Protein AF-0000000084359822 (afdb_homodimer)

Nearest PDB structures (foldseek):
  5f4y-assembly1_A  TM=3.950E-01  e=4.467E+00  Homo sapiens
  8t4e-assembly1_A  TM=1.616E-01  e=1.023E+00  Homo sapiens
  4wpe-assembly1_A-2  TM=2.561E-01  e=5.548E+00  Saccharomyces cerevisiae S288C
  5f4y-assembly1_A  TM=3.951E-01  e=3.366E+00  Homo sapiens
  8t4e-assembly1_A  TM=2.106E-01  e=1.084E+00  Homo sapiens

Structure (mmCIF, N/CA/C/O backbone):
data_AF-0000000084359822-model_v1
#
loop_
_entity.id
_entity.type
_entity.pdbx_description
1 polymer 'Peroxisomal membrane protein PEX25'
#
loop_
_atom_site.group_PDB
_atom_site.id
_atom_site.type_symbol
_atom_site.label_atom_id
_atom_site.label_alt_id
_atom_site.label_comp_id
_atom_site.label_asym_id
_atom_site.label_entity_id
_atom_site.label_seq_id
_atom_site.pdbx_PDB_ins_code
_atom_site.Cartn_x
_atom_site.Cartn_y
_atom_site.Cartn_z
_atom_site.occupancy
_atom_site.B_iso_or_equiv
_atom_site.auth_seq_id
_atom_site.auth_comp_id
_atom_site.auth_asym_id
_atom_site.auth_atom_id
_atom_site.pdbx_PDB_model_num
ATOM 1 N N . MET A 1 1 ? 18.594 46.375 83.875 1 20.83 1 MET A N 1
ATOM 2 C CA . MET A 1 1 ? 19.094 45.031 83.5 1 20.83 1 MET A CA 1
ATOM 3 C C . MET A 1 1 ? 19 44.844 81.938 1 20.83 1 MET A C 1
ATOM 5 O O . MET A 1 1 ? 18.234 45.531 81.312 1 20.83 1 MET A O 1
ATOM 9 N N . THR A 1 2 ? 19.469 43.656 81.312 1 20.83 2 THR A N 1
ATOM 10 C CA . THR A 1 2 ? 20.344 43.062 80.312 1 20.83 2 THR A CA 1
ATOM 11 C C . THR A 1 2 ? 19.594 42.812 79.062 1 20.83 2 THR A C 1
ATOM 13 O O . THR A 1 2 ? 20.125 42.969 77.938 1 20.83 2 THR A O 1
ATOM 16 N N . HIS A 1 3 ? 18.422 42.156 78.938 1 19.17 3 HIS A N 1
ATOM 17 C CA . HIS A 1 3 ? 18.469 40.844 78.312 1 19.17 3 HIS A CA 1
ATOM 18 C C . HIS A 1 3 ? 18.328 40.969 76.812 1 19.17 3 HIS A C 1
ATOM 20 O O . HIS A 1 3 ? 18.531 40 76.062 1 19.17 3 HIS A O 1
ATOM 26 N N . SER A 1 4 ? 17.422 41.844 76.25 1 24.86 4 SER A N 1
ATOM 27 C CA . SER A 1 4 ? 16.625 41.219 75.188 1 24.86 4 SER A CA 1
ATOM 28 C C . SER A 1 4 ? 17.484 40.875 73.938 1 24.86 4 SER A C 1
ATOM 30 O O . SER A 1 4 ? 18.25 41.719 73.5 1 24.86 4 SER A O 1
ATOM 32 N N . ASP A 1 5 ? 17.594 39.656 73.5 1 21.97 5 ASP A N 1
ATOM 33 C CA . ASP A 1 5 ? 18.375 38.719 72.75 1 21.97 5 ASP A CA 1
ATOM 34 C C . ASP A 1 5 ? 18.469 39.156 71.312 1 21.97 5 ASP A C 1
ATOM 36 O O . ASP A 1 5 ? 17.672 39.938 70.812 1 21.97 5 ASP A O 1
ATOM 40 N N . ASN A 1 6 ? 19.297 38.375 70.375 1 22.16 6 ASN A N 1
ATOM 41 C CA . ASN A 1 6 ? 20.344 38.219 69.375 1 22.16 6 ASN A CA 1
ATOM 42 C C . ASN A 1 6 ? 19.75 38 68 1 22.16 6 ASN A C 1
ATOM 44 O O . ASN A 1 6 ? 20.484 37.719 67.062 1 22.16 6 ASN A O 1
ATOM 48 N N . SER A 1 7 ? 18.438 37.594 67.688 1 23.03 7 SER A N 1
ATOM 49 C CA . SER A 1 7 ? 18.328 36.5 66.75 1 23.03 7 SER A CA 1
ATOM 50 C C . SER A 1 7 ? 18.672 37 65.312 1 23.03 7 SER A C 1
ATOM 52 O O . SER A 1 7 ? 17.922 37.781 64.75 1 23.03 7 SER A O 1
ATOM 54 N N . GLN A 1 8 ? 19.891 37.219 65 1 21.78 8 GLN A N 1
ATOM 55 C CA . GLN A 1 8 ? 20.469 37.625 63.719 1 21.78 8 GLN A CA 1
ATOM 56 C C . GLN A 1 8 ? 20.062 36.688 62.594 1 21.78 8 GLN A C 1
ATOM 58 O O . GLN A 1 8 ? 20.312 35.469 62.656 1 21.78 8 GLN A O 1
ATOM 63 N N . SER A 1 9 ? 18.938 36.875 61.906 1 22.75 9 SER A N 1
ATOM 64 C CA . SER A 1 9 ? 18.375 36 60.875 1 22.75 9 SER A CA 1
ATOM 65 C C . SER A 1 9 ? 19.359 35.781 59.719 1 22.75 9 SER A C 1
ATOM 67 O O . SER A 1 9 ? 19.734 36.75 59.031 1 22.75 9 SER A O 1
ATOM 69 N N . PRO A 1 10 ? 20.344 34.812 59.75 1 20.41 10 PRO A N 1
ATOM 70 C CA . PRO A 1 10 ? 21.562 34.656 58.938 1 20.41 10 PRO A CA 1
ATOM 71 C C . PRO A 1 10 ? 21.281 34.5 57.469 1 20.41 10 PRO A C 1
ATOM 73 O O . PRO A 1 10 ? 21.969 35.094 56.625 1 20.41 10 PRO A O 1
ATOM 76 N N . PHE A 1 11 ? 20.641 33.344 56.906 1 20.3 11 PHE A N 1
ATOM 77 C CA . PHE A 1 11 ? 21.219 32.406 55.969 1 20.3 11 PHE A CA 1
ATOM 78 C C . PHE A 1 11 ? 20.969 32.875 54.531 1 20.3 11 PHE A C 1
ATOM 80 O O . PHE A 1 11 ? 19.875 32.719 54 1 20.3 11 PHE A O 1
ATOM 87 N N . MET A 1 12 ? 21.328 33.969 54.031 1 20.44 12 MET A N 1
ATOM 88 C CA . MET A 1 12 ? 21.125 34.438 52.656 1 20.44 12 MET A CA 1
ATOM 89 C C . MET A 1 12 ? 21.812 33.5 51.656 1 20.44 12 MET A C 1
ATOM 91 O O . MET A 1 12 ? 23 33.688 51.344 1 20.44 12 MET A O 1
ATOM 95 N N . SER A 1 13 ? 21.828 32.125 51.812 1 19 13 SER A N 1
ATOM 96 C CA . SER A 1 13 ? 22.719 31.406 50.906 1 19 13 SER A CA 1
ATOM 97 C C . SER A 1 13 ? 22.438 31.703 49.469 1 19 13 SER A C 1
ATOM 99 O O . SER A 1 13 ? 21.297 31.922 49.062 1 19 13 SER A O 1
ATOM 101 N N . THR A 1 14 ? 23.453 32.156 48.625 1 20.47 14 THR A N 1
ATOM 102 C CA . THR A 1 14 ? 23.734 32.531 47.25 1 20.47 14 THR A CA 1
ATOM 103 C C . THR A 1 14 ? 23.516 31.328 46.312 1 20.47 14 THR A C 1
ATOM 105 O O . THR A 1 14 ? 24.312 30.391 46.312 1 20.47 14 THR A O 1
ATOM 108 N N . ASN A 1 15 ? 22.312 30.719 46.219 1 19.36 15 ASN A N 1
ATOM 109 C CA . ASN A 1 15 ? 22.094 29.547 45.406 1 19.36 15 ASN A CA 1
ATOM 110 C C . ASN A 1 15 ? 22.609 29.766 43.969 1 19.36 15 ASN A C 1
ATOM 112 O O . ASN A 1 15 ? 22.203 30.719 43.312 1 19.36 15 ASN A O 1
ATOM 116 N N . ILE A 1 16 ? 23.828 29.328 43.594 1 20.2 16 ILE A N 1
ATOM 117 C CA . ILE A 1 16 ? 24.562 29.25 42.344 1 20.2 16 ILE A CA 1
ATOM 118 C C . ILE A 1 16 ? 23.672 28.594 41.281 1 20.2 16 ILE A C 1
ATOM 120 O O . ILE A 1 16 ? 23.25 27.453 41.438 1 20.2 16 ILE A O 1
ATOM 124 N N . LEU A 1 17 ? 22.922 29.344 40.5 1 19.91 17 LEU A N 1
ATOM 125 C CA . LEU A 1 17 ? 22.094 29 39.375 1 19.91 17 LEU A CA 1
ATOM 126 C C . LEU A 1 17 ? 22.875 28.172 38.344 1 19.91 17 LEU A C 1
ATOM 128 O O . LEU A 1 17 ? 23.859 28.672 37.781 1 19.91 17 LEU A O 1
ATOM 132 N N . PHE A 1 18 ? 23.141 26.859 38.594 1 19.62 18 PHE A N 1
ATOM 133 C CA . PHE A 1 18 ? 23.797 25.938 37.688 1 19.62 18 PHE A CA 1
ATOM 134 C C . PHE A 1 18 ? 23.25 26.109 36.281 1 19.62 18 PHE A C 1
ATOM 136 O O . PHE A 1 18 ? 22.031 26.062 36.062 1 19.62 18 PHE A O 1
ATOM 143 N N . THR A 1 19 ? 23.906 26.875 35.406 1 20.94 19 THR A N 1
ATOM 144 C CA . THR A 1 19 ? 23.703 27.078 33.969 1 20.94 19 THR A CA 1
ATOM 145 C C . THR A 1 19 ? 23.766 25.734 33.25 1 20.94 19 THR A C 1
ATOM 147 O O . THR A 1 19 ? 24.812 25.109 33.156 1 20.94 19 THR A O 1
ATOM 150 N N . PRO A 1 20 ? 22.766 24.859 33.375 1 18.59 20 PRO A N 1
ATOM 151 C CA . PRO A 1 20 ? 22.984 23.594 32.688 1 18.59 20 PRO A CA 1
ATOM 152 C C . PRO A 1 20 ? 23.391 23.781 31.219 1 18.59 20 PRO A C 1
ATOM 154 O O . PRO A 1 20 ? 22.953 24.734 30.578 1 18.59 20 PRO A O 1
ATOM 157 N N . LYS A 1 21 ? 24.609 23.406 30.859 1 21.84 21 LYS A N 1
ATOM 158 C CA . LYS A 1 21 ? 25.188 23.312 29.531 1 21.84 21 LYS A CA 1
ATOM 159 C C . LYS A 1 21 ? 24.203 22.641 28.562 1 21.84 21 LYS A C 1
ATOM 161 O O . LYS A 1 21 ? 23.625 21.594 28.875 1 21.84 21 LYS A O 1
ATOM 166 N N . LYS A 1 22 ? 23.75 23.422 27.594 1 22.47 22 LYS A N 1
ATOM 167 C CA . LYS A 1 22 ? 22.875 23.125 26.469 1 22.47 22 LYS A CA 1
ATOM 168 C C . LYS A 1 22 ? 23.359 21.891 25.703 1 22.47 22 LYS A C 1
ATOM 170 O O . LYS A 1 22 ? 24.453 21.891 25.156 1 22.47 22 LYS A O 1
ATOM 175 N N . SER A 1 23 ? 23.172 20.656 26.281 1 20.33 23 SER A N 1
ATOM 176 C CA . SER A 1 23 ? 23.5 19.484 25.469 1 20.33 23 SER A CA 1
ATOM 177 C C . SER A 1 23 ? 22.984 19.641 24.031 1 20.33 23 SER A C 1
ATOM 179 O O . SER A 1 23 ? 21.844 20.016 23.828 1 20.33 23 SER A O 1
ATOM 181 N N . ASN A 1 24 ? 23.891 19.906 23.094 1 20.44 24 ASN A N 1
ATOM 182 C CA . ASN A 1 24 ? 23.75 19.984 21.641 1 20.44 24 ASN A CA 1
ATOM 183 C C . ASN A 1 24 ? 22.969 18.797 21.094 1 20.44 24 ASN A C 1
ATOM 185 O O . ASN A 1 24 ? 23.531 17.703 20.922 1 20.44 24 ASN A O 1
ATOM 189 N N . ASN A 1 25 ? 21.828 18.5 21.625 1 20.78 25 ASN A N 1
ATOM 190 C CA . ASN A 1 25 ? 21.078 17.422 20.969 1 20.78 25 ASN A CA 1
ATOM 191 C C . ASN A 1 25 ? 20.906 17.703 19.484 1 20.78 25 ASN A C 1
ATOM 193 O O . ASN A 1 25 ? 20.312 18.719 19.094 1 20.78 25 ASN A O 1
ATOM 197 N N . HIS A 1 26 ? 21.906 17.375 18.672 1 22.53 26 HIS A N 1
ATOM 198 C CA . HIS A 1 26 ? 21.844 17.359 17.203 1 22.53 26 HIS A CA 1
ATOM 199 C C . HIS A 1 26 ? 20.5 16.844 16.719 1 22.53 26 HIS A C 1
ATOM 201 O O . HIS A 1 26 ? 19.969 15.859 17.25 1 22.53 26 HIS A O 1
ATOM 207 N N . GLU A 1 27 ? 19.734 17.75 16.203 1 21.73 27 GLU A N 1
ATOM 208 C CA . GLU A 1 27 ? 18.453 17.641 15.516 1 21.73 27 GLU A CA 1
ATOM 209 C C . GLU A 1 27 ? 18.469 16.5 14.508 1 21.73 27 GLU A C 1
ATOM 211 O O . GLU A 1 27 ? 19.281 16.484 13.586 1 21.73 27 GLU A O 1
ATOM 216 N N . ARG A 1 28 ? 18.266 15.336 15.008 1 25.19 28 ARG A N 1
ATOM 217 C CA . ARG A 1 28 ? 18.062 14.164 14.156 1 25.19 28 ARG A CA 1
ATOM 218 C C . ARG A 1 28 ? 17.125 14.492 13 1 25.19 28 ARG A C 1
ATOM 220 O O . ARG A 1 28 ? 16.031 15.031 13.211 1 25.19 28 ARG A O 1
ATOM 227 N N . ASP A 1 29 ? 17.641 14.781 11.867 1 23.58 29 ASP A N 1
ATOM 228 C CA . ASP A 1 29 ? 16.906 15.031 10.625 1 23.58 29 ASP A CA 1
ATOM 229 C C . ASP A 1 29 ? 15.844 13.961 10.398 1 23.58 29 ASP A C 1
ATOM 231 O O . ASP A 1 29 ? 16.172 12.781 10.234 1 23.58 29 ASP A O 1
ATOM 235 N N . SER A 1 30 ? 14.82 14.039 11.156 1 26.28 30 SER A N 1
ATOM 236 C CA . SER A 1 30 ? 13.656 13.164 11.055 1 26.28 30 SER A CA 1
ATOM 237 C C . SER A 1 30 ? 13.055 13.211 9.656 1 26.28 30 SER A C 1
ATOM 239 O O . SER A 1 30 ? 12.289 14.125 9.328 1 26.28 30 SER A O 1
ATOM 241 N N . ASP A 1 31 ? 13.891 13.062 8.617 1 25.27 31 ASP A N 1
ATOM 242 C CA . ASP A 1 31 ? 13.281 13.227 7.301 1 25.27 31 ASP A CA 1
ATOM 243 C C . ASP A 1 31 ? 11.938 12.516 7.223 1 25.27 31 ASP A C 1
ATOM 245 O O . ASP A 1 31 ? 10.93 13.109 6.828 1 25.27 31 ASP A O 1
ATOM 249 N N . ASP A 1 32 ? 12.055 11.227 6.695 1 27.19 32 ASP A N 1
ATOM 250 C CA . ASP A 1 32 ? 10.961 10.617 5.941 1 27.19 32 ASP A CA 1
ATOM 251 C C . ASP A 1 32 ? 9.805 10.242 6.867 1 27.19 32 ASP A C 1
ATOM 253 O O . ASP A 1 32 ? 9.953 9.367 7.727 1 27.19 32 ASP A O 1
ATOM 257 N N . SER A 1 33 ? 9.109 11.086 7.383 1 29.08 33 SER A N 1
ATOM 258 C CA . SER A 1 33 ? 7.988 10.93 8.305 1 29.08 33 SER A CA 1
ATOM 259 C C . SER A 1 33 ? 7.152 9.703 7.949 1 29.08 33 SER A C 1
ATOM 261 O O . SER A 1 33 ? 6.016 9.828 7.492 1 29.08 33 SER A O 1
ATOM 263 N N . SER A 1 34 ? 7.707 8.586 7.277 1 28.2 34 SER A N 1
ATOM 264 C CA . SER A 1 34 ? 6.992 7.32 7.16 1 28.2 34 SER A CA 1
ATOM 265 C C . SER A 1 34 ? 6.457 6.859 8.516 1 28.2 34 SER A C 1
ATOM 267 O O . SER A 1 34 ? 6.879 7.363 9.555 1 28.2 34 SER A O 1
ATOM 269 N N . THR A 1 35 ? 5.73 5.582 8.547 1 32.59 35 THR A N 1
ATOM 270 C CA . THR A 1 35 ? 5.234 4.742 9.633 1 32.59 35 THR A CA 1
ATOM 271 C C . THR A 1 35 ? 6.305 4.559 10.703 1 32.59 35 THR A C 1
ATOM 273 O O . THR A 1 35 ? 7.496 4.477 10.391 1 32.59 35 THR A O 1
ATOM 276 N N . SER A 1 36 ? 6.074 4.66 11.969 1 29.78 36 SER A N 1
ATOM 277 C CA . SER A 1 36 ? 6.918 4.891 13.141 1 29.78 36 SER A CA 1
ATOM 278 C C . SER A 1 36 ? 8.156 4.004 13.109 1 29.78 36 SER A C 1
ATOM 280 O O . SER A 1 36 ? 8.93 3.971 14.07 1 29.78 36 SER A O 1
ATOM 282 N N . VAL A 1 37 ? 8.484 3.023 12.266 1 30.44 37 VAL A N 1
ATOM 283 C CA . VAL A 1 37 ? 9.594 2.225 12.781 1 30.44 37 VAL A CA 1
ATOM 284 C C . VAL A 1 37 ? 10.844 3.088 12.891 1 30.44 37 VAL A C 1
ATOM 286 O O . VAL A 1 37 ? 11.25 3.727 11.914 1 30.44 37 VAL A O 1
ATOM 289 N N . ILE A 1 38 ? 11.227 3.58 14.047 1 28.67 38 ILE A N 1
ATOM 290 C CA . ILE A 1 38 ? 12.43 4.312 14.414 1 28.67 38 ILE A CA 1
ATOM 291 C C . ILE A 1 38 ? 13.664 3.576 13.891 1 28.67 38 ILE A C 1
ATOM 293 O O . ILE A 1 38 ? 13.953 2.457 14.32 1 28.67 38 ILE A O 1
ATOM 297 N N . THR A 1 39 ? 13.992 3.561 12.617 1 26.72 39 THR A N 1
ATOM 298 C CA . THR A 1 39 ? 15.234 2.984 12.117 1 26.72 39 THR A CA 1
ATOM 299 C C . THR A 1 39 ? 16.438 3.547 12.875 1 26.72 39 THR A C 1
ATOM 301 O O . THR A 1 39 ? 16.359 4.641 13.438 1 26.72 39 THR A O 1
ATOM 304 N N . ASP A 1 40 ? 17.453 2.686 13.117 1 24.47 40 ASP A N 1
ATOM 305 C CA . ASP A 1 40 ? 18.719 2.854 13.812 1 24.47 40 ASP A CA 1
ATOM 306 C C . ASP A 1 40 ? 19.438 4.117 13.336 1 24.47 40 ASP A C 1
ATOM 308 O O . ASP A 1 40 ? 19.531 4.371 12.133 1 24.47 40 ASP A O 1
ATOM 312 N N . PRO A 1 41 ? 19.719 5.055 14.258 1 25.5 41 PRO A N 1
ATOM 313 C CA . PRO A 1 41 ? 20.312 6.383 14.078 1 25.5 41 PRO A CA 1
ATOM 314 C C . PRO A 1 41 ? 21.703 6.324 13.445 1 25.5 41 PRO A C 1
ATOM 316 O O . PRO A 1 41 ? 22.219 7.348 13.008 1 25.5 41 PRO A O 1
ATOM 319 N N . ASN A 1 42 ? 22.5 5.281 13.703 1 26.67 42 ASN A N 1
ATOM 320 C CA . ASN A 1 42 ? 23.953 5.438 13.625 1 26.67 42 ASN A CA 1
ATOM 321 C C . ASN A 1 42 ? 24.422 5.539 12.18 1 26.67 42 ASN A C 1
ATOM 323 O O . ASN A 1 42 ? 25.625 5.727 11.922 1 26.67 42 ASN A O 1
ATOM 327 N N . LEU A 1 43 ? 23.844 4.871 11.25 1 25.53 43 LEU A N 1
ATOM 328 C CA . LEU A 1 43 ? 24.656 4.793 10.047 1 25.53 43 LEU A CA 1
ATOM 329 C C . LEU A 1 43 ? 24.625 6.109 9.273 1 25.53 43 LEU A C 1
ATOM 331 O O . LEU A 1 43 ? 23.766 6.305 8.414 1 25.53 43 LEU A O 1
ATOM 335 N N . ILE A 1 44 ? 24.797 7.203 9.93 1 25.48 44 ILE A N 1
ATOM 336 C CA . ILE A 1 44 ? 24.984 8.438 9.18 1 25.48 44 ILE A CA 1
ATOM 337 C C . ILE A 1 44 ? 26.219 8.32 8.297 1 25.48 44 ILE A C 1
ATOM 339 O O . ILE A 1 44 ? 27.344 8.352 8.789 1 25.48 44 ILE A O 1
ATOM 343 N N . LYS A 1 45 ? 26.25 7.504 7.23 1 28.2 45 LYS A N 1
ATOM 344 C CA . LYS A 1 45 ? 27.375 7.66 6.324 1 28.2 45 LYS A CA 1
ATOM 345 C C . LYS A 1 45 ? 27.578 9.125 5.934 1 28.2 45 LYS A C 1
ATOM 347 O O . LYS A 1 45 ? 26.609 9.852 5.738 1 28.2 45 LYS A O 1
ATOM 352 N N . GLN A 1 46 ? 28.594 9.695 6.273 1 23.97 46 GLN A N 1
ATOM 353 C CA . GLN A 1 46 ? 29.125 11 5.863 1 23.97 46 GLN A CA 1
ATOM 354 C C . GLN A 1 46 ? 28.766 11.297 4.41 1 23.97 46 GLN A C 1
ATOM 356 O O . GLN A 1 46 ? 29.125 10.523 3.512 1 23.97 46 GLN A O 1
ATOM 361 N N . LYS A 1 47 ? 27.672 11.977 4.227 1 30.98 47 LYS A N 1
ATOM 362 C CA . LYS A 1 47 ? 27.391 12.414 2.863 1 30.98 47 LYS A CA 1
ATOM 363 C C . LYS A 1 47 ? 28.625 13.062 2.236 1 30.98 47 LYS A C 1
ATOM 365 O O . LYS A 1 47 ? 29.078 14.125 2.678 1 30.98 47 LYS A O 1
ATOM 370 N N . GLU A 1 48 ? 29.594 12.328 1.882 1 29.81 48 GLU A N 1
ATOM 371 C CA . GLU A 1 48 ? 30.641 12.969 1.079 1 29.81 48 GLU A CA 1
ATOM 372 C C . GLU A 1 48 ? 30.031 13.922 0.054 1 29.81 48 GLU A C 1
ATOM 374 O O . GLU A 1 48 ? 28.984 13.641 -0.528 1 29.81 48 GLU A O 1
ATOM 379 N N . VAL A 1 49 ? 30.391 15.172 0.16 1 30.73 49 VAL A N 1
ATOM 380 C CA . VAL A 1 49 ? 30.125 16.281 -0.747 1 30.73 49 VAL A CA 1
ATOM 381 C C . VAL A 1 49 ? 30.25 15.82 -2.193 1 30.73 49 VAL A C 1
ATOM 383 O O . VAL A 1 49 ? 31.359 15.539 -2.668 1 30.73 49 VAL A O 1
ATOM 386 N N . LEU A 1 50 ? 29.516 14.883 -2.666 1 32.06 50 LEU A N 1
ATOM 387 C CA . LEU A 1 50 ? 29.734 14.578 -4.074 1 32.06 50 LEU A CA 1
ATOM 388 C C . LEU A 1 50 ? 29.594 15.836 -4.934 1 32.06 50 LEU A C 1
ATOM 390 O O . LEU A 1 50 ? 28.828 16.734 -4.598 1 32.06 50 LEU A O 1
ATOM 394 N N . PRO A 1 51 ? 30.453 16.141 -5.812 1 35.62 51 PRO A N 1
ATOM 395 C CA . PRO A 1 51 ? 30.391 17.25 -6.77 1 35.62 51 PRO A CA 1
ATOM 396 C C . PRO A 1 51 ? 28.984 17.531 -7.246 1 35.62 51 PRO A C 1
ATOM 398 O O . PRO A 1 51 ? 28.109 16.672 -7.172 1 35.62 51 PRO A O 1
ATOM 401 N N . ILE A 1 52 ? 28.656 18.844 -7.59 1 39.09 52 ILE A N 1
ATOM 402 C CA . ILE A 1 52 ? 27.453 19.438 -8.172 1 39.09 52 ILE A CA 1
ATOM 403 C C . ILE A 1 52 ? 26.828 18.469 -9.156 1 39.09 52 ILE A C 1
ATOM 405 O O . ILE A 1 52 ? 27.125 18.484 -10.352 1 39.09 52 ILE A O 1
ATOM 409 N N . GLU A 1 53 ? 27 17.203 -9.086 1 42.88 53 GLU A N 1
ATOM 410 C CA . GLU A 1 53 ? 26.453 16.328 -10.117 1 42.88 53 GLU A CA 1
ATOM 411 C C . GLU A 1 53 ? 24.953 16.578 -10.289 1 42.88 53 GLU A C 1
ATOM 413 O O . GLU A 1 53 ? 24.234 16.797 -9.312 1 42.88 53 GLU A O 1
ATOM 418 N N . LEU A 1 54 ? 24.422 17.062 -11.445 1 46.81 54 LEU A N 1
ATOM 419 C CA . LEU A 1 54 ? 23.109 17.234 -12.078 1 46.81 54 LEU A CA 1
ATOM 420 C C . LEU A 1 54 ? 22.094 16.25 -11.492 1 46.81 54 LEU A C 1
ATOM 422 O O . LEU A 1 54 ? 22.234 15.047 -11.672 1 46.81 54 LEU A O 1
ATOM 426 N N . ILE A 1 55 ? 21.672 16.625 -10.359 1 58.28 55 ILE A N 1
ATOM 427 C CA . ILE A 1 55 ? 20.594 15.828 -9.781 1 58.28 55 ILE A CA 1
ATOM 428 C C . ILE A 1 55 ? 19.547 15.516 -10.852 1 58.28 55 ILE A C 1
ATOM 430 O O . ILE A 1 55 ? 18.875 16.422 -11.344 1 58.28 55 ILE A O 1
ATOM 434 N N . GLU A 1 56 ? 19.703 14.57 -11.625 1 71.12 56 GLU A N 1
ATOM 435 C CA . GLU A 1 56 ? 18.781 14.133 -12.664 1 71.12 56 GLU A CA 1
ATOM 436 C C . GLU A 1 56 ? 17.391 13.875 -12.094 1 71.12 56 GLU A C 1
ATOM 438 O O . GLU A 1 56 ? 17.25 13.281 -11.016 1 71.12 56 GLU A O 1
ATOM 443 N N . LYS A 1 57 ? 16.453 14.789 -12.633 1 80.56 57 LYS A N 1
ATOM 444 C CA . LYS A 1 57 ? 15.039 14.672 -12.281 1 80.56 57 LYS A CA 1
ATOM 445 C C . LYS A 1 57 ? 14.336 13.641 -13.156 1 80.56 57 LYS A C 1
ATOM 447 O O . LYS A 1 57 ? 14.648 13.516 -14.352 1 80.56 57 LYS A O 1
ATOM 452 N N . PHE A 1 58 ? 13.523 12.883 -12.414 1 84.88 58 PHE A N 1
ATOM 453 C CA . PHE A 1 58 ? 12.672 11.969 -13.164 1 84.88 58 PHE A CA 1
ATOM 454 C C . PHE A 1 58 ? 11.609 12.742 -13.938 1 84.88 58 PHE A C 1
ATOM 456 O O . PHE A 1 58 ? 11.242 13.859 -13.562 1 84.88 58 PHE A O 1
ATOM 463 N N . ASN A 1 59 ? 11.195 12.094 -14.984 1 84 59 ASN A N 1
ATOM 464 C CA . ASN A 1 59 ? 10.055 12.648 -15.695 1 84 59 ASN A CA 1
ATOM 465 C C . ASN A 1 59 ? 8.766 12.523 -14.883 1 84 59 ASN A C 1
ATOM 467 O O . ASN A 1 59 ? 8.719 11.758 -13.914 1 84 59 ASN A O 1
ATOM 471 N N . ARG A 1 60 ? 7.801 13.305 -15.227 1 85.19 60 ARG A N 1
ATOM 472 C CA . ARG A 1 60 ? 6.539 13.352 -14.5 1 85.19 60 ARG A CA 1
ATOM 473 C C . ARG A 1 60 ? 5.91 11.969 -14.406 1 85.19 60 ARG A C 1
ATOM 475 O O . ARG A 1 60 ? 5.438 11.562 -13.344 1 85.19 60 ARG A O 1
ATOM 482 N N . PHE A 1 61 ? 5.984 11.266 -15.453 1 84.69 61 PHE A N 1
ATOM 483 C CA . PHE A 1 61 ? 5.383 9.938 -15.484 1 84.69 61 PHE A CA 1
ATOM 484 C C . PHE A 1 61 ? 6.105 8.992 -14.539 1 84.69 61 PHE A C 1
ATOM 486 O O . PHE A 1 61 ? 5.469 8.266 -13.766 1 84.69 61 PHE A O 1
ATOM 493 N N . GLN A 1 62 ? 7.371 9.039 -14.562 1 87.75 62 GLN A N 1
ATOM 494 C CA . GLN A 1 62 ? 8.172 8.164 -13.711 1 87.75 62 GLN A CA 1
ATOM 495 C C . GLN A 1 62 ? 7.98 8.5 -12.234 1 87.75 62 GLN A C 1
ATOM 497 O O . GLN A 1 62 ? 7.934 7.609 -11.391 1 87.75 62 GLN A O 1
ATOM 502 N N . THR A 1 63 ? 7.801 9.781 -12.055 1 90.56 63 THR A N 1
ATOM 503 C CA . THR A 1 63 ? 7.613 10.227 -10.68 1 90.56 63 THR A CA 1
ATOM 504 C C . THR A 1 63 ? 6.273 9.734 -10.133 1 90.56 63 THR A C 1
ATOM 506 O O . THR A 1 63 ? 6.207 9.219 -9.016 1 90.56 63 THR A O 1
ATOM 509 N N . ILE A 1 64 ? 5.273 9.812 -10.938 1 90.69 64 ILE A N 1
ATOM 510 C CA . ILE A 1 64 ? 3.947 9.398 -10.492 1 90.69 64 ILE A CA 1
ATOM 511 C C . ILE A 1 64 ? 3.914 7.887 -10.305 1 90.69 64 ILE A C 1
ATOM 513 O O . ILE A 1 64 ? 3.275 7.383 -9.375 1 90.69 64 ILE A O 1
ATOM 517 N N . LEU A 1 65 ? 4.602 7.207 -11.141 1 89.69 65 LEU A N 1
ATOM 518 C CA . LEU A 1 65 ? 4.684 5.758 -11.008 1 89.69 65 LEU A CA 1
ATOM 519 C C . LEU A 1 65 ? 5.395 5.367 -9.719 1 89.69 65 LEU A C 1
ATOM 521 O O . LEU A 1 65 ? 4.965 4.445 -9.023 1 89.69 65 LEU A O 1
ATOM 525 N N . ARG A 1 66 ? 6.391 6.074 -9.383 1 90.38 66 ARG A N 1
ATOM 526 C CA . ARG A 1 66 ? 7.133 5.82 -8.156 1 90.38 66 ARG A CA 1
ATOM 527 C C . ARG A 1 66 ? 6.258 6.066 -6.93 1 90.38 66 ARG A C 1
ATOM 529 O O . ARG A 1 66 ? 6.309 5.305 -5.961 1 90.38 66 ARG A O 1
ATOM 536 N N . ILE A 1 67 ? 5.531 7.121 -7.055 1 91.75 67 ILE A N 1
ATOM 537 C CA . ILE A 1 67 ? 4.625 7.457 -5.961 1 91.75 67 ILE A CA 1
ATOM 538 C C . ILE A 1 67 ? 3.561 6.371 -5.82 1 91.75 67 ILE A C 1
ATOM 540 O O . ILE A 1 67 ? 3.305 5.883 -4.715 1 91.75 67 ILE A O 1
ATOM 544 N N . TYR A 1 68 ? 3.09 5.953 -6.895 1 91.19 68 TYR A N 1
ATOM 545 C CA . TYR A 1 68 ? 1.998 4.984 -6.934 1 91.19 68 TYR A CA 1
ATOM 546 C C . TYR A 1 68 ? 2.445 3.639 -6.375 1 91.19 68 TYR A C 1
ATOM 548 O O . TYR A 1 68 ? 1.632 2.881 -5.84 1 91.19 68 TYR A O 1
ATOM 556 N N . ASN A 1 69 ? 3.689 3.375 -6.367 1 90.62 69 ASN A N 1
ATOM 557 C CA . ASN A 1 69 ? 4.195 2.064 -5.977 1 90.62 69 ASN A CA 1
ATOM 558 C C . ASN A 1 69 ? 4.586 2.029 -4.504 1 90.62 69 ASN A C 1
ATOM 560 O O . ASN A 1 69 ? 5.055 1.005 -4.004 1 90.62 69 ASN A O 1
ATOM 564 N N . THR A 1 70 ? 4.34 3.086 -3.83 1 92.62 70 THR A N 1
ATOM 565 C CA . THR A 1 70 ? 4.609 3.115 -2.396 1 92.62 70 THR A CA 1
ATOM 566 C C . THR A 1 70 ? 3.309 3.145 -1.602 1 92.62 70 THR A C 1
ATOM 568 O O . THR A 1 70 ? 2.277 3.596 -2.104 1 92.62 70 THR A O 1
ATOM 571 N N . VAL A 1 71 ? 3.395 2.662 -0.461 1 93 71 VAL A N 1
ATOM 572 C CA . VAL A 1 71 ? 2.229 2.65 0.417 1 93 71 VAL A CA 1
ATOM 573 C C . VAL A 1 71 ? 1.823 4.082 0.757 1 93 71 VAL A C 1
ATOM 575 O O . VAL A 1 71 ? 0.643 4.434 0.685 1 93 71 VAL A O 1
ATOM 578 N N . THR A 1 72 ? 2.801 4.902 1.013 1 92.94 72 THR A N 1
ATOM 579 C CA . THR A 1 72 ? 2.547 6.297 1.355 1 92.94 72 THR A CA 1
ATOM 580 C C . THR A 1 72 ? 1.95 7.047 0.167 1 92.94 72 THR A C 1
ATOM 582 O O . THR A 1 72 ? 1.03 7.848 0.332 1 92.94 72 THR A O 1
ATOM 585 N N . GLY A 1 73 ? 2.486 6.758 -0.928 1 94.38 73 GLY A N 1
ATOM 586 C CA . GLY A 1 73 ? 1.968 7.402 -2.123 1 94.38 73 GLY A CA 1
ATOM 587 C C . GLY A 1 73 ? 0.527 7.035 -2.424 1 94.38 73 GLY A C 1
ATOM 588 O O . GLY A 1 73 ? -0.283 7.898 -2.762 1 94.38 73 GLY A O 1
ATOM 589 N N . LYS A 1 74 ? 0.215 5.785 -2.26 1 94.31 74 LYS A N 1
ATOM 590 C CA . LYS A 1 74 ? -1.16 5.348 -2.482 1 94.31 74 LYS A CA 1
ATOM 591 C C . LYS A 1 74 ? -2.109 5.973 -1.465 1 94.31 74 LYS A C 1
ATOM 593 O O . LYS A 1 74 ? -3.236 6.34 -1.803 1 94.31 74 LYS A O 1
ATOM 598 N N . ASP A 1 75 ? -1.673 6.109 -0.298 1 94.88 75 ASP A N 1
ATOM 599 C CA . ASP A 1 75 ? -2.494 6.742 0.73 1 94.88 75 ASP A CA 1
ATOM 600 C C . ASP A 1 75 ? -2.738 8.211 0.408 1 94.88 75 ASP A C 1
ATOM 602 O O . ASP A 1 75 ? -3.852 8.719 0.581 1 94.88 75 ASP A O 1
ATOM 606 N N . LYS A 1 76 ? -1.705 8.898 -0.05 1 95.56 76 LYS A N 1
ATOM 607 C CA . LYS A 1 76 ? -1.851 10.312 -0.387 1 95.56 76 LYS A CA 1
ATOM 608 C C . LYS A 1 76 ? -2.791 10.5 -1.574 1 95.56 76 LYS A C 1
ATOM 610 O O . LYS A 1 76 ? -3.602 11.43 -1.59 1 95.56 76 LYS A O 1
ATOM 615 N N . ILE A 1 77 ? -2.707 9.648 -2.5 1 94.81 77 ILE A N 1
ATOM 616 C CA . ILE A 1 77 ? -3.602 9.703 -3.65 1 94.81 77 ILE A CA 1
ATOM 617 C C . ILE A 1 77 ? -5.031 9.391 -3.211 1 94.81 77 ILE A C 1
ATOM 619 O O . ILE A 1 77 ? -5.977 10.055 -3.633 1 94.81 77 ILE A O 1
ATOM 623 N N . ALA A 1 78 ? -5.086 8.406 -2.404 1 95.5 78 ALA A N 1
ATOM 624 C CA . ALA A 1 78 ? -6.402 8.031 -1.9 1 95.5 78 ALA A CA 1
ATOM 625 C C . ALA A 1 78 ? -7.043 9.18 -1.126 1 95.5 78 ALA A C 1
ATOM 627 O O . ALA A 1 78 ? -8.25 9.414 -1.235 1 95.5 78 ALA A O 1
ATOM 628 N N . LYS A 1 79 ? -6.25 9.852 -0.353 1 96.12 79 LYS A N 1
ATOM 629 C CA . LYS A 1 79 ? -6.777 11 0.387 1 96.12 79 LYS A CA 1
ATOM 630 C C . LYS A 1 79 ? -7.281 12.086 -0.561 1 96.12 79 LYS A C 1
ATOM 632 O O . LYS A 1 79 ? -8.344 12.664 -0.342 1 96.12 79 LYS A O 1
ATOM 637 N N . LEU A 1 80 ? -6.559 12.32 -1.558 1 95.38 80 LEU A N 1
ATOM 638 C CA . LEU A 1 80 ? -6.941 13.297 -2.564 1 95.38 80 LEU A CA 1
ATOM 639 C C . LEU A 1 80 ? -8.258 12.914 -3.229 1 95.38 80 LEU A C 1
ATOM 641 O O . LEU A 1 80 ? -9.172 13.734 -3.336 1 95.38 80 LEU A O 1
ATOM 645 N N . LEU A 1 81 ? -8.391 11.711 -3.564 1 93.88 81 LEU A N 1
ATOM 646 C CA . LEU A 1 81 ? -9.578 11.219 -4.258 1 93.88 81 LEU A CA 1
ATOM 647 C C . LEU A 1 81 ? -10.789 11.219 -3.33 1 93.88 81 LEU A C 1
ATOM 649 O O . LEU A 1 81 ? -11.883 11.609 -3.734 1 93.88 81 LEU A O 1
ATOM 653 N N . LYS A 1 82 ? -10.547 10.781 -2.154 1 95.31 82 LYS A N 1
ATOM 654 C CA . LYS A 1 82 ? -11.656 10.695 -1.202 1 95.31 82 LYS A CA 1
ATOM 655 C C . LYS A 1 82 ? -12.344 12.047 -1.036 1 95.31 82 LYS A C 1
ATOM 657 O O . LYS A 1 82 ? -13.562 12.156 -1.202 1 95.31 82 LYS A O 1
ATOM 662 N N . PHE A 1 83 ? -11.562 13.047 -0.779 1 95.06 83 PHE A N 1
ATOM 663 C CA . PHE A 1 83 ? -12.156 14.328 -0.437 1 95.06 83 PHE A CA 1
ATOM 664 C C . PHE A 1 83 ? -12.609 15.07 -1.692 1 95.06 83 PHE A C 1
ATOM 666 O O . PHE A 1 83 ? -13.547 15.867 -1.647 1 95.06 83 PHE A O 1
ATOM 673 N N . SER A 1 84 ? -12.016 14.766 -2.854 1 92.69 84 SER A N 1
ATOM 674 C CA . SER A 1 84 ? -12.555 15.266 -4.113 1 92.69 84 SER A CA 1
ATOM 675 C C . SER A 1 84 ? -13.953 14.719 -4.371 1 92.69 84 SER A C 1
ATOM 677 O O . SER A 1 84 ? -14.867 15.477 -4.723 1 92.69 84 SER A O 1
ATOM 679 N N . PHE A 1 85 ? -14.094 13.469 -4.098 1 92.56 85 PHE A N 1
ATOM 680 C CA . PHE A 1 85 ? -15.375 12.828 -4.348 1 92.56 85 PHE A CA 1
ATOM 681 C C . PHE A 1 85 ? -16.422 13.289 -3.334 1 92.56 85 PHE A C 1
ATOM 683 O O . PHE A 1 85 ? -17.594 13.406 -3.662 1 92.56 85 PHE A O 1
ATOM 690 N N . GLU A 1 86 ? -15.977 13.562 -2.168 1 93.19 86 GLU A N 1
ATOM 691 C CA . GLU A 1 86 ? -16.906 14.078 -1.176 1 93.19 86 GLU A CA 1
ATOM 692 C C . GLU A 1 86 ? -17.438 15.453 -1.586 1 93.19 86 GLU A C 1
ATOM 694 O O . GLU A 1 86 ? -18.641 15.711 -1.489 1 93.19 86 GLU A O 1
ATOM 699 N N . ILE A 1 87 ? -16.562 16.25 -1.996 1 90.12 87 ILE A N 1
ATOM 700 C CA . ILE A 1 87 ? -16.953 17.594 -2.422 1 90.12 87 ILE A CA 1
ATOM 701 C C . ILE A 1 87 ? -17.844 17.5 -3.658 1 90.12 87 ILE A C 1
ATOM 703 O O . ILE A 1 87 ? -18.859 18.172 -3.744 1 90.12 87 ILE A O 1
ATOM 707 N N . LEU A 1 88 ? -17.516 16.609 -4.551 1 87.06 88 LEU A N 1
ATOM 708 C CA . LEU A 1 88 ? -18.312 16.438 -5.754 1 87.06 88 LEU A CA 1
ATOM 709 C C . LEU A 1 88 ? -19.703 15.906 -5.41 1 87.06 88 LEU A C 1
ATOM 711 O O . LEU A 1 88 ? -20.688 16.25 -6.066 1 87.06 88 LEU A O 1
ATOM 715 N N . SER A 1 89 ? -19.75 15.039 -4.418 1 87.94 89 SER A N 1
ATOM 716 C CA . SER A 1 89 ? -21.031 14.523 -3.963 1 87.94 89 SER A CA 1
ATOM 717 C C . SER A 1 89 ? -21.922 15.641 -3.432 1 87.94 89 SER A C 1
ATOM 719 O O . SER A 1 89 ? -23.125 15.672 -3.715 1 87.94 89 SER A O 1
ATOM 721 N N . ILE A 1 90 ? -21.344 16.578 -2.742 1 84.38 90 ILE A N 1
ATOM 722 C CA . ILE A 1 90 ? -22.078 17.688 -2.172 1 84.38 90 ILE A CA 1
ATOM 723 C C . ILE A 1 90 ? -22.516 18.641 -3.283 1 84.38 90 ILE A C 1
ATOM 725 O O . ILE A 1 90 ? -23.641 19.125 -3.299 1 84.38 90 ILE A O 1
ATOM 729 N N . LEU A 1 91 ? -21.641 18.797 -4.219 1 80.94 91 LEU A N 1
ATOM 730 C CA . LEU A 1 91 ? -21.922 19.703 -5.324 1 80.94 91 LEU A CA 1
ATOM 731 C C . LEU A 1 91 ? -22.984 19.125 -6.25 1 80.94 91 LEU A C 1
ATOM 733 O O . LEU A 1 91 ? -23.812 19.859 -6.797 1 80.94 91 LEU A O 1
ATOM 737 N N . SER A 1 92 ? -22.906 17.844 -6.402 1 80.06 92 SER A N 1
ATOM 738 C CA . SER A 1 92 ? -23.844 17.188 -7.305 1 80.06 92 SER A CA 1
ATOM 739 C C . SER A 1 92 ? -25.266 17.25 -6.758 1 80.06 92 SER A C 1
ATOM 741 O O . SER A 1 92 ? -26.234 17.141 -7.512 1 80.06 92 SER A O 1
ATOM 743 N N . LYS A 1 93 ? -25.359 17.344 -5.523 1 76.75 93 LYS A N 1
ATOM 744 C CA . LYS A 1 93 ? -26.672 17.484 -4.922 1 76.75 93 LYS A CA 1
ATOM 745 C C . LYS A 1 93 ? -27.25 18.875 -5.188 1 76.75 93 LYS A C 1
ATOM 747 O O . LYS A 1 93 ? -28.453 19.062 -5.25 1 76.75 93 LYS A O 1
ATOM 752 N N . LYS A 1 94 ? -26.297 19.734 -5.402 1 71.12 94 LYS A N 1
ATOM 753 C CA . LYS A 1 94 ? -26.719 21.125 -5.531 1 71.12 94 LYS A CA 1
ATOM 754 C C . LYS A 1 94 ? -26.734 21.562 -6.992 1 71.12 94 LYS A C 1
ATOM 756 O O . LYS A 1 94 ? -27.531 22.422 -7.379 1 71.12 94 LYS A O 1
ATOM 761 N N . PHE A 1 95 ? -25.688 20.891 -7.707 1 67.44 95 PHE A N 1
ATOM 762 C CA . PHE A 1 95 ? -25.5 21.328 -9.086 1 67.44 95 PHE A CA 1
ATOM 763 C C . PHE A 1 95 ? -25.547 20.141 -10.039 1 67.44 95 PHE A C 1
ATOM 765 O O . PHE A 1 95 ? -25.266 19 -9.641 1 67.44 95 PHE A O 1
ATOM 772 N N . ASP A 1 96 ? -26.141 20.344 -11.188 1 59.97 96 ASP A N 1
ATOM 773 C CA . ASP A 1 96 ? -26.062 19.312 -12.227 1 59.97 96 ASP A CA 1
ATOM 774 C C . ASP A 1 96 ? -24.641 19.172 -12.758 1 59.97 96 ASP A C 1
ATOM 776 O O . ASP A 1 96 ? -24.219 19.953 -13.609 1 59.97 96 ASP A O 1
ATOM 780 N N . ILE A 1 97 ? -23.922 18.359 -12.156 1 59.66 97 ILE A N 1
ATOM 781 C CA . ILE A 1 97 ? -22.516 18.172 -12.461 1 59.66 97 ILE A CA 1
ATOM 782 C C . ILE A 1 97 ? -22.359 17.625 -13.875 1 59.66 97 ILE A C 1
ATOM 784 O O . ILE A 1 97 ? -21.297 17.734 -14.484 1 59.66 97 ILE A O 1
ATOM 788 N N . SER A 1 98 ? -23.438 16.906 -14.398 1 54.81 98 SER A N 1
ATOM 789 C CA . SER A 1 98 ? -23.344 16.438 -15.781 1 54.81 98 SER A CA 1
ATOM 790 C C . SER A 1 98 ? -23 17.578 -16.734 1 54.81 98 SER A C 1
ATOM 792 O O . SER A 1 98 ? -22.422 17.359 -17.797 1 54.81 98 SER A O 1
ATOM 794 N N . VAL A 1 99 ? -23.484 18.719 -16.281 1 53.59 99 VAL A N 1
ATOM 795 C CA . VAL A 1 99 ? -23.188 19.906 -17.078 1 53.59 99 VAL A CA 1
ATOM 796 C C . VAL A 1 99 ? -21.688 20.188 -17.047 1 53.59 99 VAL A C 1
ATOM 798 O O . VAL A 1 99 ? -21.125 20.688 -18.016 1 53.59 99 VAL A O 1
ATOM 801 N N . LEU A 1 100 ? -21.141 19.812 -15.93 1 50.91 100 LEU A N 1
ATOM 802 C CA . LEU A 1 100 ? -19.688 19.984 -15.805 1 50.91 100 LEU A CA 1
ATOM 803 C C . LEU A 1 100 ? -18.938 19.094 -16.781 1 50.91 100 LEU A C 1
ATOM 805 O O . LEU A 1 100 ? -17.859 19.438 -17.25 1 50.91 100 LEU A O 1
ATOM 809 N N . PHE A 1 101 ? -19.594 17.969 -17.016 1 48.81 101 PHE A N 1
ATOM 810 C CA . PHE A 1 101 ? -18.938 17 -17.891 1 48.81 101 PHE A CA 1
ATOM 811 C C . PHE A 1 101 ? -19.438 17.156 -19.328 1 48.81 101 PHE A C 1
ATOM 813 O O . PHE A 1 101 ? -18.781 16.703 -20.266 1 48.81 101 PHE A O 1
ATOM 820 N N . ASN A 1 102 ? -20.547 17.438 -19.625 1 44.88 102 ASN A N 1
ATOM 821 C CA . ASN A 1 102 ? -21.109 17.547 -20.969 1 44.88 102 ASN A CA 1
ATOM 822 C C . ASN A 1 102 ? -20.469 18.688 -21.75 1 44.88 102 ASN A C 1
ATOM 824 O O . ASN A 1 102 ? -20.625 18.781 -22.969 1 44.88 102 ASN A O 1
ATOM 828 N N . LYS A 1 103 ? -20.172 19.75 -21.156 1 40.56 103 LYS A N 1
ATOM 829 C CA . LYS A 1 103 ? -19.594 20.656 -22.141 1 40.56 103 LYS A CA 1
ATOM 830 C C . LYS A 1 103 ? -18.203 20.188 -22.562 1 40.56 103 LYS A C 1
ATOM 832 O O . LYS A 1 103 ? -17.422 19.734 -21.734 1 40.56 103 LYS A O 1
ATOM 837 N N . ARG A 1 104 ? -18.047 19.875 -23.953 1 37.97 104 ARG A N 1
ATOM 838 C CA . ARG A 1 104 ? -16.875 19.547 -24.75 1 37.97 104 ARG A CA 1
ATOM 839 C C . ARG A 1 104 ? -15.609 20.141 -24.125 1 37.97 104 ARG A C 1
ATOM 841 O O . ARG A 1 104 ? -14.672 20.5 -24.844 1 37.97 104 ARG A O 1
ATOM 848 N N . GLN A 1 105 ? -15.57 20.547 -22.922 1 37.69 105 GLN A N 1
ATOM 849 C CA . GLN A 1 105 ? -14.328 21.109 -22.422 1 37.69 105 GLN A CA 1
ATOM 850 C C . GLN A 1 105 ? -13.336 20.016 -22.047 1 37.69 105 GLN A C 1
ATOM 852 O O . GLN A 1 105 ? -13.719 18.969 -21.531 1 37.69 105 GLN A O 1
ATOM 857 N N . ASN A 1 106 ? -12.211 19.891 -22.781 1 32.47 106 ASN A N 1
ATOM 858 C CA . ASN A 1 106 ? -11.062 19 -22.766 1 32.47 106 ASN A CA 1
ATOM 859 C C . ASN A 1 106 ? -10.633 18.656 -21.344 1 32.47 106 ASN A C 1
ATOM 861 O O . ASN A 1 106 ? -10.797 19.469 -20.438 1 32.47 106 ASN A O 1
ATOM 865 N N . ILE A 1 107 ? -10.547 17.438 -21.047 1 36.03 107 ILE A N 1
ATOM 866 C CA . ILE A 1 107 ? -9.969 16.969 -19.797 1 36.03 107 ILE A CA 1
ATOM 867 C C . ILE A 1 107 ? -8.859 17.906 -19.344 1 36.03 107 ILE A C 1
ATOM 869 O O . ILE A 1 107 ? -8.602 18.062 -18.156 1 36.03 107 ILE A O 1
ATOM 873 N N . TYR A 1 108 ? -8.125 18.297 -20.297 1 34.38 108 TYR A N 1
ATOM 874 C CA . TYR A 1 108 ? -7.07 19.266 -20.031 1 34.38 108 TYR A CA 1
ATOM 875 C C . TYR A 1 108 ? -7.645 20.547 -19.453 1 34.38 108 TYR A C 1
ATOM 877 O O . TYR A 1 108 ? -7.008 21.188 -18.609 1 34.38 108 TYR A O 1
ATOM 885 N N . ASP A 1 109 ? -8.75 20.938 -20 1 37.34 109 ASP A N 1
ATOM 886 C CA . ASP A 1 109 ? -9.383 22.125 -19.453 1 37.34 109 ASP A CA 1
ATOM 887 C C . ASP A 1 109 ? -9.891 21.875 -18.031 1 37.34 109 ASP A C 1
ATOM 889 O O . ASP A 1 109 ? -9.938 22.781 -17.203 1 37.34 109 ASP A O 1
ATOM 893 N N . LEU A 1 110 ? -10.266 20.719 -17.828 1 35.91 110 LEU A N 1
ATOM 894 C CA . LEU A 1 110 ? -10.617 20.312 -16.469 1 35.91 110 LEU A CA 1
ATOM 895 C C . LEU A 1 110 ? -9.398 20.359 -15.562 1 35.91 110 LEU A C 1
ATOM 897 O O . LEU A 1 110 ? -9.523 20.672 -14.375 1 35.91 110 LEU A O 1
ATOM 901 N N . LEU A 1 111 ? -8.375 19.922 -16.078 1 33.41 111 LEU A N 1
ATOM 902 C CA . LEU A 1 111 ? -7.082 20.031 -15.406 1 33.41 111 LEU A CA 1
ATOM 903 C C . LEU A 1 111 ? -6.57 21.453 -15.422 1 33.41 111 LEU A C 1
ATOM 905 O O . LEU A 1 111 ? -5.625 21.797 -14.711 1 33.41 111 LEU A O 1
ATOM 909 N N . GLU A 1 112 ? -6.57 22.094 -16.625 1 32.69 112 GLU A N 1
ATOM 910 C CA . GLU A 1 112 ? -6.328 23.531 -16.594 1 32.69 112 GLU A CA 1
ATOM 911 C C . GLU A 1 112 ? -7.32 24.25 -15.672 1 32.69 112 GLU A C 1
ATOM 913 O O . GLU A 1 112 ? -8.531 24.016 -15.773 1 32.69 112 GLU A O 1
ATOM 918 N N . CYS A 1 113 ? -7.098 24.469 -14.484 1 32.88 113 CYS A N 1
ATOM 919 C CA . CYS A 1 113 ? -7.961 25.188 -13.547 1 32.88 113 CYS A CA 1
ATOM 920 C C . CYS A 1 113 ? -9.086 25.906 -14.281 1 32.88 113 CYS A C 1
ATOM 922 O O . CYS A 1 113 ? -8.852 26.938 -14.93 1 32.88 113 CYS A O 1
ATOM 924 N N . PRO A 1 114 ? -9.883 25.25 -15.164 1 33.03 114 PRO A N 1
ATOM 925 C CA . PRO A 1 114 ? -10.875 26.172 -15.727 1 33.03 114 PRO A CA 1
ATOM 926 C C . PRO A 1 114 ? -11.117 27.391 -14.836 1 33.03 114 PRO A C 1
ATOM 928 O O . PRO A 1 114 ? -10.883 27.328 -13.625 1 33.03 114 PRO A O 1
ATOM 931 N N . SER A 1 115 ? -11.008 28.594 -15.297 1 32.94 115 SER A N 1
ATOM 932 C CA . SER A 1 115 ? -11.797 29.641 -14.648 1 32.94 115 SER A CA 1
ATOM 933 C C . SER A 1 115 ? -13.117 29.078 -14.117 1 32.94 115 SER A C 1
ATOM 935 O O . SER A 1 115 ? -14.07 28.891 -14.875 1 32.94 115 SER A O 1
ATOM 937 N N . PHE A 1 116 ? -13.234 27.984 -13.531 1 35.16 116 PHE A N 1
ATOM 938 C CA . PHE A 1 116 ? -14.461 27.594 -12.844 1 35.16 116 PHE A CA 1
ATOM 939 C C . PHE A 1 116 ? -15.297 28.828 -12.516 1 35.16 116 PHE A C 1
ATOM 941 O O . PHE A 1 116 ? -14.891 29.656 -11.703 1 35.16 116 PHE A O 1
ATOM 948 N N . SER A 1 117 ? -15.742 29.359 -13.398 1 37.22 117 SER A N 1
ATOM 949 C CA . SER A 1 117 ? -16.672 30.422 -13 1 37.22 117 SER A CA 1
ATOM 950 C C . SER A 1 117 ? -17.391 30.062 -11.703 1 37.22 117 SER A C 1
ATOM 952 O O . SER A 1 117 ? -18.234 30.812 -11.227 1 37.22 117 SER A O 1
ATOM 954 N N . PHE A 1 118 ? -17.375 28.766 -11.383 1 38.31 118 PHE A N 1
ATOM 955 C CA . PHE A 1 118 ? -18.062 28.297 -10.188 1 38.31 118 PHE A CA 1
ATOM 956 C C . PHE A 1 118 ? -17.141 28.359 -8.969 1 38.31 118 PHE A C 1
ATOM 958 O O . PHE A 1 118 ? -16.094 27.734 -8.945 1 38.31 118 PHE A O 1
ATOM 965 N N . ASP A 1 119 ? -17.094 29.234 -8.336 1 47.91 119 ASP A N 1
ATOM 966 C CA . ASP A 1 119 ? -16.484 29.375 -7.016 1 47.91 119 ASP A CA 1
ATOM 967 C C . ASP A 1 119 ? -17 28.312 -6.051 1 47.91 119 ASP A C 1
ATOM 969 O O . ASP A 1 119 ? -18.125 28.406 -5.559 1 47.91 119 ASP A O 1
ATOM 973 N N . PRO A 1 120 ? -16.359 27.094 -6.074 1 52.81 120 PRO A N 1
ATOM 974 C CA . PRO A 1 120 ? -16.844 26.094 -5.117 1 52.81 120 PRO A CA 1
ATOM 975 C C . PRO A 1 120 ? -17.188 26.688 -3.758 1 52.81 120 PRO A C 1
ATOM 977 O O . PRO A 1 120 ? -18.109 26.219 -3.086 1 52.81 120 PRO A O 1
ATOM 980 N N . PHE A 1 121 ? -16.422 27.562 -3.484 1 58.5 121 PHE A N 1
ATOM 981 C CA . PHE A 1 121 ? -16.719 28.219 -2.217 1 58.5 121 PHE A CA 1
ATOM 982 C C . PHE A 1 121 ? -18.078 28.922 -2.273 1 58.5 121 PHE A C 1
ATOM 984 O O . PHE A 1 121 ? -18.844 28.859 -1.316 1 58.5 121 PHE A O 1
ATOM 991 N N . LYS A 1 122 ? -18.188 29.469 -3.5 1 60.94 122 LYS A N 1
ATOM 992 C CA . LYS A 1 122 ? -19.484 30.109 -3.65 1 60.94 122 LYS A CA 1
ATOM 993 C C . LYS A 1 122 ? -20.594 29.062 -3.748 1 60.94 122 LYS A C 1
ATOM 995 O O . LYS A 1 122 ? -21.719 29.297 -3.279 1 60.94 122 LYS A O 1
ATOM 1000 N N . ALA A 1 123 ? -20.188 28.031 -4.332 1 56.47 123 ALA A N 1
ATOM 1001 C CA . ALA A 1 123 ? -21.188 26.969 -4.457 1 56.47 123 ALA A CA 1
ATOM 1002 C C . ALA A 1 123 ? -21.5 26.344 -3.104 1 56.47 123 ALA A C 1
ATOM 1004 O O . ALA A 1 123 ? -22.641 25.984 -2.814 1 56.47 123 ALA A O 1
ATOM 1005 N N . ILE A 1 124 ? -20.469 26.188 -2.363 1 58.78 124 ILE A N 1
ATOM 1006 C CA . ILE A 1 124 ? -20.641 25.531 -1.072 1 58.78 124 ILE A CA 1
ATOM 1007 C C . ILE A 1 124 ? -21.172 26.531 -0.054 1 58.78 124 ILE A C 1
ATOM 1009 O O . ILE A 1 124 ? -22.047 26.188 0.751 1 58.78 124 ILE A O 1
ATOM 1013 N N . TYR A 1 125 ? -20.625 27.703 -0.223 1 61 125 TYR A N 1
ATOM 1014 C CA . TYR A 1 125 ? -20.953 28.672 0.817 1 61 125 TYR A CA 1
ATOM 1015 C C . TYR A 1 125 ? -21.953 29.688 0.307 1 61 125 TYR A C 1
ATOM 1017 O O . TYR A 1 125 ? -22.5 30.484 1.086 1 61 125 TYR A O 1
ATOM 1025 N N . GLY A 1 126 ? -22.141 29.641 -1.073 1 59.47 126 GLY A N 1
ATOM 1026 C CA . GLY A 1 126 ? -23.031 30.656 -1.608 1 59.47 126 GLY A CA 1
ATOM 1027 C C . GLY A 1 126 ? -24.484 30.406 -1.271 1 59.47 126 GLY A C 1
ATOM 1028 O O . GLY A 1 126 ? -24.859 29.312 -0.849 1 59.47 126 GLY A O 1
ATOM 1029 N N . PRO A 1 127 ? -25.297 31.453 -1.229 1 54.03 127 PRO A N 1
ATOM 1030 C CA . PRO A 1 127 ? -26.734 31.359 -0.942 1 54.03 127 PRO A CA 1
ATOM 1031 C C . PRO A 1 127 ? -27.453 30.391 -1.874 1 54.03 127 PRO A C 1
ATOM 1033 O O . PRO A 1 127 ? -27 30.156 -2.998 1 54.03 127 PRO A O 1
ATOM 1036 N N . GLU A 1 128 ? -28.25 29.375 -1.37 1 52.94 128 GLU A N 1
ATOM 1037 C CA . GLU A 1 128 ? -29.062 28.359 -2.033 1 52.94 128 GLU A CA 1
ATOM 1038 C C . GLU A 1 128 ? -29.641 28.891 -3.338 1 52.94 128 GLU A C 1
ATOM 1040 O O . GLU A 1 128 ? -29.875 28.125 -4.281 1 52.94 128 GLU A O 1
ATOM 1045 N N . LYS A 1 129 ? -30.094 30.094 -3.457 1 47 129 LYS A N 1
ATOM 1046 C CA . LYS A 1 129 ? -30.906 30.609 -4.555 1 47 129 LYS A CA 1
ATOM 1047 C C . LYS A 1 129 ? -30.141 30.547 -5.875 1 47 129 LYS A C 1
ATOM 1049 O O . LYS A 1 129 ? -30.75 30.562 -6.949 1 47 129 LYS A O 1
ATOM 1054 N N . SER A 1 130 ? -29.078 30.922 -5.973 1 40.31 130 SER A N 1
ATOM 1055 C CA . SER A 1 130 ? -28.469 31.156 -7.27 1 40.31 130 SER A CA 1
ATOM 1056 C C . SER A 1 130 ? -28.297 29.859 -8.055 1 40.31 130 SER A C 1
ATOM 1058 O O . SER A 1 130 ? -28.234 29.859 -9.281 1 40.31 130 SER A O 1
ATOM 1060 N N . ARG A 1 131 ? -27.734 28.859 -7.547 1 44.31 131 ARG A N 1
ATOM 1061 C CA . ARG A 1 131 ? -27.062 27.812 -8.328 1 44.31 131 ARG A CA 1
ATOM 1062 C C . ARG A 1 131 ? -28.047 26.734 -8.758 1 44.31 131 ARG A C 1
ATOM 1064 O O . ARG A 1 131 ? -27.641 25.609 -9.055 1 44.31 131 ARG A O 1
ATOM 1071 N N . ILE A 1 132 ? -29.266 26.844 -8.406 1 43.34 132 ILE A N 1
ATOM 1072 C CA . ILE A 1 132 ? -30.125 25.672 -8.484 1 43.34 132 ILE A CA 1
ATOM 1073 C C . ILE A 1 132 ? -30.203 25.188 -9.938 1 43.34 132 ILE A C 1
ATOM 1075 O O . ILE A 1 132 ? -31.078 25.625 -10.688 1 43.34 132 ILE A O 1
ATOM 1079 N N . ILE A 1 133 ? -29.328 25.516 -10.695 1 44.78 133 ILE A N 1
ATOM 1080 C CA . ILE A 1 133 ? -29.797 24.75 -11.844 1 44.78 133 ILE A CA 1
ATOM 1081 C C . ILE A 1 133 ? -30.078 23.312 -11.422 1 44.78 133 ILE A C 1
ATOM 1083 O O . ILE A 1 133 ? -29.188 22.609 -10.922 1 44.78 133 ILE A O 1
ATOM 1087 N N . LYS A 1 134 ? -31.312 22.984 -11.164 1 45.84 134 LYS A N 1
ATOM 1088 C CA . LYS A 1 134 ? -31.953 21.734 -10.758 1 45.84 134 LYS A CA 1
ATOM 1089 C C . LYS A 1 134 ? -31.359 20.547 -11.508 1 45.84 134 LYS A C 1
ATOM 1091 O O . LYS A 1 134 ? -31.406 20.5 -12.734 1 45.84 134 LYS A O 1
ATOM 1096 N N . ALA A 1 135 ? -30.312 20.031 -11.055 1 50.62 135 ALA A N 1
ATOM 1097 C CA . ALA A 1 135 ? -29.859 18.75 -11.594 1 50.62 135 ALA A CA 1
ATOM 1098 C C . ALA A 1 135 ? -31.031 17.797 -11.812 1 50.62 135 ALA A C 1
ATOM 1100 O O . ALA A 1 135 ? -32.031 17.844 -11.078 1 50.62 135 ALA A O 1
ATOM 1101 N N . THR A 1 136 ? -31.266 17.5 -13.047 1 51.41 136 THR A N 1
ATOM 1102 C CA . THR A 1 136 ? -32.281 16.453 -13.195 1 51.41 136 THR A CA 1
ATOM 1103 C C . THR A 1 136 ? -32.094 15.375 -12.141 1 51.41 136 THR A C 1
ATOM 1105 O O . THR A 1 136 ? -31 14.898 -11.906 1 51.41 136 THR A O 1
ATOM 1108 N N . PRO A 1 137 ? -33.156 15.203 -11.242 1 50.72 137 PRO A N 1
ATOM 1109 C CA . PRO A 1 137 ? -33.156 14.406 -10.016 1 50.72 137 PRO A CA 1
ATOM 1110 C C . PRO A 1 137 ? -32.531 13.023 -10.203 1 50.72 137 PRO A C 1
ATOM 1112 O O . PRO A 1 137 ? -31.875 12.508 -9.305 1 50.72 137 PRO A O 1
ATOM 1115 N N . ILE A 1 138 ? -32.812 12.375 -11.398 1 48.88 138 ILE A N 1
ATOM 1116 C CA . ILE A 1 138 ? -32.5 10.953 -11.492 1 48.88 138 ILE A CA 1
ATOM 1117 C C . ILE A 1 138 ? -31 10.773 -11.625 1 48.88 138 ILE A C 1
ATOM 1119 O O . ILE A 1 138 ? -30.406 9.953 -10.922 1 48.88 138 ILE A O 1
ATOM 1123 N N . ARG A 1 139 ? -30.469 11.461 -12.656 1 54.56 139 ARG A N 1
ATOM 1124 C CA . ARG A 1 139 ? -29.062 11.305 -12.977 1 54.56 139 ARG A CA 1
ATOM 1125 C C . ARG A 1 139 ? -28.188 11.867 -11.859 1 54.56 139 ARG A C 1
ATOM 1127 O O . ARG A 1 139 ? -27.109 11.32 -11.57 1 54.56 139 ARG A O 1
ATOM 1134 N N . SER A 1 140 ? -28.766 12.805 -11.203 1 59.59 140 SER A N 1
ATOM 1135 C CA . SER A 1 140 ? -28.016 13.477 -10.141 1 59.59 140 SER A CA 1
ATOM 1136 C C . SER A 1 140 ? -27.922 12.602 -8.898 1 59.59 140 SER A C 1
ATOM 1138 O O . SER A 1 140 ? -26.875 12.547 -8.25 1 59.59 140 SER A O 1
ATOM 1140 N N . ASN A 1 141 ? -28.984 11.695 -8.812 1 69.44 141 ASN A N 1
ATOM 1141 C CA . ASN A 1 141 ? -28.984 10.852 -7.625 1 69.44 141 ASN A CA 1
ATOM 1142 C C . ASN A 1 141 ? -27.984 9.703 -7.758 1 69.44 141 ASN A C 1
ATOM 1144 O O . ASN A 1 141 ? -27.281 9.367 -6.805 1 69.44 141 ASN A O 1
ATOM 1148 N N . THR A 1 142 ? -27.922 9.359 -9.094 1 75.69 142 THR A N 1
ATOM 1149 C CA . THR A 1 142 ? -27.016 8.227 -9.305 1 75.69 142 THR A CA 1
ATOM 1150 C C . THR A 1 142 ? -25.562 8.664 -9.18 1 75.69 142 THR A C 1
ATOM 1152 O O . THR A 1 142 ? -24.75 7.953 -8.594 1 75.69 142 THR A O 1
ATOM 1155 N N . LEU A 1 143 ? -25.328 9.852 -9.641 1 78.75 143 LEU A N 1
ATOM 1156 C CA . LEU A 1 143 ? -23.969 10.367 -9.578 1 78.75 143 LEU A CA 1
ATOM 1157 C C . LEU A 1 143 ? -23.578 10.727 -8.148 1 78.75 143 LEU A C 1
ATOM 1159 O O . LEU A 1 143 ? -22.453 10.469 -7.723 1 78.75 143 LEU A O 1
ATOM 1163 N N . THR A 1 144 ? -24.562 11.273 -7.512 1 83.12 144 THR A N 1
ATOM 1164 C CA . THR A 1 144 ? -24.328 11.625 -6.113 1 83.12 144 THR A CA 1
ATOM 1165 C C . THR A 1 144 ? -24.047 10.375 -5.285 1 83.12 144 THR A C 1
ATOM 1167 O O . THR A 1 144 ? -23.125 10.359 -4.465 1 83.12 144 THR A O 1
ATOM 1170 N N . GLN A 1 145 ? -24.75 9.422 -5.609 1 83 145 GLN A N 1
ATOM 1171 C CA . GLN A 1 145 ? -24.562 8.172 -4.891 1 83 145 GLN A CA 1
ATOM 1172 C C . GLN A 1 145 ? -23.219 7.531 -5.234 1 83 145 GLN A C 1
ATOM 1174 O O . GLN A 1 145 ? -22.562 6.949 -4.367 1 83 145 GLN A O 1
ATOM 1179 N N . PHE A 1 146 ? -22.859 7.754 -6.438 1 84 146 PHE A N 1
ATOM 1180 C CA . PHE A 1 146 ? -21.562 7.238 -6.867 1 84 146 PHE A CA 1
ATOM 1181 C C . PHE A 1 146 ? -20.438 7.918 -6.109 1 84 146 PHE A C 1
ATOM 1183 O O . PHE A 1 146 ? -19.547 7.25 -5.559 1 84 146 PHE A O 1
ATOM 1190 N N . PHE A 1 147 ? -20.531 9.156 -6.094 1 88.25 147 PHE A N 1
ATOM 1191 C CA . PHE A 1 147 ? -19.453 9.906 -5.457 1 88.25 147 PHE A CA 1
ATOM 1192 C C . PHE A 1 147 ? -19.406 9.609 -3.961 1 88.25 147 PHE A C 1
ATOM 1194 O O . PHE A 1 147 ? -18.328 9.445 -3.389 1 88.25 147 PHE A O 1
ATOM 1201 N N . ALA A 1 148 ? -20.5 9.492 -3.395 1 88.5 148 ALA A N 1
ATOM 1202 C CA . ALA A 1 148 ? -20.562 9.211 -1.962 1 88.5 148 ALA A CA 1
ATOM 1203 C C . ALA A 1 148 ? -20.031 7.809 -1.659 1 88.5 148 ALA A C 1
ATOM 1205 O O . ALA A 1 148 ? -19.25 7.621 -0.724 1 88.5 148 ALA A O 1
ATOM 1206 N N . SER A 1 149 ? -20.406 6.883 -2.475 1 87.5 149 SER A N 1
ATOM 1207 C CA . SER A 1 149 ? -19.969 5.504 -2.295 1 87.5 149 SER A CA 1
ATOM 1208 C C . SER A 1 149 ? -18.469 5.367 -2.549 1 87.5 149 SER A C 1
ATOM 1210 O O . SER A 1 149 ? -17.766 4.672 -1.81 1 87.5 149 SER A O 1
ATOM 1212 N N . ALA A 1 150 ? -18.031 6.031 -3.557 1 88.88 150 ALA A N 1
ATOM 1213 C CA . ALA A 1 150 ? -16.609 5.996 -3.873 1 88.88 150 ALA A CA 1
ATOM 1214 C C . ALA A 1 150 ? -15.773 6.586 -2.732 1 88.88 150 ALA A C 1
ATOM 1216 O O . ALA A 1 150 ? -14.758 6.012 -2.338 1 88.88 150 ALA A O 1
ATOM 1217 N N . ALA A 1 151 ? -16.219 7.66 -2.193 1 93.12 151 ALA A N 1
ATOM 1218 C CA . ALA A 1 151 ? -15.516 8.297 -1.087 1 93.12 151 ALA A CA 1
ATOM 1219 C C . ALA A 1 151 ? -15.453 7.371 0.126 1 93.12 151 ALA A C 1
ATOM 1221 O O . ALA A 1 151 ? -14.406 7.262 0.771 1 93.12 151 ALA A O 1
ATOM 1222 N N . GLN A 1 152 ? -16.516 6.703 0.375 1 91.25 152 GLN A N 1
ATOM 1223 C CA . GLN A 1 152 ? -16.578 5.785 1.51 1 91.25 152 GLN A CA 1
ATOM 1224 C C . GLN A 1 152 ? -15.625 4.605 1.31 1 91.25 152 GLN A C 1
ATOM 1226 O O . GLN A 1 152 ? -14.906 4.219 2.23 1 91.25 152 GLN A O 1
ATOM 1231 N N . GLN A 1 153 ? -15.586 4.059 0.151 1 88.94 153 GLN A N 1
ATOM 1232 C CA . GLN A 1 153 ? -14.727 2.916 -0.143 1 88.94 153 GLN A CA 1
ATOM 1233 C C . GLN A 1 153 ? -13.25 3.312 -0.104 1 88.94 153 GLN A C 1
ATOM 1235 O O . GLN A 1 153 ? -12.406 2.541 0.357 1 88.94 153 GLN A O 1
ATOM 1240 N N . ILE A 1 154 ? -13.016 4.484 -0.583 1 92.62 154 ILE A N 1
ATOM 1241 C CA . ILE A 1 154 ? -11.633 4.965 -0.553 1 92.62 154 ILE A CA 1
ATOM 1242 C C . ILE A 1 154 ? -11.211 5.223 0.892 1 92.62 154 ILE A C 1
ATOM 1244 O O . ILE A 1 154 ? -10.055 4.98 1.258 1 92.62 154 ILE A O 1
ATOM 1248 N N . GLY A 1 155 ? -12.141 5.723 1.663 1 93 155 GLY A N 1
ATOM 1249 C CA . GLY A 1 155 ? -11.867 5.848 3.086 1 93 155 GLY A CA 1
ATOM 1250 C C . GLY A 1 155 ? -11.555 4.523 3.756 1 93 155 GLY A C 1
ATOM 1251 O O . GLY A 1 155 ? -10.641 4.434 4.574 1 93 155 GLY A O 1
ATOM 1252 N N . PHE A 1 156 ? -12.273 3.559 3.352 1 91.38 156 PHE A N 1
ATOM 1253 C CA . PHE A 1 156 ? -12.031 2.213 3.852 1 91.38 156 PHE A CA 1
ATOM 1254 C C . PHE A 1 156 ? -10.664 1.711 3.404 1 91.38 156 PHE A C 1
ATOM 1256 O O . PHE A 1 156 ? -9.938 1.085 4.184 1 91.38 156 PHE A O 1
ATOM 1263 N N . PHE A 1 157 ? -10.328 1.958 2.232 1 93 157 PHE A N 1
ATOM 1264 C CA . PHE A 1 157 ? -9.023 1.582 1.688 1 93 157 PHE A CA 1
ATOM 1265 C C . PHE A 1 157 ? -7.898 2.215 2.492 1 93 157 PHE A C 1
ATOM 1267 O O . PHE A 1 157 ? -6.949 1.533 2.883 1 93 157 PHE A O 1
ATOM 1274 N N . ARG A 1 158 ? -8.023 3.426 2.725 1 93.81 158 ARG A N 1
ATOM 1275 C CA . ARG A 1 158 ? -7.008 4.121 3.502 1 93.81 158 ARG A CA 1
ATOM 1276 C C . ARG A 1 158 ? -6.848 3.494 4.883 1 93.81 158 ARG A C 1
ATOM 1278 O O . ARG A 1 158 ? -5.727 3.312 5.363 1 93.81 158 ARG A O 1
ATOM 1285 N N . HIS A 1 159 ? -7.965 3.248 5.48 1 93.62 159 HIS A N 1
ATOM 1286 C CA . HIS A 1 159 ? -7.949 2.623 6.801 1 93.62 159 HIS A CA 1
ATOM 1287 C C . HIS A 1 159 ? -7.277 1.255 6.754 1 93.62 159 HIS A C 1
ATOM 1289 O O . HIS A 1 159 ? -6.508 0.904 7.652 1 93.62 159 HIS A O 1
ATOM 1295 N N . SER A 1 160 ? -7.5 0.546 5.684 1 93.12 160 SER A N 1
ATOM 1296 C CA . SER A 1 160 ? -6.91 -0.777 5.512 1 93.12 160 SER A CA 1
ATOM 1297 C C . SER A 1 160 ? -5.398 -0.691 5.34 1 93.12 160 SER A C 1
ATOM 1299 O O . SER A 1 160 ? -4.664 -1.568 5.801 1 93.12 160 SER A O 1
ATOM 1301 N N . LEU A 1 161 ? -4.961 0.328 4.734 1 93.94 161 LEU A N 1
ATOM 1302 C CA . LEU A 1 161 ? -3.533 0.526 4.516 1 93.94 161 LEU A CA 1
ATOM 1303 C C . LEU A 1 161 ? -2.803 0.714 5.844 1 93.94 161 LEU A C 1
ATOM 1305 O O . LEU A 1 161 ? -1.645 0.315 5.98 1 93.94 161 LEU A O 1
ATOM 1309 N N . ARG A 1 162 ? -3.484 1.248 6.797 1 91.38 162 ARG A N 1
ATOM 1310 C CA . ARG A 1 162 ? -2.85 1.6 8.062 1 91.38 162 ARG A CA 1
ATOM 1311 C C . ARG A 1 162 ? -3.092 0.521 9.109 1 91.38 162 ARG A C 1
ATOM 1313 O O . ARG A 1 162 ? -2.502 0.558 10.195 1 91.38 162 ARG A O 1
ATOM 1320 N N . PHE A 1 163 ? -3.926 -0.366 8.867 1 92.5 163 PHE A N 1
ATOM 1321 C CA . PHE A 1 163 ? -4.285 -1.395 9.836 1 92.5 163 PHE A CA 1
ATOM 1322 C C . PHE A 1 163 ? -3.064 -2.217 10.227 1 92.5 163 PHE A C 1
ATOM 1324 O O . PHE A 1 163 ? -2.26 -2.594 9.375 1 92.5 163 PHE A O 1
ATOM 1331 N N . GLY A 1 164 ? -2.916 -2.42 11.469 1 89.25 164 GLY A N 1
ATOM 1332 C CA . GLY A 1 164 ? -1.849 -3.27 11.969 1 89.25 164 GLY A CA 1
ATOM 1333 C C . GLY A 1 164 ? -0.655 -2.486 12.484 1 89.25 164 GLY A C 1
ATOM 1334 O O . GLY A 1 164 ? 0.221 -3.045 13.148 1 89.25 164 GLY A O 1
ATOM 1335 N N . LEU A 1 165 ? -0.659 -1.242 12.227 1 88.75 165 LEU A N 1
ATOM 1336 C CA . LEU A 1 165 ? 0.462 -0.415 12.656 1 88.75 165 LEU A CA 1
ATOM 1337 C C . LEU A 1 165 ? 0.565 -0.39 14.18 1 88.75 165 LEU A C 1
ATOM 1339 O O . LEU A 1 165 ? 1.639 -0.13 14.734 1 88.75 165 LEU A O 1
ATOM 1343 N N . SER A 1 166 ? -0.588 -0.627 14.844 1 90.69 166 SER A N 1
ATOM 1344 C CA . SER A 1 166 ? -0.597 -0.63 16.312 1 90.69 166 SER A CA 1
ATOM 1345 C C . SER A 1 166 ? 0.37 -1.669 16.859 1 90.69 166 SER A C 1
ATOM 1347 O O . SER A 1 166 ? 1.077 -1.407 17.844 1 90.69 166 SER A O 1
ATOM 1349 N N . TYR A 1 167 ? 0.44 -2.746 16.219 1 87.88 167 TYR A N 1
ATOM 1350 C CA . TYR A 1 167 ? 1.329 -3.811 16.672 1 87.88 167 TYR A CA 1
ATOM 1351 C C . TYR A 1 167 ? 2.789 -3.391 16.547 1 87.88 167 TYR A C 1
ATOM 1353 O O . TYR A 1 167 ? 3.553 -3.492 17.516 1 87.88 167 TYR A O 1
ATOM 1361 N N . PHE A 1 168 ? 3.145 -2.889 15.484 1 88.31 168 PHE A N 1
ATOM 1362 C CA . PHE A 1 168 ? 4.539 -2.539 15.227 1 88.31 168 PHE A CA 1
ATOM 1363 C C . PHE A 1 168 ? 4.973 -1.379 16.125 1 88.31 168 PHE A C 1
ATOM 1365 O O . PHE A 1 168 ? 6.066 -1.402 16.688 1 88.31 168 PHE A O 1
ATOM 1372 N N . ASN A 1 169 ? 4.105 -0.429 16.25 1 89.44 169 ASN A N 1
ATOM 1373 C CA . ASN A 1 169 ? 4.434 0.715 17.094 1 89.44 169 ASN A CA 1
ATOM 1374 C C . ASN A 1 169 ? 4.488 0.328 18.562 1 89.44 169 ASN A C 1
ATOM 1376 O O . ASN A 1 169 ? 5.273 0.889 19.328 1 89.44 169 ASN A O 1
ATOM 1380 N N . SER A 1 170 ? 3.67 -0.643 18.969 1 91 170 SER A N 1
ATOM 1381 C CA . SER A 1 170 ? 3.693 -1.108 20.344 1 91 170 SER A CA 1
ATOM 1382 C C . SER A 1 170 ? 5.004 -1.82 20.672 1 91 170 SER A C 1
ATOM 1384 O O . SER A 1 170 ? 5.555 -1.652 21.75 1 91 170 SER A O 1
ATOM 1386 N N . VAL A 1 171 ? 5.457 -2.551 19.75 1 89.62 171 VAL A N 1
ATOM 1387 C CA . VAL A 1 171 ? 6.719 -3.254 19.953 1 89.62 171 VAL A CA 1
ATOM 1388 C C . VAL A 1 171 ? 7.863 -2.246 20.031 1 89.62 171 VAL A C 1
ATOM 1390 O O . VAL A 1 171 ? 8.758 -2.377 20.875 1 89.62 171 VAL A O 1
ATOM 1393 N N . GLN A 1 172 ? 7.812 -1.285 19.203 1 87.62 172 GLN A N 1
ATOM 1394 C CA . GLN A 1 172 ? 8.828 -0.236 19.25 1 87.62 172 GLN A CA 1
ATOM 1395 C C . GLN A 1 172 ? 8.789 0.507 20.578 1 87.62 172 GLN A C 1
ATOM 1397 O O . GLN A 1 172 ? 9.836 0.81 21.156 1 87.62 172 GLN A O 1
ATOM 1402 N N . LEU A 1 173 ? 7.602 0.798 21.047 1 88.81 173 LEU A N 1
ATOM 1403 C CA . LEU A 1 173 ? 7.441 1.472 22.328 1 88.81 173 LEU A CA 1
ATOM 1404 C C . LEU A 1 173 ? 7.977 0.609 23.469 1 88.81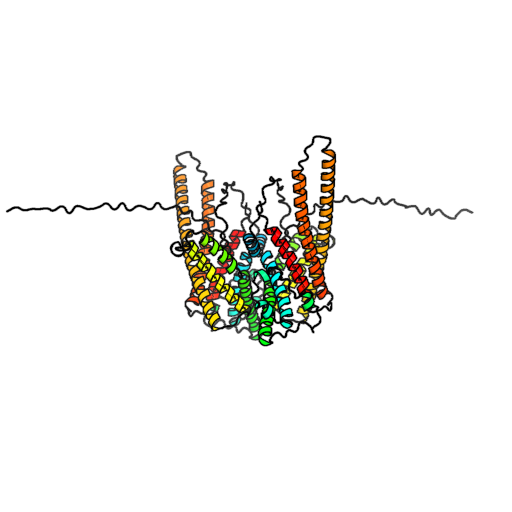 173 LEU A C 1
ATOM 1406 O O . LEU A 1 173 ? 8.672 1.107 24.359 1 88.81 173 LEU A O 1
ATOM 1410 N N . TYR A 1 174 ? 7.645 -0.641 23.375 1 87.44 174 TYR A N 1
ATOM 1411 C CA . TYR A 1 174 ? 8.125 -1.575 24.391 1 87.44 174 TYR A CA 1
ATOM 1412 C C . TYR A 1 174 ? 9.648 -1.608 24.422 1 87.44 174 TYR A C 1
ATOM 1414 O O . TYR A 1 174 ? 10.258 -1.564 25.484 1 87.44 174 TYR A O 1
ATOM 1422 N N . ASN A 1 175 ? 10.266 -1.634 23.297 1 84.62 175 ASN A N 1
ATOM 1423 C CA . ASN A 1 175 ? 11.719 -1.666 23.203 1 84.62 175 ASN A CA 1
ATOM 1424 C C . ASN A 1 175 ? 12.344 -0.367 23.703 1 84.62 175 ASN A C 1
ATOM 1426 O O . ASN A 1 175 ? 13.383 -0.387 24.359 1 84.62 175 ASN A O 1
ATOM 1430 N N . GLN A 1 176 ? 11.734 0.659 23.391 1 83.94 176 GLN A N 1
ATOM 1431 C CA . GLN A 1 176 ? 12.227 1.958 23.844 1 83.94 176 GLN A CA 1
ATOM 1432 C C . GLN A 1 176 ? 12.125 2.09 25.359 1 83.94 176 GLN A C 1
ATOM 1434 O O . GLN A 1 176 ? 13.031 2.623 26 1 83.94 176 GLN A O 1
ATOM 1439 N N . LEU A 1 177 ? 11.102 1.601 25.953 1 84 177 LEU A N 1
ATOM 1440 C CA . LEU A 1 177 ? 10.898 1.687 27.391 1 84 177 LEU A CA 1
ATOM 1441 C C . LEU A 1 177 ? 11.805 0.697 28.125 1 84 177 LEU A C 1
ATOM 1443 O O . LEU A 1 177 ? 12.289 0.988 29.219 1 84 177 LEU A O 1
ATOM 1447 N N . LYS A 1 178 ? 11.93 -0.455 27.531 1 82.25 178 LYS A N 1
ATOM 1448 C CA . LYS A 1 178 ? 12.781 -1.479 28.141 1 82.25 178 LYS A CA 1
ATOM 1449 C C . LYS A 1 178 ? 14.234 -1.021 28.203 1 82.25 178 LYS A C 1
ATOM 1451 O O . LYS A 1 178 ? 14.969 -1.387 29.125 1 82.25 178 LYS A O 1
ATOM 1456 N N . ALA A 1 179 ? 14.547 -0.389 27.156 1 76.25 179 ALA A N 1
ATOM 1457 C CA . ALA A 1 179 ? 15.922 0.118 27.109 1 76.25 179 ALA A CA 1
ATOM 1458 C C . ALA A 1 179 ? 16.172 1.123 28.219 1 76.25 179 ALA A C 1
ATOM 1460 O O . ALA A 1 179 ? 17.312 1.341 28.625 1 76.25 179 ALA A O 1
ATOM 1461 N N . LYS A 1 180 ? 15.055 1.596 28.641 1 76.88 180 LYS A N 1
ATOM 1462 C CA . LYS A 1 180 ? 15.227 2.555 29.719 1 76.88 180 LYS A CA 1
ATOM 1463 C C . LYS A 1 180 ? 15.289 1.85 31.078 1 76.88 180 LYS A C 1
ATOM 1465 O O . LYS A 1 180 ? 14.734 0.765 31.25 1 76.88 180 LYS A O 1
ATOM 1470 N N . LYS A 1 181 ? 16.422 1.691 31.656 1 63.56 181 LYS A N 1
ATOM 1471 C CA . LYS A 1 181 ? 16.906 0.988 32.844 1 63.56 181 LYS A CA 1
ATOM 1472 C C . LYS A 1 181 ? 15.773 0.65 33.781 1 63.56 181 LYS A C 1
ATOM 1474 O O . LYS A 1 181 ? 15.672 -0.481 34.281 1 63.56 181 LYS A O 1
ATOM 1479 N N . SER A 1 182 ? 15.211 1.537 34.688 1 55.94 182 SER A N 1
ATOM 1480 C CA . SER A 1 182 ? 14.406 1.199 35.875 1 55.94 182 SER A CA 1
ATOM 1481 C C . SER A 1 182 ? 12.914 1.362 35.594 1 55.94 182 SER A C 1
ATOM 1483 O O . SER A 1 182 ? 12.453 2.459 35.25 1 55.94 182 SER A O 1
ATOM 1485 N N . PHE A 1 183 ? 12.328 0.285 35.094 1 55.28 183 PHE A N 1
ATOM 1486 C CA . PHE A 1 183 ? 10.883 0.258 34.906 1 55.28 183 PHE A CA 1
ATOM 1487 C C . PHE A 1 183 ? 10.188 0.975 36.062 1 55.28 183 PHE A C 1
ATOM 1489 O O . PHE A 1 183 ? 9.039 1.412 35.906 1 55.28 183 PHE A O 1
ATOM 1496 N N . LYS A 1 184 ? 10.719 0.868 37.219 1 53.38 184 LYS A N 1
ATOM 1497 C CA . LYS A 1 184 ? 10.07 1.408 38.406 1 53.38 184 LYS A CA 1
ATOM 1498 C C . LYS A 1 184 ? 9.805 2.904 38.281 1 53.38 184 LYS A C 1
ATOM 1500 O O . LYS A 1 184 ? 8.789 3.412 38.75 1 53.38 184 LYS A O 1
ATOM 1505 N N . ASN A 1 185 ? 10.797 3.688 37.656 1 57.81 185 ASN A N 1
ATOM 1506 C CA . ASN A 1 185 ? 10.648 5.133 37.531 1 57.81 185 ASN A CA 1
ATOM 1507 C C . ASN A 1 185 ? 10.398 5.551 36.062 1 57.81 185 ASN A C 1
ATOM 1509 O O . ASN A 1 185 ? 10.875 6.602 35.625 1 57.81 185 ASN A O 1
ATOM 1513 N N . VAL A 1 186 ? 9.883 4.723 35.281 1 55.09 186 VAL A N 1
ATOM 1514 C CA . VAL A 1 186 ? 9.695 4.887 33.844 1 55.09 186 VAL A CA 1
ATOM 1515 C C . VAL A 1 186 ? 8.883 6.145 33.562 1 55.09 186 VAL A C 1
ATOM 1517 O O . VAL A 1 186 ? 9.18 6.898 32.625 1 55.09 186 VAL A O 1
ATOM 1520 N N . PHE A 1 187 ? 7.867 6.348 34.438 1 60.44 187 PHE A N 1
ATOM 1521 C CA . PHE A 1 187 ? 7.016 7.508 34.188 1 60.44 187 PHE A CA 1
ATOM 1522 C C . PHE A 1 187 ? 7.781 8.805 34.438 1 60.44 187 PHE A C 1
ATOM 1524 O O . PHE A 1 187 ? 7.453 9.844 33.844 1 60.44 187 PHE A O 1
ATOM 1531 N N . LEU A 1 188 ? 8.812 8.586 35.312 1 59.44 188 LEU A N 1
ATOM 1532 C CA . LEU A 1 188 ? 9.578 9.781 35.656 1 59.44 188 LEU A CA 1
ATOM 1533 C C . LEU A 1 188 ? 10.594 10.094 34.531 1 59.44 188 LEU A C 1
ATOM 1535 O O . LEU A 1 188 ? 11.023 11.242 34.406 1 59.44 188 LEU A O 1
ATOM 1539 N N . ASP A 1 189 ? 10.805 9.094 33.719 1 67.19 189 ASP A N 1
ATOM 1540 C CA . ASP A 1 189 ? 11.852 9.32 32.719 1 67.19 189 ASP A CA 1
ATOM 1541 C C . ASP A 1 189 ? 11.266 9.406 31.312 1 67.19 189 ASP A C 1
ATOM 1543 O O . ASP A 1 189 ? 11.977 9.195 30.328 1 67.19 189 ASP A O 1
ATOM 1547 N N . LEU A 1 190 ? 10.016 9.758 31.344 1 76.25 190 LEU A N 1
ATOM 1548 C CA . LEU A 1 190 ? 9.43 9.852 30.016 1 76.25 190 LEU A CA 1
ATOM 1549 C C . LEU A 1 190 ? 9.875 11.133 29.312 1 76.25 190 LEU A C 1
ATOM 1551 O O . LEU A 1 190 ? 9.836 12.219 29.906 1 76.25 190 LEU A O 1
ATOM 1555 N N . ASN A 1 191 ? 10.523 10.945 28.219 1 82.5 191 ASN A N 1
ATOM 1556 C CA . ASN A 1 191 ? 10.906 12.086 27.391 1 82.5 191 ASN A CA 1
ATOM 1557 C C . ASN A 1 191 ? 9.836 12.406 26.344 1 82.5 191 ASN A C 1
ATOM 1559 O O . ASN A 1 191 ? 8.828 11.703 26.25 1 82.5 191 ASN A O 1
ATOM 1563 N N . GLU A 1 192 ? 9.938 13.5 25.734 1 85.81 192 GLU A N 1
ATOM 1564 C CA . GLU A 1 192 ? 8.984 13.961 24.734 1 85.81 192 GLU A CA 1
ATOM 1565 C C . GLU A 1 192 ? 8.797 12.914 23.641 1 85.81 192 GLU A C 1
ATOM 1567 O O . GLU A 1 192 ? 7.668 12.68 23.188 1 85.81 192 GLU A O 1
ATOM 1572 N N . ASP A 1 193 ? 9.812 12.227 23.328 1 83.88 193 ASP A N 1
ATOM 1573 C CA . ASP A 1 193 ? 9.75 11.211 22.281 1 83.88 193 ASP A CA 1
ATOM 1574 C C . ASP A 1 193 ? 8.898 10.016 22.719 1 83.88 193 ASP A C 1
ATOM 1576 O O . ASP A 1 193 ? 8.188 9.422 21.906 1 83.88 193 ASP A O 1
ATOM 1580 N N . ASP A 1 194 ? 9.008 9.734 23.938 1 86.5 194 ASP A N 1
ATOM 1581 C CA . ASP A 1 194 ? 8.219 8.625 24.469 1 86.5 194 ASP A CA 1
ATOM 1582 C C . ASP A 1 194 ? 6.727 8.969 24.469 1 86.5 194 ASP A C 1
ATOM 1584 O O . ASP A 1 194 ? 5.895 8.133 24.109 1 86.5 194 ASP A O 1
ATOM 1588 N N . LEU A 1 195 ? 6.492 10.203 24.828 1 88.56 195 LEU A N 1
ATOM 1589 C CA . LEU A 1 195 ? 5.098 10.633 24.891 1 88.56 195 LEU A CA 1
ATOM 1590 C C . LEU A 1 195 ? 4.473 10.641 23.5 1 88.56 195 LEU A C 1
ATOM 1592 O O . LEU A 1 195 ? 3.316 10.25 23.328 1 88.56 195 LEU A O 1
ATOM 1596 N N . VAL A 1 196 ? 5.203 11.062 22.594 1 90.12 196 VAL A N 1
ATOM 1597 C CA . VAL A 1 196 ? 4.715 11.109 21.219 1 90.12 196 VAL A CA 1
ATOM 1598 C C . VAL A 1 196 ? 4.441 9.695 20.719 1 90.12 196 VAL A C 1
ATOM 1600 O O . VAL A 1 196 ? 3.414 9.438 20.094 1 90.12 196 VAL A O 1
ATOM 1603 N N . LEU A 1 197 ? 5.32 8.828 21.031 1 90.62 197 LEU A N 1
ATOM 1604 C CA . LEU A 1 197 ? 5.148 7.438 20.609 1 90.62 197 LEU A CA 1
ATOM 1605 C C . LEU A 1 197 ? 3.957 6.797 21.312 1 90.62 197 LEU A C 1
ATOM 1607 O O . LEU A 1 197 ? 3.234 5.996 20.719 1 90.62 197 LEU A O 1
ATOM 1611 N N . MET A 1 198 ? 3.789 7.145 22.531 1 91.94 198 MET A N 1
ATOM 1612 C CA . MET A 1 198 ? 2.635 6.633 23.266 1 91.94 198 MET A CA 1
ATOM 1613 C C . MET A 1 198 ? 1.333 7.113 22.625 1 91.94 198 MET A C 1
ATOM 1615 O O . MET A 1 198 ? 0.38 6.34 22.5 1 91.94 198 MET A O 1
ATOM 1619 N N . LEU A 1 199 ? 1.353 8.359 22.281 1 93.75 199 LEU A N 1
ATOM 1620 C CA . LEU A 1 199 ? 0.175 8.906 21.609 1 93.75 199 LEU A CA 1
ATOM 1621 C C . LEU A 1 199 ? -0.078 8.203 20.281 1 93.75 199 LEU A C 1
ATOM 1623 O O . LEU A 1 199 ? -1.225 7.898 19.953 1 93.75 199 LEU A O 1
ATOM 1627 N N . GLU A 1 200 ? 0.932 7.91 19.641 1 93.5 200 GLU A N 1
ATOM 1628 C CA . GLU A 1 200 ? 0.823 7.238 18.344 1 93.5 200 GLU A CA 1
ATOM 1629 C C . GLU A 1 200 ? 0.287 5.82 18.516 1 93.5 200 GLU A C 1
ATOM 1631 O O . GLU A 1 200 ? -0.565 5.379 17.734 1 93.5 200 GLU A O 1
ATOM 1636 N N . VAL A 1 201 ? 0.791 5.16 19.438 1 94.56 201 VAL A N 1
ATOM 1637 C CA . VAL A 1 201 ? 0.338 3.799 19.703 1 94.56 201 VAL A CA 1
ATOM 1638 C C . VAL A 1 201 ? -1.146 3.805 20.062 1 94.56 201 VAL A C 1
ATOM 1640 O O . VAL A 1 201 ? -1.918 2.986 19.547 1 94.56 201 VAL A O 1
ATOM 1643 N N . TYR A 1 202 ? -1.479 4.711 20.875 1 95.31 202 TYR A N 1
ATOM 1644 C CA . TYR A 1 202 ? -2.881 4.801 21.281 1 95.31 202 TYR A CA 1
ATOM 1645 C C . TYR A 1 202 ? -3.766 5.129 20.078 1 95.31 202 TYR A C 1
ATOM 1647 O O . TYR A 1 202 ? -4.828 4.527 19.906 1 95.31 202 TYR A O 1
ATOM 1655 N N . TYR A 1 203 ? -3.334 6.043 19.344 1 95 203 TYR A N 1
ATOM 1656 C CA . TYR A 1 203 ? -4.078 6.418 18.141 1 95 203 TYR A CA 1
ATOM 1657 C C . TYR A 1 203 ? -4.27 5.215 17.234 1 95 203 TYR A C 1
ATOM 1659 O O . TYR A 1 203 ? -5.387 4.945 16.781 1 95 203 TYR A O 1
ATOM 1667 N N . ASN A 1 204 ? -3.219 4.508 17 1 94.94 204 ASN A N 1
ATOM 1668 C CA . ASN A 1 204 ? -3.279 3.365 16.094 1 94.94 204 ASN A CA 1
ATOM 1669 C C . ASN A 1 204 ? -4.148 2.246 16.656 1 94.94 204 ASN A C 1
ATOM 1671 O O . ASN A 1 204 ? -4.82 1.533 15.914 1 94.94 204 ASN A O 1
ATOM 1675 N N . PHE A 1 205 ? -4.109 2.168 17.875 1 95.56 205 PHE A N 1
ATOM 1676 C CA . PHE A 1 205 ? -4.941 1.161 18.531 1 95.56 205 PHE A CA 1
ATOM 1677 C C . PHE A 1 205 ? -6.418 1.474 18.344 1 95.56 205 PHE A C 1
ATOM 1679 O O . PHE A 1 205 ? -7.195 0.602 17.938 1 95.56 205 PHE A O 1
ATOM 1686 N N . VAL A 1 206 ? -6.723 2.635 18.609 1 96.06 206 VAL A N 1
ATOM 1687 C CA . VAL A 1 206 ? -8.109 3.066 18.438 1 96.06 206 VAL A CA 1
ATOM 1688 C C . VAL A 1 206 ? -8.508 2.963 16.969 1 96.06 206 VAL A C 1
ATOM 1690 O O . VAL A 1 206 ? -9.602 2.5 16.641 1 96.06 206 VAL A O 1
ATOM 1693 N N . ASP A 1 207 ? -7.613 3.363 16.125 1 94.62 207 ASP A N 1
ATOM 1694 C CA . ASP A 1 207 ? -7.844 3.291 14.68 1 94.62 207 ASP A CA 1
ATOM 1695 C C . ASP A 1 207 ? -8.109 1.853 14.234 1 94.62 207 ASP A C 1
ATOM 1697 O O . ASP A 1 207 ? -9.008 1.599 13.438 1 94.62 207 ASP A O 1
ATOM 1701 N N . ASP A 1 208 ? -7.398 0.914 14.781 1 94.44 208 ASP A N 1
ATOM 1702 C CA . ASP A 1 208 ? -7.59 -0.497 14.453 1 94.44 208 ASP A CA 1
ATOM 1703 C C . ASP A 1 208 ? -8.945 -0.995 14.945 1 94.44 208 ASP A C 1
ATOM 1705 O O . ASP A 1 208 ? -9.625 -1.75 14.25 1 94.44 208 ASP A O 1
ATOM 1709 N N . LEU A 1 209 ? -9.336 -0.543 16.094 1 94.12 209 LEU A N 1
ATOM 1710 C CA . LEU A 1 209 ? -10.633 -0.938 16.625 1 94.12 209 LEU A CA 1
ATOM 1711 C C . LEU A 1 209 ? -11.766 -0.42 15.75 1 94.12 209 LEU A C 1
ATOM 1713 O O . LEU A 1 209 ? -12.742 -1.131 15.508 1 94.12 209 LEU A O 1
ATOM 1717 N N . LEU A 1 210 ? -11.578 0.714 15.336 1 94.06 210 LEU A N 1
ATOM 1718 C CA . LEU A 1 210 ? -12.594 1.305 14.477 1 94.06 210 LEU A CA 1
ATOM 1719 C C . LEU A 1 210 ? -12.656 0.587 13.133 1 94.06 210 LEU A C 1
ATOM 1721 O O . LEU A 1 210 ? -13.734 0.438 12.547 1 94.06 210 LEU A O 1
ATOM 1725 N N . TYR A 1 211 ? -11.5 0.195 12.688 1 92.19 211 TYR A N 1
ATOM 1726 C CA . TYR A 1 211 ? -11.453 -0.579 11.445 1 92.19 211 TYR A CA 1
ATOM 1727 C C . TYR A 1 211 ? -12.188 -1.905 11.609 1 92.19 211 TYR A C 1
ATOM 1729 O O . TYR A 1 211 ? -12.945 -2.314 10.727 1 92.19 211 TYR A O 1
ATOM 1737 N N . LEU A 1 212 ? -12.031 -2.539 12.672 1 88.56 212 LEU A N 1
ATOM 1738 C CA . LEU A 1 212 ? -12.688 -3.814 12.938 1 88.56 212 LEU A CA 1
ATOM 1739 C C . LEU A 1 212 ? -14.195 -3.639 13.039 1 88.56 212 LEU A C 1
ATOM 1741 O O . LEU A 1 212 ? -14.953 -4.535 12.664 1 88.56 212 LEU A O 1
ATOM 1745 N N . HIS A 1 213 ? -14.57 -2.518 13.484 1 89.81 213 HIS A N 1
ATOM 1746 C CA . HIS A 1 213 ? -16 -2.215 13.492 1 89.81 213 HIS A CA 1
ATOM 1747 C C . HIS A 1 213 ? -16.547 -2.135 12.07 1 89.81 213 HIS A C 1
ATOM 1749 O O . HIS A 1 213 ? -17.641 -2.637 11.797 1 89.81 213 HIS A O 1
ATOM 1755 N N . LYS A 1 214 ? -15.797 -1.482 11.227 1 86.25 214 LYS A N 1
ATOM 1756 C CA . LYS A 1 214 ? -16.203 -1.359 9.836 1 86.25 214 LYS A CA 1
ATOM 1757 C C . LYS A 1 214 ? -16.297 -2.729 9.164 1 86.25 214 LYS A C 1
ATOM 1759 O O . LYS A 1 214 ? -17.109 -2.93 8.266 1 86.25 214 LYS A O 1
ATOM 1764 N N . LEU A 1 215 ? -15.484 -3.652 9.68 1 83.25 215 LEU A N 1
ATOM 1765 C CA . LEU A 1 215 ? -15.516 -5.023 9.18 1 83.25 215 LEU A CA 1
ATOM 1766 C C . LEU A 1 215 ? -16.609 -5.828 9.867 1 83.25 215 LEU A C 1
ATOM 1768 O O . LEU A 1 215 ? -16.766 -7.02 9.594 1 83.25 215 LEU A O 1
ATOM 1772 N N . LYS A 1 216 ? -17.25 -5.219 10.844 1 81.38 216 LYS A N 1
ATOM 1773 C CA . LYS A 1 216 ? -18.391 -5.797 11.562 1 81.38 216 LYS A CA 1
ATOM 1774 C C . LYS A 1 216 ? -17.938 -6.902 12.508 1 81.38 216 LYS A C 1
ATOM 1776 O O . LYS A 1 216 ? -18.641 -7.891 12.703 1 81.38 216 LYS A O 1
ATOM 1781 N N . VAL A 1 217 ? -16.734 -6.77 12.945 1 80.5 217 VAL A N 1
ATOM 1782 C CA . VAL A 1 217 ? -16.234 -7.691 13.961 1 80.5 217 VAL A CA 1
ATOM 1783 C C . VAL A 1 217 ? -16.969 -7.445 15.281 1 80.5 217 VAL A C 1
ATOM 1785 O O . VAL A 1 217 ? -17.266 -8.391 16.016 1 80.5 217 VAL A O 1
ATOM 1788 N N . TRP A 1 218 ? -17.219 -6.176 15.531 1 82.88 218 TRP A N 1
ATOM 1789 C CA . TRP A 1 218 ? -17.984 -5.773 16.703 1 82.88 218 TRP A CA 1
ATOM 1790 C C . TRP A 1 218 ? -18.984 -4.668 16.359 1 82.88 218 TRP A C 1
ATOM 1792 O O . TRP A 1 218 ? -18.766 -3.918 15.406 1 82.88 218 TRP A O 1
ATOM 1802 N N . ASN A 1 219 ? -20.141 -4.762 17.125 1 85.69 219 ASN A N 1
ATOM 1803 C CA . ASN A 1 219 ? -21.172 -3.777 16.859 1 85.69 219 ASN A CA 1
ATOM 1804 C C . ASN A 1 219 ? -21.734 -3.186 18.141 1 85.69 219 ASN A C 1
ATOM 1806 O O . ASN A 1 219 ? -22.516 -3.836 18.844 1 85.69 219 ASN A O 1
ATOM 1810 N N . ASN A 1 220 ? -21.219 -2.154 18.547 1 91.88 220 ASN A N 1
ATOM 1811 C CA . ASN A 1 220 ? -21.672 -1.349 19.672 1 91.88 220 ASN A CA 1
ATOM 1812 C C . ASN A 1 220 ? -21.625 0.142 19.344 1 91.88 220 ASN A C 1
ATOM 1814 O O . ASN A 1 220 ? -20.562 0.751 19.328 1 91.88 220 ASN A O 1
ATOM 1818 N N . LYS A 1 221 ? -22.766 0.686 19.219 1 92.12 221 LYS A N 1
ATOM 1819 C CA . LYS A 1 221 ? -22.859 2.057 18.719 1 92.12 221 LYS A CA 1
ATOM 1820 C C . LYS A 1 221 ? -22.266 3.047 19.719 1 92.12 221 LYS A C 1
ATOM 1822 O O . LYS A 1 221 ? -21.438 3.885 19.344 1 92.12 221 LYS A O 1
ATOM 1827 N N . PRO A 1 222 ? -22.656 2.938 20.984 1 93.88 222 PRO A N 1
ATOM 1828 C CA . PRO A 1 222 ? -22.078 3.898 21.938 1 93.88 222 PRO A CA 1
ATOM 1829 C C . PRO A 1 222 ? -20.562 3.809 22.016 1 93.88 222 PRO A C 1
ATOM 1831 O O . PRO A 1 222 ? -19.875 4.836 22.125 1 93.88 222 PRO A O 1
ATOM 1834 N N . LEU A 1 223 ? -20.016 2.611 21.984 1 95.06 223 LEU A N 1
ATOM 1835 C CA . LEU A 1 223 ? -18.562 2.439 22.031 1 95.06 223 LEU A CA 1
ATOM 1836 C C . LEU A 1 223 ? -17.922 3.02 20.781 1 95.06 223 LEU A C 1
ATOM 1838 O O . LEU A 1 223 ? -16.844 3.623 20.844 1 95.06 223 LEU A O 1
ATOM 1842 N N . LYS A 1 224 ? -18.578 2.797 19.703 1 95.44 224 LYS A N 1
ATOM 1843 C CA . LYS A 1 224 ? -18.047 3.342 18.453 1 95.44 224 LYS A CA 1
ATOM 1844 C C . LYS A 1 224 ? -17.969 4.863 18.5 1 95.44 224 LYS A C 1
ATOM 1846 O O . LYS A 1 224 ? -16.969 5.453 18.094 1 95.44 224 LYS A O 1
ATOM 1851 N N . GLU A 1 225 ? -18.953 5.484 19.031 1 93.75 225 GLU A N 1
ATOM 1852 C CA . GLU A 1 225 ? -18.984 6.941 19.125 1 93.75 225 GLU A CA 1
ATOM 1853 C C . GLU A 1 225 ? -17.891 7.449 20.062 1 93.75 225 GLU A C 1
ATOM 1855 O O . GLU A 1 225 ? -17.25 8.461 19.781 1 93.75 225 GLU A O 1
ATOM 1860 N N . LYS A 1 226 ? -17.734 6.734 21.109 1 95.12 226 LYS A N 1
ATOM 1861 C CA . LYS A 1 226 ? -16.688 7.102 22.047 1 95.12 226 LYS A CA 1
ATOM 1862 C C . LYS A 1 226 ? -15.305 6.969 21.406 1 95.12 226 LYS A C 1
ATOM 1864 O O . LYS A 1 226 ? -14.445 7.836 21.578 1 95.12 226 LYS A O 1
ATOM 1869 N N . LEU A 1 227 ? -15.148 5.926 20.688 1 95.75 227 LEU A N 1
ATOM 1870 C CA . LEU A 1 227 ? -13.867 5.691 20.047 1 95.75 227 LEU A CA 1
ATOM 1871 C C . LEU A 1 227 ? -13.625 6.711 18.938 1 95.75 227 LEU A C 1
ATOM 1873 O O . LEU A 1 227 ? -12.484 7.137 18.719 1 95.75 227 LEU A O 1
ATOM 1877 N N . ASP A 1 228 ? -14.641 7.102 18.281 1 94.25 228 ASP A N 1
ATOM 1878 C CA . ASP A 1 228 ? -14.516 8.133 17.25 1 94.25 228 ASP A CA 1
ATOM 1879 C C . ASP A 1 228 ? -14.008 9.445 17.844 1 94.25 228 ASP A C 1
ATOM 1881 O O . ASP A 1 228 ? -13.133 10.094 17.266 1 94.25 228 ASP A O 1
ATOM 1885 N N . LYS A 1 229 ? -14.523 9.766 18.922 1 94.25 229 LYS A N 1
ATOM 1886 C CA . LYS A 1 229 ? -14.109 11 19.578 1 94.25 229 LYS A CA 1
ATOM 1887 C C . LYS A 1 229 ? -12.672 10.906 20.062 1 94.25 229 LYS A C 1
ATOM 1889 O O . LYS A 1 229 ? -11.906 11.867 19.938 1 94.25 229 LYS A O 1
ATOM 1894 N N . GLN A 1 230 ? -12.359 9.828 20.594 1 95.81 230 GLN A N 1
ATOM 1895 C CA . GLN A 1 230 ? -10.992 9.633 21.062 1 95.81 230 GLN A CA 1
ATOM 1896 C C . GLN A 1 230 ? -10 9.68 19.906 1 95.81 230 GLN A C 1
ATOM 1898 O O . GLN A 1 230 ? -8.922 10.258 20.016 1 95.81 230 GLN A O 1
ATOM 1903 N N . ASP A 1 231 ? -10.391 9.055 18.859 1 95.81 231 ASP A N 1
ATOM 1904 C CA . ASP A 1 231 ? -9.562 9.055 17.656 1 95.81 231 ASP A CA 1
ATOM 1905 C C . ASP A 1 231 ? -9.297 10.484 17.188 1 95.81 231 ASP A C 1
ATOM 1907 O O . ASP A 1 231 ? -8.148 10.852 16.922 1 95.81 231 ASP A O 1
ATOM 1911 N N . ALA A 1 232 ? -10.305 11.281 17.172 1 94.44 232 ALA A N 1
ATOM 1912 C CA . ALA A 1 232 ? -10.195 12.664 16.703 1 94.44 232 ALA A CA 1
ATOM 1913 C C . ALA A 1 232 ? -9.336 13.484 17.672 1 94.44 232 ALA A C 1
ATOM 1915 O O . ALA A 1 232 ? -8.508 14.289 17.234 1 94.44 232 ALA A O 1
ATOM 1916 N N . THR A 1 233 ? -9.531 13.25 18.891 1 96.12 233 THR A N 1
ATOM 1917 C CA . THR A 1 233 ? -8.812 14.023 19.906 1 96.12 233 THR A CA 1
ATOM 1918 C C . THR A 1 233 ? -7.324 13.711 19.859 1 96.12 233 THR A C 1
ATOM 1920 O O . THR A 1 233 ? -6.492 14.625 19.891 1 96.12 233 THR A O 1
ATOM 1923 N N . VAL A 1 234 ? -7.043 12.484 19.797 1 96.12 234 VAL A N 1
ATOM 1924 C CA . VAL A 1 234 ? -5.637 12.094 19.797 1 96.12 234 VAL A CA 1
ATOM 1925 C C . VAL A 1 234 ? -4.969 12.578 18.5 1 96.12 234 VAL A C 1
ATOM 1927 O O . VAL A 1 234 ? -3.834 13.055 18.531 1 96.12 234 VAL A O 1
ATOM 1930 N N . TRP A 1 235 ? -5.66 12.438 17.453 1 95.25 235 TRP A N 1
ATOM 1931 C CA . TRP A 1 235 ? -5.148 12.953 16.203 1 95.25 235 TRP A CA 1
ATOM 1932 C C . TRP A 1 235 ? -4.91 14.453 16.281 1 95.25 235 TRP A C 1
ATOM 1934 O O . TRP A 1 235 ? -3.906 14.961 15.773 1 95.25 235 TRP A O 1
ATOM 1944 N N . TYR A 1 236 ? -5.773 15.141 16.969 1 96 236 TYR A N 1
ATOM 1945 C CA . TYR A 1 236 ? -5.656 16.578 17.156 1 96 236 TYR A CA 1
ATOM 1946 C C . TYR A 1 236 ? -4.375 16.922 17.906 1 96 236 TYR A C 1
ATOM 1948 O O . TYR A 1 236 ? -3.65 17.844 17.531 1 96 236 TYR A O 1
ATOM 1956 N N . TYR A 1 237 ? -4.109 16.188 18.891 1 95.75 237 TYR A N 1
ATOM 1957 C CA . TYR A 1 237 ? -2.885 16.406 19.656 1 95.75 237 TYR A CA 1
ATOM 1958 C C . TYR A 1 237 ? -1.653 16.141 18.797 1 95.75 237 TYR A C 1
ATOM 1960 O O . TYR A 1 237 ? -0.653 16.859 18.906 1 95.75 237 TYR A O 1
ATOM 1968 N N . GLN A 1 238 ? -1.729 15.195 18 1 95.25 238 GLN A N 1
ATOM 1969 C CA . GLN A 1 238 ? -0.611 14.898 17.109 1 95.25 238 GLN A CA 1
ATOM 1970 C C . GLN A 1 238 ? -0.382 16.031 16.109 1 95.25 238 GLN A C 1
ATOM 1972 O O . GLN A 1 238 ? 0.762 16.375 15.805 1 95.25 238 GLN A O 1
ATOM 1977 N N . ILE A 1 239 ? -1.46 16.578 15.664 1 96.38 239 ILE A N 1
ATOM 1978 C CA . ILE A 1 239 ? -1.362 17.688 14.734 1 96.38 239 ILE A CA 1
ATOM 1979 C C . ILE A 1 239 ? -0.698 18.875 15.43 1 96.38 239 ILE A C 1
ATOM 1981 O O . ILE A 1 239 ? 0.199 19.516 14.867 1 96.38 239 ILE A O 1
ATOM 1985 N N . ILE A 1 240 ? -1.132 19.141 16.625 1 96.38 240 ILE A N 1
ATOM 1986 C CA . ILE A 1 240 ? -0.586 20.266 17.375 1 96.38 240 ILE A CA 1
ATOM 1987 C C . ILE A 1 240 ? 0.913 20.062 17.578 1 96.38 240 ILE A C 1
ATOM 1989 O O . ILE A 1 240 ? 1.702 21 17.406 1 96.38 240 ILE A O 1
ATOM 1993 N N . TYR A 1 241 ? 1.231 18.906 17.922 1 95.69 241 TYR A N 1
ATOM 1994 C CA . TYR A 1 241 ? 2.646 18.609 18.109 1 95.69 241 TYR A CA 1
ATOM 1995 C C . TYR A 1 241 ? 3.412 18.75 16.797 1 95.69 241 TYR A C 1
ATOM 1997 O O . TYR A 1 241 ? 4.508 19.312 16.766 1 95.69 241 TYR A O 1
ATOM 2005 N N . GLY A 1 242 ? 2.834 18.234 15.766 1 95.12 242 GLY A N 1
ATOM 2006 C CA . GLY A 1 242 ? 3.463 18.375 14.461 1 95.12 242 GLY A CA 1
ATOM 2007 C C . GLY A 1 242 ? 3.668 19.828 14.047 1 95.12 242 GLY A C 1
ATOM 2008 O O . GLY A 1 242 ? 4.715 20.172 13.5 1 95.12 242 GLY A O 1
ATOM 2009 N N . LEU A 1 243 ? 2.738 20.641 14.344 1 96.69 243 LEU A N 1
ATOM 2010 C CA . LEU A 1 243 ? 2.84 22.062 14.055 1 96.69 243 LEU A CA 1
ATOM 2011 C C . LEU A 1 243 ? 3.977 22.703 14.844 1 96.69 243 LEU A C 1
ATOM 2013 O O . LEU A 1 243 ? 4.758 23.484 14.297 1 96.69 243 LEU A O 1
ATOM 2017 N N . LYS A 1 244 ? 4.082 22.297 16.047 1 95.81 244 LYS A N 1
ATOM 2018 C CA . LYS A 1 244 ? 5.152 22.828 16.891 1 95.81 244 LYS A CA 1
ATOM 2019 C C . LYS A 1 244 ? 6.523 22.453 16.328 1 95.81 244 LYS A C 1
ATOM 2021 O O . LYS A 1 244 ? 7.398 23.297 16.203 1 95.81 244 LYS A O 1
ATOM 2026 N N . VAL A 1 245 ? 6.664 21.234 16.016 1 94.5 245 VAL A N 1
ATOM 2027 C CA . VAL A 1 245 ? 7.949 20.734 15.539 1 94.5 245 VAL A CA 1
ATOM 2028 C C . VAL A 1 245 ? 8.305 21.375 14.211 1 94.5 245 VAL A C 1
ATOM 2030 O O . VAL A 1 245 ? 9.438 21.828 14.016 1 94.5 245 VAL A O 1
ATOM 2033 N N . LYS A 1 246 ? 7.344 21.469 13.336 1 95.81 246 LYS A N 1
ATOM 2034 C CA . LYS A 1 246 ? 7.617 22.016 12.008 1 95.81 246 LYS A CA 1
ATOM 2035 C C . LYS A 1 246 ? 7.844 23.516 12.078 1 95.81 246 LYS A C 1
ATOM 2037 O O . LYS A 1 246 ? 8.633 24.078 11.312 1 95.81 246 LYS A O 1
ATOM 2042 N N . TYR A 1 247 ? 7.168 24.141 12.961 1 96.19 247 TYR A N 1
ATOM 2043 C CA . TYR A 1 247 ? 7.395 25.562 13.141 1 96.19 247 TYR A CA 1
ATOM 2044 C C . TYR A 1 247 ? 8.797 25.828 13.672 1 96.19 247 TYR A C 1
ATOM 2046 O O . TYR A 1 247 ? 9.477 26.766 13.219 1 96.19 247 TYR A O 1
ATOM 2054 N N . SER A 1 248 ? 9.234 25.047 14.602 1 96.5 248 SER A N 1
ATOM 2055 C CA . SER A 1 248 ? 10.594 25.156 15.109 1 96.5 248 SER A CA 1
ATOM 2056 C C . SER A 1 248 ? 11.617 24.938 14 1 96.5 248 SER A C 1
ATOM 2058 O O . SER A 1 248 ? 12.602 25.672 13.898 1 96.5 248 SER A O 1
ATOM 2060 N N . SER A 1 249 ? 11.359 23.953 13.219 1 96.19 249 SER A N 1
ATOM 2061 C CA . SER A 1 249 ? 12.242 23.672 12.094 1 96.19 249 SER A CA 1
ATOM 2062 C C . SER A 1 249 ? 12.266 24.844 11.117 1 96.19 249 SER A C 1
ATOM 2064 O O . SER A 1 249 ? 13.312 25.188 10.57 1 96.19 249 SER A O 1
ATOM 2066 N N . TYR A 1 250 ? 11.125 25.422 10.891 1 96.75 250 TYR A N 1
ATOM 2067 C CA . TYR A 1 250 ? 11.008 26.594 10.016 1 96.75 250 TYR A CA 1
ATOM 2068 C C . TYR A 1 250 ? 11.875 27.734 10.523 1 96.75 250 TYR A C 1
ATOM 2070 O O . TYR A 1 250 ? 12.617 28.344 9.75 1 96.75 250 TYR A O 1
ATOM 2078 N N . CYS A 1 251 ? 11.883 27.969 11.773 1 96.56 251 CYS A N 1
ATOM 2079 C CA . CYS A 1 251 ? 12.656 29.047 12.375 1 96.56 251 CYS A CA 1
ATOM 2080 C C . CYS A 1 251 ? 14.148 28.75 12.312 1 96.56 251 CYS A C 1
ATOM 2082 O O . CYS A 1 251 ? 14.953 29.625 11.984 1 96.56 251 CYS A O 1
ATOM 2084 N N . GLU A 1 252 ? 14.484 27.547 12.602 1 96.56 252 GLU A N 1
ATOM 2085 C CA . GLU A 1 252 ? 15.891 27.156 12.562 1 96.56 252 GLU A CA 1
ATOM 2086 C C . GLU A 1 252 ? 16.469 27.297 11.156 1 96.56 252 GLU A C 1
ATOM 2088 O O . GLU A 1 252 ? 17.578 27.797 10.992 1 96.56 252 GLU A O 1
ATOM 2093 N N . LEU A 1 253 ? 15.695 26.891 10.211 1 96.19 253 LEU A N 1
ATOM 2094 C CA . LEU A 1 253 ? 16.156 26.969 8.828 1 96.19 253 LEU A CA 1
ATOM 2095 C C . LEU A 1 253 ? 16.266 28.422 8.375 1 96.19 253 LEU A C 1
ATOM 2097 O O . LEU A 1 253 ? 17.234 28.781 7.688 1 96.19 253 LEU A O 1
ATOM 2101 N N . ASN A 1 254 ? 15.352 29.203 8.773 1 95.44 254 ASN A N 1
ATOM 2102 C CA . ASN A 1 254 ? 15.414 30.625 8.438 1 95.44 254 ASN A CA 1
ATOM 2103 C C . ASN A 1 254 ? 16.641 31.297 9.062 1 95.44 254 ASN A C 1
ATOM 2105 O O . ASN A 1 254 ? 17.281 32.125 8.422 1 95.44 254 ASN A O 1
ATOM 2109 N N . ASP A 1 255 ? 16.953 30.906 10.242 1 95.75 255 ASP A N 1
ATOM 2110 C CA . ASP A 1 255 ? 18.141 31.453 10.906 1 95.75 255 ASP A CA 1
ATOM 2111 C C . ASP A 1 255 ? 19.422 31.031 10.188 1 95.75 255 ASP A C 1
ATOM 2113 O O . ASP A 1 255 ? 20.328 31.859 9.992 1 95.75 255 ASP A O 1
ATOM 2117 N N . LYS A 1 256 ? 19.469 29.797 9.812 1 94.75 256 LYS A N 1
ATOM 2118 C CA . LYS A 1 256 ? 20.625 29.297 9.086 1 94.75 256 LYS A CA 1
ATOM 2119 C C . LYS A 1 256 ? 20.781 30 7.746 1 94.75 256 LYS A C 1
ATOM 2121 O O . LYS A 1 256 ? 21.891 30.359 7.352 1 94.75 256 LYS A O 1
ATOM 2126 N N . ILE A 1 257 ? 19.672 30.188 7.055 1 94.5 257 ILE A N 1
ATOM 2127 C CA . ILE A 1 257 ? 19.688 30.844 5.754 1 94.5 257 ILE A CA 1
ATOM 2128 C C . ILE A 1 257 ? 20.156 32.281 5.91 1 94.5 257 ILE A C 1
ATOM 2130 O O . ILE A 1 257 ? 20.984 32.781 5.133 1 94.5 257 ILE A O 1
ATOM 2134 N N . LEU A 1 258 ? 19.688 32.938 6.973 1 93.88 258 LEU A N 1
ATOM 2135 C CA . LEU A 1 258 ? 20.078 34.312 7.234 1 93.88 258 LEU A CA 1
ATOM 2136 C C . LEU A 1 258 ? 21.578 34.406 7.539 1 93.88 258 LEU A C 1
ATOM 2138 O O . LEU A 1 258 ? 22.266 35.312 7.031 1 93.88 258 LEU A O 1
ATOM 2142 N N . LYS A 1 259 ? 22.078 33.5 8.32 1 93.19 259 LYS A N 1
ATOM 2143 C CA . LYS A 1 259 ? 23.5 33.5 8.648 1 93.19 259 LYS A CA 1
ATOM 2144 C C . LYS A 1 259 ? 24.359 33.312 7.398 1 93.19 259 LYS A C 1
ATOM 2146 O O . LYS A 1 259 ? 25.359 34 7.215 1 93.19 259 LYS A O 1
ATOM 2151 N N . LEU A 1 260 ? 23.891 32.406 6.566 1 90.81 260 LEU A N 1
ATOM 2152 C CA . LEU A 1 260 ? 24.641 32.125 5.344 1 90.81 260 LEU A CA 1
ATOM 2153 C C . LEU A 1 260 ? 24.562 33.281 4.375 1 90.81 260 LEU A C 1
ATOM 2155 O O . LEU A 1 260 ? 25.516 33.594 3.666 1 90.81 260 LEU A O 1
ATOM 2159 N N . GLN A 1 261 ? 23.469 33.969 4.32 1 90.44 261 GLN A N 1
ATOM 2160 C CA . GLN A 1 261 ? 23.312 35.125 3.467 1 90.44 261 GLN A CA 1
ATOM 2161 C C . GLN A 1 261 ? 24.203 36.281 3.928 1 90.44 261 GLN A C 1
ATOM 2163 O O . GLN A 1 261 ? 24.797 36.969 3.105 1 90.44 261 GLN A O 1
ATOM 2168 N N . ILE A 1 262 ? 24.359 36.469 5.246 1 89.44 262 ILE A N 1
ATOM 2169 C CA . ILE A 1 262 ? 25.25 37.469 5.809 1 89.44 262 ILE A CA 1
ATOM 2170 C C . ILE A 1 262 ? 26.703 37.156 5.473 1 89.44 262 ILE A C 1
ATOM 2172 O O . ILE A 1 262 ? 27.469 38.031 5.078 1 89.44 262 ILE A O 1
ATOM 2176 N N . GLU A 1 263 ? 26.984 35.906 5.617 1 85 263 GLU A N 1
ATOM 2177 C CA . GLU A 1 263 ? 28.328 35.438 5.273 1 85 263 GLU A CA 1
ATOM 2178 C C . GLU A 1 263 ? 28.641 35.688 3.797 1 85 263 GLU A C 1
ATOM 2180 O O . GLU A 1 263 ? 29.719 36.156 3.447 1 85 263 GLU A O 1
ATOM 2185 N N . ARG A 1 264 ? 27.672 35.375 2.973 1 84.88 264 ARG A N 1
ATOM 2186 C CA . ARG A 1 264 ? 27.828 35.562 1.538 1 84.88 264 ARG A CA 1
ATOM 2187 C C . ARG A 1 264 ? 27.984 37.062 1.216 1 84.88 264 ARG A C 1
ATOM 2189 O O . ARG A 1 264 ? 28.859 37.438 0.424 1 84.88 264 ARG A O 1
ATOM 2196 N N . ASN A 1 265 ? 27.266 37.938 1.825 1 84.12 265 ASN A N 1
ATOM 2197 C CA . ASN A 1 265 ? 27.328 39.375 1.595 1 84.12 265 ASN A CA 1
ATOM 2198 C C . ASN A 1 265 ? 28.656 39.969 2.084 1 84.12 265 ASN A C 1
ATOM 2200 O O . ASN A 1 265 ? 29.203 40.875 1.448 1 84.12 265 ASN A O 1
ATOM 2204 N N . THR A 1 266 ? 29.156 39.438 3.205 1 83.19 266 THR A N 1
ATOM 2205 C CA . THR A 1 266 ? 30.422 39.875 3.744 1 83.19 266 THR A CA 1
ATOM 2206 C C . THR A 1 266 ? 31.578 39.531 2.811 1 83.19 266 THR A C 1
ATOM 2208 O O . THR A 1 266 ? 32.5 40.312 2.596 1 83.19 266 THR A O 1
ATOM 2211 N N . LEU A 1 267 ? 31.406 38.344 2.299 1 77.12 267 LEU A N 1
ATOM 2212 C CA . LEU A 1 267 ? 32.438 37.875 1.365 1 77.12 267 LEU A CA 1
ATOM 2213 C C . LEU A 1 267 ? 32.406 38.719 0.091 1 77.12 267 LEU A C 1
ATOM 2215 O O . LEU A 1 267 ? 33.469 39.062 -0.442 1 77.12 267 LEU A O 1
ATOM 2219 N N . LEU A 1 268 ? 31.234 38.969 -0.416 1 75.56 268 LEU A N 1
ATOM 2220 C CA . LEU A 1 268 ? 31.094 39.75 -1.64 1 75.56 268 LEU A CA 1
ATOM 2221 C C . LEU A 1 268 ? 31.578 41.188 -1.434 1 75.56 268 LEU A C 1
ATOM 2223 O O . LEU A 1 268 ? 32.188 41.781 -2.338 1 75.56 268 LEU A O 1
ATOM 2227 N N . LYS A 1 269 ? 31.453 41.719 -0.293 1 74.12 269 LYS A N 1
ATOM 2228 C CA . LYS A 1 269 ? 31.906 43.094 0.007 1 74.12 269 LYS A CA 1
ATOM 2229 C C . LYS A 1 269 ? 33.438 43.125 0.145 1 74.12 269 LYS A C 1
ATOM 2231 O O . LYS A 1 269 ? 34.062 44.125 -0.244 1 74.12 269 LYS A O 1
ATOM 2236 N N . ASN A 1 270 ? 33.969 42.062 0.631 1 65.31 270 ASN A N 1
ATOM 2237 C CA . ASN A 1 270 ? 35.406 42.031 0.818 1 65.31 270 ASN A CA 1
ATOM 2238 C C . ASN A 1 270 ? 36.125 41.562 -0.455 1 65.31 270 ASN A C 1
ATOM 2240 O O . ASN A 1 270 ? 37.344 41.625 -0.527 1 65.31 270 ASN A O 1
ATOM 2244 N N . GLU A 1 271 ? 35.5 40.719 -1.251 1 60.94 271 GLU A N 1
ATOM 2245 C CA . GLU A 1 271 ? 36.125 40.281 -2.506 1 60.94 271 GLU A CA 1
ATOM 2246 C C . GLU A 1 271 ? 36.688 41.5 -3.275 1 60.94 271 GLU A C 1
ATOM 2248 O O . GLU A 1 271 ? 37.656 41.375 -4.027 1 60.94 271 GLU A O 1
ATOM 2253 N N . ASN A 1 272 ? 36.156 42.75 -3.336 1 53.59 272 ASN A N 1
ATOM 2254 C CA . ASN A 1 272 ? 36.938 43.844 -3.945 1 53.59 272 ASN A CA 1
ATOM 2255 C C . ASN A 1 272 ? 38.312 43.969 -3.299 1 53.59 272 ASN A C 1
ATOM 2257 O O . ASN A 1 272 ? 39.188 44.688 -3.822 1 53.59 272 ASN A O 1
ATOM 2261 N N . ASN A 1 273 ? 38.562 43.75 -2.029 1 49.12 273 ASN A N 1
ATOM 2262 C CA . ASN A 1 273 ? 39.938 43.719 -1.546 1 49.12 273 ASN A CA 1
ATOM 2263 C C . ASN A 1 273 ? 40.562 42.344 -1.712 1 49.12 273 ASN A C 1
ATOM 2265 O O . ASN A 1 273 ? 41.688 42.25 -2.244 1 49.12 273 ASN A O 1
ATOM 2269 N N . LEU A 1 274 ? 40.906 41.5 -0.529 1 44.94 274 LEU A N 1
ATOM 2270 C CA . LEU A 1 274 ? 41.75 40.281 -0.443 1 44.94 274 LEU A CA 1
ATOM 2271 C C . LEU A 1 274 ? 41.156 39.156 -1.272 1 44.94 274 LEU A C 1
ATOM 2273 O O . LEU A 1 274 ? 39.938 39.156 -1.567 1 44.94 274 LEU A O 1
ATOM 2277 N N . VAL A 1 275 ? 42.031 38.031 -1.64 1 42 275 VAL A N 1
ATOM 2278 C CA . VAL A 1 275 ? 42.406 36.844 -2.43 1 42 275 VAL A CA 1
ATOM 2279 C C . VAL A 1 275 ? 41.344 35.75 -2.24 1 42 275 VAL A C 1
ATOM 2281 O O . VAL A 1 275 ? 41.219 34.875 -3.088 1 42 275 VAL A O 1
ATOM 2284 N N . GLU A 1 276 ? 40.938 35.344 -0.936 1 46.59 276 GLU A N 1
ATOM 2285 C CA . GLU A 1 276 ? 40.562 33.938 -0.762 1 46.59 276 GLU A CA 1
ATOM 2286 C C . GLU A 1 276 ? 39.219 33.656 -1.403 1 46.59 276 GLU A C 1
ATOM 2288 O O . GLU A 1 276 ? 38.219 34.312 -1.096 1 46.59 276 GLU A O 1
ATOM 2293 N N . LYS A 1 277 ? 39.125 33.156 -2.66 1 47.91 277 LYS A N 1
ATOM 2294 C CA . LYS A 1 277 ? 38.125 32.469 -3.482 1 47.91 277 LYS A CA 1
ATOM 2295 C C . LYS A 1 277 ? 37.188 31.641 -2.623 1 47.91 277 LYS A C 1
ATOM 2297 O O . LYS A 1 277 ? 37.469 30.484 -2.326 1 47.91 277 LYS A O 1
ATOM 2302 N N . ILE A 1 278 ? 36.719 32.062 -1.496 1 53.09 278 ILE A N 1
ATOM 2303 C CA . ILE A 1 278 ? 35.688 31.25 -0.877 1 53.09 278 ILE A CA 1
ATOM 2304 C C . ILE A 1 278 ? 34.719 30.75 -1.945 1 53.09 278 ILE A C 1
ATOM 2306 O O . ILE A 1 278 ? 34.312 31.5 -2.83 1 53.09 278 ILE A O 1
ATOM 2310 N N . ASP A 1 279 ? 34.781 29.438 -2.176 1 62.41 279 ASP A N 1
ATOM 2311 C CA . ASP A 1 279 ? 34.031 28.672 -3.158 1 62.41 279 ASP A CA 1
ATOM 2312 C C . ASP A 1 279 ? 32.562 29.109 -3.199 1 62.41 279 ASP A C 1
ATOM 2314 O O . ASP A 1 279 ? 31.719 28.594 -2.455 1 62.41 279 ASP A O 1
ATOM 2318 N N . HIS A 1 280 ? 32.312 30.375 -3.627 1 73.06 280 HIS A N 1
ATOM 2319 C CA . HIS A 1 280 ? 31 30.938 -3.912 1 73.06 280 HIS A CA 1
ATOM 2320 C C . HIS A 1 280 ? 30.047 29.859 -4.418 1 73.06 280 HIS A C 1
ATOM 2322 O O . HIS A 1 280 ? 28.859 29.875 -4.086 1 73.06 280 HIS A O 1
ATOM 2328 N N . GLY A 1 281 ? 30.609 28.969 -5.098 1 75.62 281 GLY A N 1
ATOM 2329 C CA . GLY A 1 281 ? 29.812 27.891 -5.625 1 75.62 281 GLY A CA 1
ATOM 2330 C C . GLY A 1 281 ? 29.266 26.969 -4.543 1 75.62 281 GLY A C 1
ATOM 2331 O O . GLY A 1 281 ? 28.109 26.578 -4.578 1 75.62 281 GLY A O 1
ATOM 2332 N N . SER A 1 282 ? 30.109 26.75 -3.559 1 81 282 SER A N 1
ATOM 2333 C CA . SER A 1 282 ? 29.719 25.875 -2.469 1 81 282 SER A CA 1
ATOM 2334 C C . SER A 1 282 ? 28.656 26.531 -1.588 1 81 282 SER A C 1
ATOM 2336 O O . SER A 1 282 ? 27.719 25.875 -1.146 1 81 282 SER A O 1
ATOM 2338 N N . LEU A 1 283 ? 28.812 27.859 -1.375 1 83.06 283 LEU A N 1
ATOM 2339 C CA . LEU A 1 283 ? 27.859 28.594 -0.555 1 83.06 283 LEU A CA 1
ATOM 2340 C C . LEU A 1 283 ? 26.5 28.688 -1.243 1 83.06 283 LEU A C 1
ATOM 2342 O O . LEU A 1 283 ? 25.469 28.531 -0.597 1 83.06 283 LEU A O 1
ATOM 2346 N N . LEU A 1 284 ? 26.531 28.906 -2.525 1 83.81 284 LEU A N 1
ATOM 2347 C CA . LEU A 1 284 ? 25.297 28.984 -3.295 1 83.81 284 LEU A CA 1
ATOM 2348 C C . LEU A 1 284 ? 24.578 27.625 -3.301 1 83.81 284 LEU A C 1
ATOM 2350 O O . LEU A 1 284 ? 23.359 27.562 -3.215 1 83.81 284 LEU A O 1
ATOM 2354 N N . HIS A 1 285 ? 25.328 26.641 -3.355 1 86.56 285 HIS A N 1
ATOM 2355 C CA . HIS A 1 285 ? 24.75 25.297 -3.324 1 86.56 285 HIS A CA 1
ATOM 2356 C C . HIS A 1 285 ? 24.125 25 -1.97 1 86.56 285 HIS A C 1
ATOM 2358 O O . HIS A 1 285 ? 23.047 24.406 -1.9 1 86.56 285 HIS A O 1
ATOM 2364 N N . GLU A 1 286 ? 24.797 25.375 -0.995 1 89.31 286 GLU A N 1
ATOM 2365 C CA . GLU A 1 286 ? 24.266 25.156 0.344 1 89.31 286 GLU A CA 1
ATOM 2366 C C . GLU A 1 286 ? 22.969 25.953 0.554 1 89.31 286 GLU A C 1
ATOM 2368 O O . GLU A 1 286 ? 22.016 25.453 1.143 1 89.31 286 GLU A O 1
ATOM 2373 N N . LEU A 1 287 ? 22.984 27.141 0.101 1 91.75 287 LEU A N 1
ATOM 2374 C CA . LEU A 1 287 ? 21.797 27.984 0.213 1 91.75 287 LEU A CA 1
ATOM 2375 C C . LEU A 1 287 ? 20.641 27.375 -0.567 1 91.75 287 LEU A C 1
ATOM 2377 O O . LEU A 1 287 ? 19.5 27.359 -0.085 1 91.75 287 LEU A O 1
ATOM 2381 N N . ASP A 1 288 ? 20.906 26.875 -1.722 1 89.62 288 ASP A N 1
ATOM 2382 C CA . ASP A 1 288 ? 19.875 26.25 -2.537 1 89.62 288 ASP A CA 1
ATOM 2383 C C . ASP A 1 288 ? 19.281 25.031 -1.831 1 89.62 288 ASP A C 1
ATOM 2385 O O . ASP A 1 288 ? 18.078 24.812 -1.85 1 89.62 288 ASP A O 1
ATOM 2389 N N . THR A 1 289 ? 20.125 24.281 -1.232 1 90.5 289 THR A N 1
ATOM 2390 C CA . THR A 1 289 ? 19.688 23.094 -0.496 1 90.5 289 THR A CA 1
ATOM 2391 C C . THR A 1 289 ? 18.797 23.5 0.679 1 90.5 289 THR A C 1
ATOM 2393 O O . THR A 1 289 ? 17.766 22.875 0.927 1 90.5 289 THR A O 1
ATOM 2396 N N . LEU A 1 290 ? 19.188 24.578 1.282 1 93.38 290 LEU A N 1
ATOM 2397 C CA . LEU A 1 290 ? 18.406 25.031 2.432 1 93.38 290 LEU A CA 1
ATOM 2398 C C . LEU A 1 290 ? 17.062 25.594 1.991 1 93.38 290 LEU A C 1
ATOM 2400 O O . LEU A 1 290 ? 16.062 25.422 2.684 1 93.38 290 LEU A O 1
ATOM 2404 N N . TYR A 1 291 ? 17.062 26.234 0.876 1 93.25 291 TYR A N 1
ATOM 2405 C CA . TYR A 1 291 ? 15.805 26.75 0.357 1 93.25 291 TYR A CA 1
ATOM 2406 C C . TYR A 1 291 ? 14.859 25.609 0.011 1 93.25 291 TYR A C 1
ATOM 2408 O O . TYR A 1 291 ? 13.648 25.719 0.228 1 93.25 291 TYR A O 1
ATOM 2416 N N . LYS A 1 292 ? 15.359 24.578 -0.516 1 91.81 292 LYS A N 1
ATOM 2417 C CA . LYS A 1 292 ? 14.547 23.406 -0.827 1 91.81 292 LYS A CA 1
ATOM 2418 C C . LYS A 1 292 ? 13.992 22.766 0.444 1 91.81 292 LYS A C 1
ATOM 2420 O O . LYS A 1 292 ? 12.82 22.375 0.489 1 91.81 292 LYS A O 1
ATOM 2425 N N . GLU A 1 293 ? 14.781 22.734 1.361 1 94.69 293 GLU A N 1
ATOM 2426 C CA . GLU A 1 293 ? 14.328 22.188 2.641 1 94.69 293 GLU A CA 1
ATOM 2427 C C . GLU A 1 293 ? 13.25 23.078 3.258 1 94.69 293 GLU A C 1
ATOM 2429 O O . GLU A 1 293 ? 12.281 22.578 3.826 1 94.69 293 GLU A O 1
ATOM 2434 N N . LEU A 1 294 ? 13.477 24.328 3.158 1 95.88 294 LEU A N 1
ATOM 2435 C CA . LEU A 1 294 ? 12.508 25.281 3.688 1 95.88 294 LEU A CA 1
ATOM 2436 C C . LEU A 1 294 ? 11.164 25.125 2.979 1 95.88 294 LEU A C 1
ATOM 2438 O O . LEU A 1 294 ? 10.109 25.203 3.617 1 95.88 294 LEU A O 1
ATOM 2442 N N . GLU A 1 295 ? 11.227 24.953 1.761 1 95 295 GLU A N 1
ATOM 2443 C CA . GLU A 1 295 ? 9.992 24.766 0.998 1 95 295 GLU A CA 1
ATOM 2444 C C . GLU A 1 295 ? 9.242 23.516 1.476 1 95 295 GLU A C 1
ATOM 2446 O O . GLU A 1 295 ? 8.016 23.547 1.606 1 95 295 GLU A O 1
ATOM 2451 N N . MET A 1 296 ? 9.914 22.469 1.725 1 95.94 296 MET A N 1
ATOM 2452 C CA . MET A 1 296 ? 9.297 21.234 2.207 1 95.94 296 MET A CA 1
ATOM 2453 C C . MET A 1 296 ? 8.656 21.453 3.574 1 95.94 296 MET A C 1
ATOM 2455 O O . MET A 1 296 ? 7.562 20.953 3.836 1 95.94 296 MET A O 1
ATOM 2459 N N . VAL A 1 297 ? 9.289 22.203 4.383 1 97.19 297 VAL A N 1
ATOM 2460 C CA . VAL A 1 297 ? 8.766 22.469 5.719 1 97.19 297 VAL A CA 1
ATOM 2461 C C . VAL A 1 297 ? 7.52 23.344 5.621 1 97.19 297 VAL A C 1
ATOM 2463 O O . VAL A 1 297 ? 6.551 23.141 6.355 1 97.19 297 VAL A O 1
ATOM 2466 N N . LYS A 1 298 ? 7.586 24.297 4.746 1 96.75 298 LYS A N 1
ATOM 2467 C CA . LYS A 1 298 ? 6.422 25.141 4.539 1 96.75 298 LYS A CA 1
ATOM 2468 C C . LYS A 1 298 ? 5.215 24.328 4.082 1 96.75 298 LYS A C 1
ATOM 2470 O O . LYS A 1 298 ? 4.094 24.562 4.551 1 96.75 298 LYS A O 1
ATOM 2475 N N . LEU A 1 299 ? 5.449 23.438 3.209 1 96.62 299 LEU A N 1
ATOM 2476 C CA . LEU A 1 299 ? 4.371 22.594 2.734 1 96.62 299 LEU A CA 1
ATOM 2477 C C . LEU A 1 299 ? 3.785 21.766 3.879 1 96.62 299 LEU A C 1
ATOM 2479 O O . LEU A 1 299 ? 2.568 21.578 3.959 1 96.62 299 LEU A O 1
ATOM 2483 N N . ASP A 1 300 ? 4.617 21.344 4.727 1 97.56 300 ASP A N 1
ATOM 2484 C CA . ASP A 1 300 ? 4.148 20.609 5.898 1 97.56 300 ASP A CA 1
ATOM 2485 C C . ASP A 1 300 ? 3.316 21.5 6.812 1 97.56 300 ASP A C 1
ATOM 2487 O O . ASP A 1 300 ? 2.281 21.078 7.332 1 97.56 300 ASP A O 1
ATOM 2491 N N . LEU A 1 301 ? 3.785 22.672 6.984 1 97.62 301 LEU A N 1
ATOM 2492 C CA . LEU A 1 301 ? 3.074 23.609 7.848 1 97.62 301 LEU A CA 1
ATOM 2493 C C . LEU A 1 301 ? 1.693 23.938 7.285 1 97.62 301 LEU A C 1
ATOM 2495 O O . LEU A 1 301 ? 0.705 23.953 8.023 1 97.62 301 LEU A O 1
ATOM 2499 N N . TYR A 1 302 ? 1.665 24.141 6.016 1 97.12 302 TYR A N 1
ATOM 2500 C CA . TYR A 1 302 ? 0.379 24.406 5.379 1 97.12 302 TYR A CA 1
ATOM 2501 C C . TYR A 1 302 ? -0.55 23.203 5.508 1 97.12 302 TYR A C 1
ATOM 2503 O O . TYR A 1 302 ? -1.733 23.359 5.82 1 97.12 302 TYR A O 1
ATOM 2511 N N . ARG A 1 303 ? -0.034 22.031 5.258 1 97.44 303 ARG A N 1
ATOM 2512 C CA . ARG A 1 303 ? -0.807 20.812 5.367 1 97.44 303 ARG A CA 1
ATOM 2513 C C . ARG A 1 303 ? -1.374 20.641 6.773 1 97.44 303 ARG A C 1
ATOM 2515 O O . ARG A 1 303 ? -2.574 20.422 6.945 1 97.44 303 ARG A O 1
ATOM 2522 N N . LEU A 1 304 ? -0.539 20.859 7.727 1 98 304 LEU A N 1
ATOM 2523 C CA . LEU A 1 304 ? -0.925 20.656 9.117 1 98 304 LEU A CA 1
ATOM 2524 C C . LEU A 1 304 ? -1.921 21.719 9.57 1 98 304 LEU A C 1
ATOM 2526 O O . LEU A 1 304 ? -2.82 21.438 10.367 1 98 304 LEU A O 1
ATOM 2530 N N . ALA A 1 305 ? -1.751 22.891 9.078 1 97.25 305 ALA A N 1
ATOM 2531 C CA . ALA A 1 305 ? -2.693 23.969 9.406 1 97.25 305 ALA A CA 1
ATOM 2532 C C . ALA A 1 305 ? -4.094 23.625 8.906 1 97.25 305 ALA A C 1
ATOM 2534 O O . ALA A 1 305 ? -5.082 23.828 9.617 1 97.25 305 ALA A O 1
ATOM 2535 N N . CYS A 1 306 ? -4.125 23.125 7.758 1 97.06 306 CYS A N 1
ATOM 2536 C CA . CYS A 1 306 ? -5.414 22.734 7.195 1 97.06 306 CYS A CA 1
ATOM 2537 C C . CYS A 1 306 ? -6.016 21.562 7.965 1 97.06 306 CYS A C 1
ATOM 2539 O O . CYS A 1 306 ? -7.215 21.547 8.234 1 97.06 306 CYS A O 1
ATOM 2541 N N . ASP A 1 307 ? -5.176 20.594 8.305 1 97.19 307 ASP A N 1
ATOM 2542 C CA . ASP A 1 307 ? -5.645 19.484 9.117 1 97.19 307 ASP A CA 1
ATOM 2543 C C . ASP A 1 307 ? -6.152 19.969 10.477 1 97.19 307 ASP A C 1
ATOM 2545 O O . ASP A 1 307 ? -7.145 19.438 10.992 1 97.19 307 ASP A O 1
ATOM 2549 N N . PHE A 1 308 ? -5.445 20.953 11 1 97.5 308 PHE A N 1
ATOM 2550 C CA . PHE A 1 308 ? -5.816 21.531 12.289 1 97.5 308 PHE A CA 1
A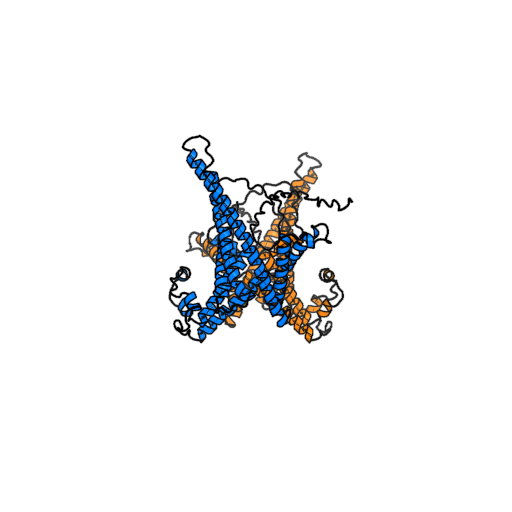TOM 2551 C C . PHE A 1 308 ? -7.215 22.125 12.234 1 97.5 308 PHE A C 1
ATOM 2553 O O . PHE A 1 308 ? -8.047 21.875 13.102 1 97.5 308 PHE A O 1
ATOM 2560 N N . ILE A 1 309 ? -7.484 22.844 11.234 1 95.69 309 ILE A N 1
ATOM 2561 C CA . ILE A 1 309 ? -8.781 23.484 11.07 1 95.69 309 ILE A CA 1
ATOM 2562 C C . ILE A 1 309 ? -9.859 22.422 10.867 1 95.69 309 ILE A C 1
ATOM 2564 O O . ILE A 1 309 ? -10.914 22.469 11.516 1 95.69 309 ILE A O 1
ATOM 2568 N N . ALA A 1 310 ? -9.586 21.5 10.047 1 95.31 310 ALA A N 1
ATOM 2569 C CA . ALA A 1 310 ? -10.555 20.453 9.758 1 95.31 310 ALA A CA 1
ATOM 2570 C C . ALA A 1 310 ? -10.883 19.641 11.008 1 95.31 310 ALA A C 1
ATOM 2572 O O . ALA A 1 310 ? -12.047 19.438 11.336 1 95.31 310 ALA A O 1
ATOM 2573 N N . ASP A 1 311 ? -9.844 19.281 11.711 1 95.94 311 ASP A N 1
ATOM 2574 C CA . ASP A 1 311 ? -10.039 18.422 12.875 1 95.94 311 ASP A CA 1
ATOM 2575 C C . ASP A 1 311 ? -10.68 19.188 14.031 1 95.94 311 ASP A C 1
ATOM 2577 O O . ASP A 1 311 ? -11.312 18.594 14.906 1 95.94 311 ASP A O 1
ATOM 2581 N N . SER A 1 312 ? -10.492 20.469 14.094 1 95.69 312 SER A N 1
ATOM 2582 C CA . SER A 1 312 ? -11.141 21.281 15.117 1 95.69 312 SER A CA 1
ATOM 2583 C C . SER A 1 312 ? -12.664 21.203 15.008 1 95.69 312 SER A C 1
ATOM 2585 O O . SER A 1 312 ? -13.367 21.266 16.016 1 95.69 312 SER A O 1
ATOM 2587 N N . ILE A 1 313 ? -13.102 21 13.828 1 92.5 313 ILE A N 1
ATOM 2588 C CA . ILE A 1 313 ? -14.539 20.891 13.602 1 92.5 313 ILE A CA 1
ATOM 2589 C C . ILE A 1 313 ? -15.078 19.656 14.32 1 92.5 313 ILE A C 1
ATOM 2591 O O . ILE A 1 313 ? -16.125 19.719 14.969 1 92.5 313 ILE A O 1
ATOM 2595 N N . ASP A 1 314 ? -14.398 18.547 14.25 1 90 314 ASP A N 1
ATOM 2596 C CA . ASP A 1 314 ? -14.836 17.297 14.852 1 90 314 ASP A CA 1
ATOM 2597 C C . ASP A 1 314 ? -14.625 17.297 16.359 1 90 314 ASP A C 1
ATOM 2599 O O . ASP A 1 314 ? -15.516 16.906 17.125 1 90 314 ASP A O 1
ATOM 2603 N N . VAL A 1 315 ? -13.477 17.766 16.766 1 93.75 315 VAL A N 1
ATOM 2604 C CA . VAL A 1 315 ? -13.102 17.703 18.188 1 93.75 315 VAL A CA 1
ATOM 2605 C C . VAL A 1 315 ? -14.008 18.625 19 1 93.75 315 VAL A C 1
ATOM 2607 O O . VAL A 1 315 ? -14.461 18.25 20.078 1 93.75 315 VAL A O 1
ATOM 2610 N N . PHE A 1 316 ? -14.375 19.766 18.5 1 94.81 316 PHE A N 1
ATOM 2611 C CA . PHE A 1 316 ? -15.148 20.734 19.266 1 94.81 316 PHE A CA 1
ATOM 2612 C C . PHE A 1 316 ? -16.594 20.781 18.766 1 94.81 316 PHE A C 1
ATOM 2614 O O . PHE A 1 316 ? -17.375 21.641 19.188 1 94.81 316 PHE A O 1
ATOM 2621 N N . ASP A 1 317 ? -16.922 19.969 17.875 1 91.38 317 ASP A N 1
ATOM 2622 C CA . ASP A 1 317 ? -18.266 19.875 17.328 1 91.38 317 ASP A CA 1
ATOM 2623 C C . ASP A 1 317 ? -18.734 21.234 16.812 1 91.38 317 ASP A C 1
ATOM 2625 O O . ASP A 1 317 ? -19.828 21.703 17.156 1 91.38 317 ASP A O 1
ATOM 2629 N N . LEU A 1 318 ? -17.953 21.875 16.016 1 92.12 318 LEU A N 1
ATOM 2630 C CA . LEU A 1 318 ? -18.281 23.203 15.492 1 92.12 318 LEU A CA 1
ATOM 2631 C C . LEU A 1 318 ? -19.375 23.109 14.438 1 92.12 318 LEU A C 1
ATOM 2633 O O . LEU A 1 318 ? -19.391 22.172 13.625 1 92.12 318 LEU A O 1
ATOM 2637 N N . LYS A 1 319 ? -20.312 24.031 14.453 1 90.62 319 LYS A N 1
ATOM 2638 C CA . LYS A 1 319 ? -21.359 24.078 13.445 1 90.62 319 LYS A CA 1
ATOM 2639 C C . LYS A 1 319 ? -20.922 24.875 12.219 1 90.62 319 LYS A C 1
ATOM 2641 O O . LYS A 1 319 ? -20.891 26.109 12.234 1 90.62 319 LYS A O 1
ATOM 2646 N N . VAL A 1 320 ? -20.469 24.203 11.258 1 87.81 320 VAL A N 1
ATOM 2647 C CA . VAL A 1 320 ? -20 24.812 10.016 1 87.81 320 VAL A CA 1
ATOM 2648 C C . VAL A 1 320 ? -20.797 24.25 8.836 1 87.81 320 VAL A C 1
ATOM 2650 O O . VAL A 1 320 ? -21.406 23.203 8.945 1 87.81 320 VAL A O 1
ATOM 2653 N N . PRO A 1 321 ? -20.859 25 7.758 1 84.25 321 PRO A N 1
ATOM 2654 C CA . PRO A 1 321 ? -21.547 24.484 6.574 1 84.25 321 PRO A CA 1
ATOM 2655 C C . PRO A 1 321 ? -21.016 23.125 6.133 1 84.25 321 PRO A C 1
ATOM 2657 O O . PRO A 1 321 ? -19.812 22.859 6.281 1 84.25 321 PRO A O 1
ATOM 2660 N N . LYS A 1 322 ? -21.922 22.422 5.59 1 84.12 322 LYS A N 1
ATOM 2661 C CA . LYS A 1 322 ? -21.562 21.094 5.105 1 84.12 322 LYS A CA 1
ATOM 2662 C C . LYS A 1 322 ? -20.469 21.188 4.031 1 84.12 322 LYS A C 1
ATOM 2664 O O . LYS A 1 322 ? -20.562 22.016 3.125 1 84.12 322 LYS A O 1
ATOM 2669 N N . GLY A 1 323 ? -19.422 20.422 4.227 1 87.56 323 GLY A N 1
ATOM 2670 C CA . GLY A 1 323 ? -18.375 20.391 3.225 1 87.56 323 GLY A CA 1
ATOM 2671 C C . GLY A 1 323 ? -17.094 21.078 3.682 1 87.56 323 GLY A C 1
ATOM 2672 O O . GLY A 1 323 ? -16.031 20.891 3.088 1 87.56 323 GLY A O 1
ATOM 2673 N N . THR A 1 324 ? -17.203 21.891 4.738 1 89.81 324 THR A N 1
ATOM 2674 C CA . THR A 1 324 ? -16.047 22.625 5.215 1 89.81 324 THR A CA 1
ATOM 2675 C C . THR A 1 324 ? -14.922 21.672 5.602 1 89.81 324 THR A C 1
ATOM 2677 O O . THR A 1 324 ? -13.766 21.891 5.242 1 89.81 324 THR A O 1
ATOM 2680 N N . TYR A 1 325 ? -15.25 20.625 6.281 1 93.19 325 TYR A N 1
ATOM 2681 C CA . TYR A 1 325 ? -14.258 19.625 6.656 1 93.19 325 TYR A CA 1
ATOM 2682 C C . TYR A 1 325 ? -13.578 19.031 5.422 1 93.19 325 TYR A C 1
ATOM 2684 O O . TYR A 1 325 ? -12.352 18.922 5.379 1 93.19 325 TYR A O 1
ATOM 2692 N N . SER A 1 326 ? -14.32 18.734 4.414 1 93.38 326 SER A N 1
ATOM 2693 C CA . SER A 1 326 ? -13.82 18.094 3.205 1 93.38 326 SER A CA 1
ATOM 2694 C C . SER A 1 326 ? -12.93 19.047 2.404 1 93.38 326 SER A C 1
ATOM 2696 O O . SER A 1 326 ? -11.938 18.625 1.81 1 93.38 326 SER A O 1
ATOM 2698 N N . ILE A 1 327 ? -13.266 20.25 2.43 1 91.75 327 ILE A N 1
ATOM 2699 C CA . ILE A 1 327 ? -12.5 21.234 1.68 1 91.75 327 ILE A CA 1
ATOM 2700 C C . ILE A 1 327 ? -11.109 21.391 2.301 1 91.75 327 ILE A C 1
ATOM 2702 O O . ILE A 1 327 ? -10.094 21.312 1.601 1 91.75 327 ILE A O 1
ATOM 2706 N N . PHE A 1 328 ? -11.109 21.594 3.584 1 94.12 328 PHE A N 1
ATOM 2707 C CA . PHE A 1 328 ? -9.82 21.766 4.246 1 94.12 328 PHE A CA 1
ATOM 2708 C C . PHE A 1 328 ? -9.016 20.469 4.18 1 94.12 328 PHE A C 1
ATOM 2710 O O . PHE A 1 328 ? -7.785 20.516 4.07 1 94.12 328 PHE A O 1
ATOM 2717 N N . SER A 1 329 ? -9.664 19.375 4.211 1 96 329 SER A N 1
ATOM 2718 C CA . SER A 1 329 ? -8.977 18.094 4.094 1 96 329 SER A CA 1
ATOM 2719 C C . SER A 1 329 ? -8.414 17.906 2.688 1 96 329 SER A C 1
ATOM 2721 O O . SER A 1 329 ? -7.34 17.312 2.518 1 96 329 SER A O 1
ATOM 2723 N N . LEU A 1 330 ? -9.125 18.359 1.692 1 95.44 330 LEU A N 1
ATOM 2724 C CA . LEU A 1 330 ? -8.633 18.281 0.321 1 95.44 330 LEU A CA 1
ATOM 2725 C C . LEU A 1 330 ? -7.398 19.156 0.135 1 95.44 330 LEU A C 1
ATOM 2727 O O . LEU A 1 330 ? -6.418 18.734 -0.475 1 95.44 330 LEU A O 1
ATOM 2731 N N . ILE A 1 331 ? -7.488 20.344 0.68 1 94.75 331 ILE A N 1
ATOM 2732 C CA . ILE A 1 331 ? -6.348 21.25 0.574 1 94.75 331 ILE A CA 1
ATOM 2733 C C . ILE A 1 331 ? -5.133 20.625 1.267 1 94.75 331 ILE A C 1
ATOM 2735 O O . ILE A 1 331 ? -4.02 20.672 0.742 1 94.75 331 ILE A O 1
ATOM 2739 N N . SER A 1 332 ? -5.375 20.094 2.426 1 96.81 332 SER A N 1
ATOM 2740 C CA . SER A 1 332 ? -4.309 19.391 3.125 1 96.81 332 SER A CA 1
ATOM 2741 C C . SER A 1 332 ? -3.732 18.266 2.268 1 96.81 332 SER A C 1
ATOM 2743 O O . SER A 1 332 ? -2.514 18.094 2.193 1 96.81 332 SER A O 1
ATOM 2745 N N . ALA A 1 333 ? -4.609 17.531 1.585 1 96.88 333 ALA A N 1
ATOM 2746 C CA . ALA A 1 333 ? -4.184 16.438 0.729 1 96.88 333 ALA A CA 1
ATOM 2747 C C . ALA A 1 333 ? -3.332 16.938 -0.433 1 96.88 333 ALA A C 1
ATOM 2749 O O . ALA A 1 333 ? -2.359 16.281 -0.826 1 96.88 333 ALA A O 1
ATOM 2750 N N . ILE A 1 334 ? -3.672 18.031 -0.908 1 95.44 334 ILE A N 1
ATOM 2751 C CA . ILE A 1 334 ? -2.945 18.609 -2.027 1 95.44 334 ILE A CA 1
ATOM 2752 C C . ILE A 1 334 ? -1.525 18.969 -1.592 1 95.44 334 ILE A C 1
ATOM 2754 O O . ILE A 1 334 ? -0.556 18.625 -2.27 1 95.44 334 ILE A O 1
ATOM 2758 N N . PHE A 1 335 ? -1.444 19.578 -0.476 1 96.06 335 PHE A N 1
ATOM 2759 C CA . PHE A 1 335 ? -0.125 19.938 0.021 1 96.06 335 PHE A CA 1
ATOM 2760 C C . PHE A 1 335 ? 0.697 18.703 0.356 1 96.06 335 PHE A C 1
ATOM 2762 O O . PHE A 1 335 ? 1.901 18.672 0.097 1 96.06 335 PHE A O 1
ATOM 2769 N N . GLY A 1 336 ? 0.06 17.781 0.918 1 95.44 336 GLY A N 1
ATOM 2770 C CA . GLY A 1 336 ? 0.75 16.531 1.213 1 95.44 336 GLY A CA 1
ATOM 2771 C C . GLY A 1 336 ? 1.253 15.82 -0.029 1 95.44 336 GLY A C 1
ATOM 2772 O O . GLY A 1 336 ? 2.373 15.312 -0.045 1 95.44 336 GLY A O 1
ATOM 2773 N N . PHE A 1 337 ? 0.452 15.82 -0.987 1 95.5 337 PHE A N 1
ATOM 2774 C CA . PHE A 1 337 ? 0.846 15.188 -2.24 1 95.5 337 PHE A CA 1
ATOM 2775 C C . PHE A 1 337 ? 1.979 15.961 -2.904 1 95.5 337 PHE A C 1
ATOM 2777 O O . PHE A 1 337 ? 2.936 15.367 -3.402 1 95.5 337 PHE A O 1
ATOM 2784 N N . LYS A 1 338 ? 1.852 17.203 -2.904 1 94.06 338 LYS A N 1
ATOM 2785 C CA . LYS A 1 338 ? 2.885 18.047 -3.506 1 94.06 338 LYS A CA 1
ATOM 2786 C C . LYS A 1 338 ? 4.238 17.812 -2.846 1 94.06 338 LYS A C 1
ATOM 2788 O O . LYS A 1 338 ? 5.262 17.703 -3.529 1 94.06 338 LYS A O 1
ATOM 2793 N N . LYS A 1 339 ? 4.223 17.781 -1.575 1 94.5 339 LYS A N 1
ATOM 2794 C CA . LYS A 1 339 ? 5.465 17.516 -0.854 1 94.5 339 LYS A CA 1
ATOM 2795 C C . LYS A 1 339 ? 6.055 16.172 -1.245 1 94.5 339 LYS A C 1
ATOM 2797 O O . LYS A 1 339 ? 7.254 16.062 -1.512 1 94.5 339 LYS A O 1
ATOM 2802 N N . PHE A 1 340 ? 5.203 15.203 -1.268 1 94.06 340 PHE A N 1
ATOM 2803 C CA . PHE A 1 340 ? 5.652 13.852 -1.592 1 94.06 340 PHE A CA 1
ATOM 2804 C C . PHE A 1 340 ? 6.141 13.773 -3.035 1 94.06 340 PHE A C 1
ATOM 2806 O O . PHE A 1 340 ? 7.137 13.109 -3.326 1 94.06 340 PHE A O 1
ATOM 2813 N N . TYR A 1 341 ? 5.488 14.445 -3.885 1 92.88 341 TYR A N 1
ATOM 2814 C CA . TYR A 1 341 ? 5.879 14.516 -5.289 1 92.88 341 TYR A CA 1
ATOM 2815 C C . TYR A 1 341 ? 7.273 15.117 -5.434 1 92.88 341 TYR A C 1
ATOM 2817 O O . TYR A 1 341 ? 8.125 14.562 -6.133 1 92.88 341 TYR A O 1
ATOM 2825 N N . LYS A 1 342 ? 7.523 16.125 -4.742 1 90.62 342 LYS A N 1
ATOM 2826 C CA . LYS A 1 342 ? 8.82 16.797 -4.812 1 90.62 342 LYS A CA 1
ATOM 2827 C C . LYS A 1 342 ? 9.93 15.898 -4.266 1 90.62 342 LYS A C 1
ATOM 2829 O O . LYS A 1 342 ? 11.055 15.922 -4.77 1 90.62 342 LYS A O 1
ATOM 2834 N N . SER A 1 343 ? 9.633 15.203 -3.281 1 89.25 343 SER A N 1
ATOM 2835 C CA . SER A 1 343 ? 10.625 14.305 -2.693 1 89.25 343 SER A CA 1
ATOM 2836 C C . SER A 1 343 ? 10.953 13.148 -3.631 1 89.25 343 SER A C 1
ATOM 2838 O O . SER A 1 343 ? 12.078 12.648 -3.635 1 89.25 343 SER A O 1
ATOM 2840 N N . LYS A 1 344 ? 9.992 12.758 -4.473 1 89.44 344 LYS A N 1
ATOM 2841 C CA . LYS A 1 344 ? 10.188 11.578 -5.316 1 89.44 344 LYS A CA 1
ATOM 2842 C C . LYS A 1 344 ? 10.695 11.977 -6.703 1 89.44 344 LYS A C 1
ATOM 2844 O O . LYS A 1 344 ? 11.102 11.117 -7.488 1 89.44 344 LYS A O 1
ATOM 2849 N N . GLU A 1 345 ? 10.656 13.195 -6.93 1 87.19 345 GLU A N 1
ATOM 2850 C CA . GLU A 1 345 ? 11.117 13.688 -8.227 1 87.19 345 GLU A CA 1
ATOM 2851 C C . GLU A 1 345 ? 12.641 13.648 -8.312 1 87.19 345 GLU A C 1
ATOM 2853 O O . GLU A 1 345 ? 13.203 13.609 -9.414 1 87.19 345 GLU A O 1
ATOM 2858 N N . LEU A 1 346 ? 13.289 13.547 -7.148 1 78.44 346 LEU A N 1
ATOM 2859 C CA . LEU A 1 346 ? 14.742 13.594 -7.141 1 78.44 346 LEU A CA 1
ATOM 2860 C C . LEU A 1 346 ? 15.328 12.188 -7.188 1 78.44 346 LEU A C 1
ATOM 2862 O O . LEU A 1 346 ? 14.836 11.273 -6.52 1 78.44 346 LEU A O 1
ATOM 2866 N N . LYS A 1 347 ? 16.234 11.898 -8.242 1 67.88 347 LYS A N 1
ATOM 2867 C CA . LYS A 1 347 ? 16.922 10.617 -8.352 1 67.88 347 LYS A CA 1
ATOM 2868 C C . LYS A 1 347 ? 17.938 10.445 -7.23 1 67.88 347 LYS A C 1
ATOM 2870 O O . LYS A 1 347 ? 18.734 11.352 -6.957 1 67.88 347 LYS A O 1
ATOM 2875 N N . GLU A 1 348 ? 17.672 9.719 -6.219 1 57.66 348 GLU A N 1
ATOM 2876 C CA . GLU A 1 348 ? 18.672 9.508 -5.18 1 57.66 348 GLU A CA 1
ATOM 2877 C C . GLU A 1 348 ? 20.016 9.125 -5.781 1 57.66 348 GLU A C 1
ATOM 2879 O O . GLU A 1 348 ? 20.078 8.391 -6.77 1 57.66 348 GLU A O 1
ATOM 2884 N N . LYS A 1 349 ? 21.141 9.766 -5.555 1 48.53 349 LYS A N 1
ATOM 2885 C CA . LYS A 1 349 ? 22.5 9.352 -5.895 1 48.53 349 LYS A CA 1
ATOM 2886 C C . LYS A 1 349 ? 22.859 8.023 -5.227 1 48.53 349 LYS A C 1
ATOM 2888 O O . LYS A 1 349 ? 22.453 7.77 -4.09 1 48.53 349 LYS A O 1
ATOM 2893 N N . MET B 1 1 ? 22.922 -54.438 -79.812 1 21.38 1 MET B N 1
ATOM 2894 C CA . MET B 1 1 ? 23.484 -53.094 -79.688 1 21.38 1 MET B CA 1
ATOM 2895 C C . MET B 1 1 ? 23.297 -52.625 -78.25 1 21.38 1 MET B C 1
ATOM 2897 O O . MET B 1 1 ? 22.312 -52.969 -77.562 1 21.38 1 MET B O 1
ATOM 2901 N N . THR B 1 2 ? 24.297 -51.781 -77.5 1 20.67 2 THR B N 1
ATOM 2902 C CA . THR B 1 2 ? 25.078 -51.5 -76.312 1 20.67 2 THR B CA 1
ATOM 2903 C C . THR B 1 2 ? 24.359 -50.469 -75.438 1 20.67 2 THR B C 1
ATOM 2905 O O . THR B 1 2 ? 24.75 -50.25 -74.312 1 20.67 2 THR B O 1
ATOM 2908 N N . HIS B 1 3 ? 23.391 -49.688 -75.875 1 22.12 3 HIS B N 1
ATOM 2909 C CA . HIS B 1 3 ? 23.484 -48.281 -75.5 1 22.12 3 HIS B CA 1
ATOM 2910 C C . HIS B 1 3 ? 23.125 -48.094 -74 1 22.12 3 HIS B C 1
ATOM 2912 O O . HIS B 1 3 ? 22.016 -48.438 -73.625 1 22.12 3 HIS B O 1
ATOM 2918 N N . SER B 1 4 ? 23.984 -48.125 -73 1 22.19 4 SER B N 1
ATOM 2919 C CA . SER B 1 4 ? 24.25 -48.125 -71.562 1 22.19 4 SER B CA 1
ATOM 2920 C C . SER B 1 4 ? 23.875 -46.781 -70.938 1 22.19 4 SER B C 1
ATOM 2922 O O . SER B 1 4 ? 24.172 -46.531 -69.75 1 22.19 4 SER B O 1
ATOM 2924 N N . ASP B 1 5 ? 23.234 -45.844 -71.625 1 22.28 5 ASP B N 1
ATOM 2925 C CA . ASP B 1 5 ? 23.516 -44.469 -71.25 1 22.28 5 ASP B CA 1
ATOM 2926 C C . ASP B 1 5 ? 23.062 -44.188 -69.812 1 22.28 5 ASP B C 1
ATOM 2928 O O . ASP B 1 5 ? 21.875 -44.312 -69.5 1 22.28 5 ASP B O 1
ATOM 2932 N N . ASN B 1 6 ? 23.922 -44.281 -68.75 1 23.61 6 ASN B N 1
ATOM 2933 C CA . ASN B 1 6 ? 24.078 -44.094 -67.312 1 23.61 6 ASN B CA 1
ATOM 2934 C C . ASN B 1 6 ? 23.734 -42.656 -66.875 1 23.61 6 ASN B C 1
ATOM 2936 O O . ASN B 1 6 ? 24.609 -41.812 -66.875 1 23.61 6 ASN B O 1
ATOM 2940 N N . SER B 1 7 ? 22.734 -42.031 -67.438 1 23.2 7 SER B N 1
ATOM 2941 C CA . SER B 1 7 ? 22.625 -40.562 -67.25 1 23.2 7 SER B CA 1
ATOM 2942 C C . SER B 1 7 ? 22.625 -40.188 -65.75 1 23.2 7 SER B C 1
ATOM 2944 O O . SER B 1 7 ? 21.828 -40.719 -65 1 23.2 7 SER B O 1
ATOM 2946 N N . GLN B 1 8 ? 23.797 -39.781 -65.188 1 21.92 8 GLN B N 1
ATOM 2947 C CA . GLN B 1 8 ? 24.312 -39.281 -63.906 1 21.92 8 GLN B CA 1
ATOM 2948 C C . GLN B 1 8 ? 23.469 -38.125 -63.406 1 21.92 8 GLN B C 1
ATOM 2950 O O . GLN B 1 8 ? 23.328 -37.094 -64.062 1 21.92 8 GLN B O 1
ATOM 2955 N N . SER B 1 9 ? 22.375 -38.344 -62.781 1 22.98 9 SER B N 1
ATOM 2956 C CA . SER B 1 9 ? 21.469 -37.281 -62.344 1 22.98 9 SER B CA 1
ATOM 2957 C C . SER B 1 9 ? 22.172 -36.312 -61.406 1 22.98 9 SER B C 1
ATOM 2959 O O . SER B 1 9 ? 22.734 -36.719 -60.375 1 22.98 9 SER B O 1
ATOM 2961 N N . PRO B 1 10 ? 22.797 -35.156 -61.781 1 19.78 10 PRO B N 1
ATOM 2962 C CA . PRO B 1 10 ? 23.75 -34.219 -61.188 1 19.78 10 PRO B CA 1
ATOM 2963 C C . PRO B 1 10 ? 23.281 -33.688 -59.844 1 19.78 10 PRO B C 1
ATOM 2965 O O . PRO B 1 10 ? 24.078 -33.625 -58.906 1 19.78 10 PRO B O 1
ATOM 2968 N N . PHE B 1 11 ? 22.297 -32.719 -59.688 1 20.2 11 PHE B N 1
ATOM 2969 C CA . PHE B 1 11 ? 22.438 -31.406 -59.062 1 20.2 11 PHE B CA 1
ATOM 2970 C C . PHE B 1 11 ? 22.219 -31.5 -57.562 1 20.2 11 PHE B C 1
ATOM 2972 O O . PHE B 1 11 ? 21.094 -31.578 -57.094 1 20.2 11 PHE B O 1
ATOM 2979 N N . MET B 1 12 ? 22.891 -32.219 -56.75 1 19.84 12 MET B N 1
ATOM 2980 C CA . MET B 1 12 ? 22.797 -32.312 -55.281 1 19.84 12 MET B CA 1
ATOM 2981 C C . MET B 1 12 ? 23.094 -30.984 -54.625 1 19.84 12 MET B C 1
ATOM 2983 O O . MET B 1 12 ? 24.266 -30.625 -54.469 1 19.84 12 MET B O 1
ATOM 2987 N N . SER B 1 13 ? 22.547 -29.812 -55.062 1 19.19 13 SER B N 1
ATOM 2988 C CA . SER B 1 13 ? 23.062 -28.594 -54.469 1 19.19 13 SER B CA 1
ATOM 2989 C C . SER B 1 13 ? 22.984 -28.672 -52.938 1 19.19 13 SER B C 1
ATOM 2991 O O . SER B 1 13 ? 22.047 -29.219 -52.375 1 19.19 13 SER B O 1
ATOM 2993 N N . THR B 1 14 ? 24.109 -28.562 -52.188 1 19.78 14 THR B N 1
ATOM 2994 C CA . THR B 1 14 ? 24.547 -28.531 -50.781 1 19.78 14 THR B CA 1
ATOM 2995 C C . THR B 1 14 ? 23.906 -27.359 -50.062 1 19.78 14 THR B C 1
ATOM 2997 O O . THR B 1 14 ? 24.266 -26.203 -50.281 1 19.78 14 THR B O 1
ATOM 3000 N N . ASN B 1 15 ? 22.594 -27.203 -49.938 1 19.36 15 ASN B N 1
ATOM 3001 C CA . ASN B 1 15 ? 21.984 -26.078 -49.25 1 19.36 15 ASN B CA 1
ATOM 3002 C C . ASN B 1 15 ? 22.609 -25.875 -47.875 1 19.36 15 ASN B C 1
ATOM 3004 O O . ASN B 1 15 ? 22.609 -26.781 -47.062 1 19.36 15 ASN B O 1
ATOM 3008 N N . ILE B 1 16 ? 23.625 -25.016 -47.719 1 19.97 16 ILE B N 1
ATOM 3009 C CA . ILE B 1 16 ? 24.344 -24.531 -46.531 1 19.97 16 ILE B CA 1
ATOM 3010 C C . ILE B 1 16 ? 23.344 -24.062 -45.469 1 19.97 16 ILE B C 1
ATOM 3012 O O . ILE B 1 16 ? 22.594 -23.125 -45.688 1 19.97 16 ILE B O 1
ATOM 3016 N N . LEU B 1 17 ? 22.766 -24.938 -44.688 1 19.59 17 LEU B N 1
ATOM 3017 C CA . LEU B 1 17 ? 21.906 -24.641 -43.531 1 19.59 17 LEU B CA 1
ATOM 3018 C C . LEU B 1 17 ? 22.562 -23.625 -42.625 1 19.59 17 LEU B C 1
ATOM 3020 O O . LEU B 1 17 ? 23.641 -23.859 -42.094 1 19.59 17 LEU B O 1
ATOM 3024 N N . PHE B 1 18 ? 22.469 -22.297 -42.938 1 19.5 18 PHE B N 1
ATOM 3025 C CA . PHE B 1 18 ? 22.938 -21.203 -42.094 1 19.5 18 PHE B CA 1
ATOM 3026 C C . PHE B 1 18 ? 22.562 -21.453 -40.656 1 19.5 18 PHE B C 1
ATOM 3028 O O . PHE B 1 18 ? 21.406 -21.703 -40.344 1 19.5 18 PHE B O 1
ATOM 3035 N N . THR B 1 19 ? 23.453 -22 -39.875 1 20.53 19 THR B N 1
ATOM 3036 C CA . THR B 1 19 ? 23.406 -22.172 -38.406 1 20.53 19 THR B CA 1
ATOM 3037 C C . THR B 1 19 ? 23.188 -20.844 -37.719 1 20.53 19 THR B C 1
ATOM 3039 O O . THR B 1 19 ? 24.047 -19.953 -37.781 1 20.53 19 THR B O 1
ATOM 3042 N N . PRO B 1 20 ? 21.969 -20.281 -37.781 1 18.45 20 PRO B N 1
ATOM 3043 C CA . PRO B 1 20 ? 21.906 -18.984 -37.094 1 18.45 20 PRO B CA 1
ATOM 3044 C C . PRO B 1 20 ? 22.531 -19 -35.719 1 18.45 20 PRO B C 1
ATOM 3046 O O . PRO B 1 20 ? 22.453 -20.016 -35.031 1 18.45 20 PRO B O 1
ATOM 3049 N N . LYS B 1 21 ? 23.641 -18.312 -35.562 1 21.75 21 LYS B N 1
ATOM 3050 C CA . LYS B 1 21 ? 24.328 -18.047 -34.281 1 21.75 21 LYS B CA 1
ATOM 3051 C C . LYS B 1 21 ? 23.328 -17.656 -33.219 1 21.75 21 LYS B C 1
ATOM 3053 O O . LYS B 1 21 ? 22.469 -16.797 -33.406 1 21.75 21 LYS B O 1
ATOM 3058 N N . LYS B 1 22 ? 23.219 -18.547 -32.219 1 22.86 22 LYS B N 1
ATOM 3059 C CA . LYS B 1 22 ? 22.453 -18.422 -30.984 1 22.86 22 LYS B CA 1
ATOM 3060 C C . LYS B 1 22 ? 22.734 -17.094 -30.297 1 22.86 22 LYS B C 1
ATOM 3062 O O . LYS B 1 22 ? 23.875 -16.828 -29.891 1 22.86 22 LYS B O 1
ATOM 3067 N N . SER B 1 23 ? 22.156 -15.961 -30.812 1 20.27 23 SER B N 1
ATOM 3068 C CA . SER B 1 23 ? 22.312 -14.727 -30.047 1 20.27 23 SER B CA 1
ATOM 3069 C C . SER B 1 23 ? 22.078 -14.961 -28.547 1 20.27 23 SER B C 1
ATOM 3071 O O . SER B 1 23 ? 21.094 -15.609 -28.172 1 20.27 23 SER B O 1
ATOM 3073 N N . ASN B 1 24 ? 23.172 -14.984 -27.781 1 20.16 24 ASN B N 1
ATOM 3074 C CA . ASN B 1 24 ? 23.25 -15.047 -26.328 1 20.16 24 ASN B CA 1
ATOM 3075 C C . ASN B 1 24 ? 22.266 -14.086 -25.656 1 20.16 24 ASN B C 1
ATOM 3077 O O . ASN B 1 24 ? 22.516 -12.875 -25.609 1 20.16 24 ASN B O 1
ATOM 3081 N N . ASN B 1 25 ? 21.016 -14.172 -26 1 20.84 25 ASN B N 1
ATOM 3082 C CA . ASN B 1 25 ? 20.094 -13.352 -25.25 1 20.84 25 ASN B CA 1
ATOM 3083 C C . ASN B 1 25 ? 20.25 -13.555 -23.75 1 20.84 25 ASN B C 1
ATOM 3085 O O . ASN B 1 25 ? 20.031 -14.664 -23.25 1 20.84 25 ASN B O 1
ATOM 3089 N N . HIS B 1 26 ? 21.266 -12.953 -23.172 1 21.94 26 HIS B N 1
ATOM 3090 C CA . HIS B 1 26 ? 21.406 -12.859 -21.719 1 21.94 26 HIS B CA 1
ATOM 3091 C C . HIS B 1 26 ? 20.078 -12.609 -21.031 1 21.94 26 HIS B C 1
ATOM 3093 O O . HIS B 1 26 ? 19.312 -11.734 -21.453 1 21.94 26 HIS B O 1
ATOM 3099 N N . GLU B 1 27 ? 19.516 -13.648 -20.531 1 21.45 27 GLU B N 1
ATOM 3100 C CA . GLU B 1 27 ? 18.344 -13.734 -19.656 1 21.45 27 GLU B CA 1
ATOM 3101 C C . GLU B 1 27 ? 18.359 -12.641 -18.609 1 21.45 27 GLU B C 1
ATOM 3103 O O . GLU B 1 27 ? 19.312 -12.516 -17.844 1 21.45 27 GLU B O 1
ATOM 3108 N N . ARG B 1 28 ? 17.812 -11.523 -18.969 1 25.28 28 ARG B N 1
ATOM 3109 C CA . ARG B 1 28 ? 17.531 -10.438 -18.031 1 25.28 28 ARG B CA 1
ATOM 3110 C C . ARG B 1 28 ? 16.922 -10.969 -16.734 1 25.28 28 ARG B C 1
ATOM 3112 O O . ARG B 1 28 ? 15.969 -11.758 -16.766 1 25.28 28 ARG B O 1
ATOM 3119 N N . ASP B 1 29 ? 17.688 -11.211 -15.773 1 23.11 29 ASP B N 1
ATOM 3120 C CA . ASP B 1 29 ? 17.266 -11.602 -14.43 1 23.11 29 ASP B CA 1
ATOM 3121 C C . ASP B 1 29 ? 16.047 -10.805 -13.992 1 23.11 29 ASP B C 1
ATOM 3123 O O . ASP B 1 29 ? 16.094 -9.578 -13.883 1 23.11 29 ASP B O 1
ATOM 3127 N N . SER B 1 30 ? 14.945 -11.133 -14.539 1 26.25 30 SER B N 1
ATOM 3128 C CA . SER B 1 30 ? 13.641 -10.562 -14.211 1 26.25 30 SER B CA 1
ATOM 3129 C C . SER B 1 30 ? 13.359 -10.664 -12.711 1 26.25 30 SER B C 1
ATOM 3131 O O . SER B 1 30 ? 12.93 -11.711 -12.227 1 26.25 30 SER B O 1
ATOM 3133 N N . ASP B 1 31 ? 14.352 -10.281 -11.859 1 25.42 31 ASP B N 1
ATOM 3134 C CA . ASP B 1 31 ? 14.102 -10.492 -10.438 1 25.42 31 ASP B CA 1
ATOM 3135 C C . ASP B 1 31 ? 12.68 -10.086 -10.062 1 25.42 31 ASP B C 1
ATOM 3137 O O . ASP B 1 31 ? 11.938 -10.867 -9.469 1 25.42 31 ASP B O 1
ATOM 3141 N N . ASP B 1 32 ? 12.617 -8.789 -9.523 1 27.75 32 ASP B N 1
ATOM 3142 C CA . ASP B 1 32 ? 11.602 -8.406 -8.547 1 27.75 32 ASP B CA 1
ATOM 3143 C C . ASP B 1 32 ? 10.219 -8.328 -9.195 1 27.75 32 ASP B C 1
ATOM 3145 O O . ASP B 1 32 ? 10 -7.527 -10.102 1 27.75 32 ASP B O 1
ATOM 3149 N N . SER B 1 33 ? 9.594 -9.328 -9.484 1 29.69 33 SER B N 1
ATOM 3150 C CA . SER B 1 33 ? 8.273 -9.461 -10.086 1 29.69 33 SER B CA 1
ATOM 3151 C C . SER B 1 33 ? 7.332 -8.352 -9.617 1 29.69 33 SER B C 1
ATOM 3153 O O . SER B 1 33 ? 6.406 -8.609 -8.844 1 29.69 33 SER B O 1
ATOM 3155 N N . SER B 1 34 ? 7.828 -7.066 -9.242 1 28.8 34 SER B N 1
ATOM 3156 C CA . SER B 1 34 ? 7.004 -5.883 -9 1 28.8 34 SER B CA 1
ATOM 3157 C C . SER B 1 34 ? 6.023 -5.652 -10.148 1 28.8 34 SER B C 1
ATOM 3159 O O . SER B 1 34 ? 6.207 -6.184 -11.242 1 28.8 34 SER B O 1
ATOM 3161 N N . THR B 1 35 ? 5.004 -4.695 -9.992 1 33.56 35 THR B N 1
ATOM 3162 C CA . THR B 1 35 ? 4.094 -4.043 -10.922 1 33.56 35 THR B CA 1
ATOM 3163 C C . THR B 1 35 ? 4.832 -3.613 -12.188 1 33.56 35 THR B C 1
ATOM 3165 O O . THR B 1 35 ? 6.004 -3.244 -12.133 1 33.56 35 THR B O 1
ATOM 3168 N N . SER B 1 36 ? 4.402 -3.732 -13.352 1 30.11 36 SER B N 1
ATOM 3169 C CA . SER B 1 36 ? 5.027 -3.764 -14.664 1 30.11 36 SER B CA 1
ATOM 3170 C C . SER B 1 36 ? 6.051 -2.645 -14.82 1 30.11 36 SER B C 1
ATOM 3172 O O . SER B 1 36 ? 6.645 -2.479 -15.891 1 30.11 36 SER B O 1
ATOM 3174 N N . VAL B 1 37 ? 6.391 -1.635 -14.016 1 31.34 37 VAL B N 1
ATOM 3175 C CA . VAL B 1 37 ? 7.176 -0.613 -14.703 1 31.34 37 VAL B CA 1
ATOM 3176 C C . VAL B 1 37 ? 8.523 -1.194 -15.125 1 31.34 37 VAL B C 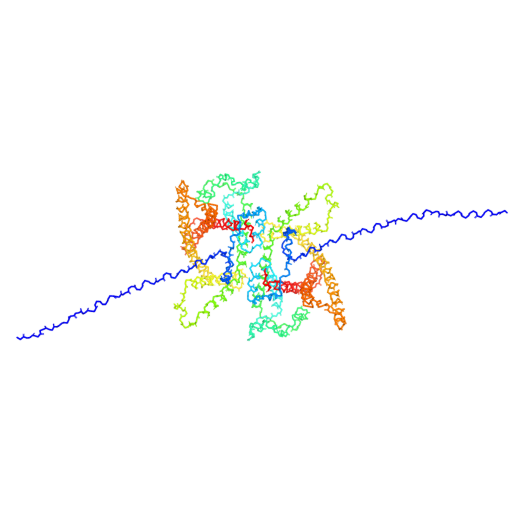1
ATOM 3178 O O . VAL B 1 37 ? 9.266 -1.735 -14.305 1 31.34 37 VAL B O 1
ATOM 3181 N N . ILE B 1 38 ? 8.703 -1.638 -16.359 1 29.42 38 ILE B N 1
ATOM 3182 C CA . ILE B 1 38 ? 9.922 -2.102 -17.016 1 29.42 38 ILE B CA 1
ATOM 3183 C C . ILE B 1 38 ? 11.055 -1.103 -16.766 1 29.42 38 ILE B C 1
ATOM 3185 O O . ILE B 1 38 ? 10.992 0.038 -17.234 1 29.42 38 ILE B O 1
ATOM 3189 N N . THR B 1 39 ? 11.641 -0.967 -15.594 1 26.7 39 THR B N 1
ATOM 3190 C CA . THR B 1 39 ? 12.805 -0.11 -15.375 1 26.7 39 THR B CA 1
ATOM 3191 C C . THR B 1 39 ? 13.914 -0.446 -16.375 1 26.7 39 THR B C 1
ATOM 3193 O O . THR B 1 39 ? 13.969 -1.562 -16.891 1 26.7 39 THR B O 1
ATOM 3196 N N . ASP B 1 40 ? 14.648 0.615 -16.812 1 24.52 40 ASP B N 1
ATOM 3197 C CA . ASP B 1 40 ? 15.75 0.695 -17.766 1 24.52 40 ASP B CA 1
ATOM 3198 C C . ASP B 1 40 ? 16.812 -0.352 -17.453 1 24.52 40 ASP B C 1
ATOM 3200 O O . ASP B 1 40 ? 17.203 -0.534 -16.297 1 24.52 40 ASP B O 1
ATOM 3204 N N . PRO B 1 41 ? 17.125 -1.219 -18.422 1 25.62 41 PRO B N 1
ATOM 3205 C CA . PRO B 1 41 ? 18.031 -2.365 -18.391 1 25.62 41 PRO B CA 1
ATOM 3206 C C . PRO B 1 41 ? 19.469 -1.974 -18.031 1 25.62 41 PRO B C 1
ATOM 3208 O O . PRO B 1 41 ? 20.281 -2.84 -17.719 1 25.62 41 PRO B O 1
ATOM 3211 N N . ASN B 1 42 ? 19.953 -0.786 -18.453 1 27.25 42 ASN B N 1
ATOM 3212 C CA . ASN B 1 42 ? 21.375 -0.615 -18.688 1 27.25 42 ASN B CA 1
ATOM 3213 C C . ASN B 1 42 ? 22.156 -0.536 -17.375 1 27.25 42 ASN B C 1
ATOM 3215 O O . ASN B 1 42 ? 23.375 -0.431 -17.375 1 27.25 42 ASN B O 1
ATOM 3219 N N . LEU B 1 43 ? 21.625 -0.002 -16.328 1 25.83 43 LEU B N 1
ATOM 3220 C CA . LEU B 1 43 ? 22.641 0.299 -15.312 1 25.83 43 LEU B CA 1
ATOM 3221 C C . LEU B 1 43 ? 23.078 -0.969 -14.586 1 25.83 43 LEU B C 1
ATOM 3223 O O . LEU B 1 43 ? 22.453 -1.374 -13.602 1 25.83 43 LEU B O 1
ATOM 3227 N N . ILE B 1 44 ? 23.453 -1.965 -15.297 1 25.28 44 ILE B N 1
ATOM 3228 C CA . ILE B 1 44 ? 24.094 -3.1 -14.641 1 25.28 44 ILE B CA 1
ATOM 3229 C C . ILE B 1 44 ? 25.359 -2.637 -13.945 1 25.28 44 ILE B C 1
ATOM 3231 O O . ILE B 1 44 ? 26.359 -2.318 -14.602 1 25.28 44 ILE B O 1
ATOM 3235 N N . LYS B 1 45 ? 25.359 -1.861 -12.875 1 28.72 45 LYS B N 1
ATOM 3236 C CA . LYS B 1 45 ? 26.625 -1.705 -12.156 1 28.72 45 LYS B CA 1
ATOM 3237 C C . LYS B 1 45 ? 27.25 -3.062 -11.852 1 28.72 45 LYS B C 1
ATOM 3239 O O . LYS B 1 45 ? 26.547 -4.012 -11.508 1 28.72 45 LYS B O 1
ATOM 3244 N N . GLN B 1 46 ? 28.312 -3.346 -12.398 1 24.31 46 GLN B N 1
ATOM 3245 C CA . GLN B 1 46 ? 29.219 -4.465 -12.125 1 24.31 46 GLN B CA 1
ATOM 3246 C C . GLN B 1 46 ? 29.234 -4.805 -10.641 1 24.31 46 GLN B C 1
ATOM 3248 O O . GLN B 1 46 ? 29.531 -3.943 -9.805 1 24.31 46 GLN B O 1
ATOM 3253 N N . LYS B 1 47 ? 28.422 -5.758 -10.281 1 30.81 47 LYS B N 1
ATOM 3254 C CA . LYS B 1 47 ? 28.531 -6.238 -8.906 1 30.81 47 LYS B CA 1
ATOM 3255 C C . LYS B 1 47 ? 29.984 -6.512 -8.531 1 30.81 47 LYS B C 1
ATOM 3257 O O . LYS B 1 47 ? 30.609 -7.43 -9.078 1 30.81 47 LYS B O 1
ATOM 3262 N N . GLU B 1 48 ? 30.781 -5.555 -8.352 1 29.66 48 GLU B N 1
ATOM 3263 C CA . GLU B 1 48 ? 32.094 -5.895 -7.762 1 29.66 48 GLU B CA 1
ATOM 3264 C C . GLU B 1 48 ? 31.922 -6.926 -6.648 1 29.66 48 GLU B C 1
ATOM 3266 O O . GLU B 1 48 ? 30.969 -6.867 -5.875 1 29.66 48 GLU B O 1
ATOM 3271 N N . VAL B 1 49 ? 32.531 -8.078 -6.816 1 30.52 49 VAL B N 1
ATOM 3272 C CA . VAL B 1 49 ? 32.719 -9.188 -5.891 1 30.52 49 VAL B CA 1
ATOM 3273 C C . VAL B 1 49 ? 32.969 -8.656 -4.488 1 30.52 49 VAL B C 1
ATOM 3275 O O . VAL B 1 49 ? 34.062 -8.102 -4.227 1 30.52 49 VAL B O 1
ATOM 3278 N N . LEU B 1 50 ? 32.156 -7.922 -3.879 1 31.84 50 LEU B N 1
ATOM 3279 C CA . LEU B 1 50 ? 32.531 -7.531 -2.529 1 31.84 50 LEU B CA 1
ATOM 3280 C C . LEU B 1 50 ? 32.844 -8.758 -1.677 1 31.84 50 LEU B C 1
ATOM 3282 O O . LEU B 1 50 ? 32.25 -9.82 -1.875 1 31.84 50 LEU B O 1
ATOM 3286 N N . PRO B 1 51 ? 33.906 -8.844 -0.959 1 35.31 51 PRO B N 1
ATOM 3287 C CA . PRO B 1 51 ? 34.281 -9.914 -0.037 1 35.31 51 PRO B CA 1
ATOM 3288 C C . PRO B 1 51 ? 33.062 -10.523 0.689 1 35.31 51 PRO B C 1
ATOM 3290 O O . PRO B 1 51 ? 32.031 -9.883 0.794 1 35.31 51 PRO B O 1
ATOM 3293 N N . ILE B 1 52 ? 33.125 -11.867 1.078 1 38.69 52 ILE B N 1
ATOM 3294 C CA . ILE B 1 52 ? 32.25 -12.719 1.858 1 38.69 52 ILE B CA 1
ATOM 3295 C C . ILE B 1 52 ? 31.594 -11.906 2.975 1 38.69 52 ILE B C 1
ATOM 3297 O O . ILE B 1 52 ? 32.125 -11.859 4.098 1 38.69 52 ILE B O 1
ATOM 3301 N N . GLU B 1 53 ? 31.484 -10.641 2.904 1 42.44 53 GLU B N 1
ATOM 3302 C CA .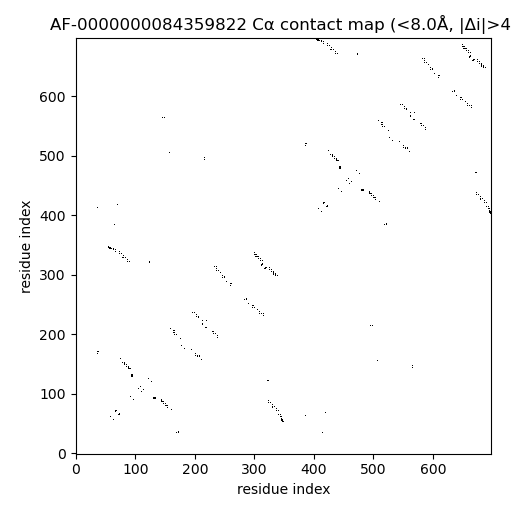 GLU B 1 53 ? 30.938 -9.922 4.051 1 42.44 53 GLU B CA 1
ATOM 3303 C C . GLU B 1 53 ? 29.594 -10.484 4.477 1 42.44 53 GLU B C 1
ATOM 3305 O O . GLU B 1 53 ? 28.766 -10.852 3.631 1 42.44 53 GLU B O 1
ATOM 3310 N N . LEU B 1 54 ? 29.422 -11.086 5.68 1 46.19 54 LEU B N 1
ATOM 3311 C CA . LEU B 1 54 ? 28.312 -11.562 6.516 1 46.19 54 LEU B CA 1
ATOM 3312 C C . LEU B 1 54 ? 27.031 -10.828 6.176 1 46.19 54 LEU B C 1
ATOM 3314 O O . LEU B 1 54 ? 26.922 -9.617 6.367 1 46.19 54 LEU B O 1
ATOM 3318 N N . ILE B 1 55 ? 26.453 -11.289 5.129 1 58.19 55 ILE B N 1
ATOM 3319 C CA . ILE B 1 55 ? 25.141 -10.758 4.781 1 58.19 55 ILE B CA 1
ATOM 3320 C C . ILE B 1 55 ? 24.266 -10.656 6.035 1 58.19 55 ILE B C 1
ATOM 3322 O O . ILE B 1 55 ? 23.906 -11.68 6.633 1 58.19 55 ILE B O 1
ATOM 3326 N N . GLU B 1 56 ? 24.375 -9.695 6.785 1 70.94 56 GLU B N 1
ATOM 3327 C CA . GLU B 1 56 ? 23.594 -9.453 7.992 1 70.94 56 GLU B CA 1
ATOM 3328 C C . GLU B 1 56 ? 22.094 -9.523 7.703 1 70.94 56 GLU B C 1
ATOM 3330 O O . GLU B 1 56 ? 21.625 -9.008 6.688 1 70.94 56 GLU B O 1
ATOM 3335 N N . LYS B 1 57 ? 21.516 -10.633 8.398 1 80.56 57 LYS B N 1
ATOM 3336 C CA . LYS B 1 57 ? 20.078 -10.852 8.328 1 80.56 57 LYS B CA 1
ATOM 3337 C C . LYS B 1 57 ? 19.344 -9.984 9.344 1 80.56 57 LYS B C 1
ATOM 3339 O O . LYS B 1 57 ? 19.828 -9.758 10.453 1 80.56 57 LYS B O 1
ATOM 3344 N N . PHE B 1 58 ? 18.25 -9.461 8.797 1 84.94 58 PHE B N 1
ATOM 3345 C CA . PHE B 1 58 ? 17.359 -8.75 9.719 1 84.94 58 PHE B CA 1
ATOM 3346 C C . PHE B 1 58 ? 16.688 -9.719 10.664 1 84.94 58 PHE B C 1
ATOM 3348 O O . PHE B 1 58 ? 16.516 -10.898 10.344 1 84.94 58 PHE B O 1
ATOM 3355 N N . ASN B 1 59 ? 16.344 -9.172 11.789 1 84 59 ASN B N 1
ATOM 3356 C CA . ASN B 1 59 ? 15.508 -9.953 12.695 1 84 59 ASN B CA 1
ATOM 3357 C C . ASN B 1 59 ? 14.102 -10.148 12.148 1 84 59 ASN B C 1
ATOM 3359 O O . ASN B 1 59 ? 13.688 -9.445 11.227 1 84 59 ASN B O 1
ATOM 3363 N N . ARG B 1 60 ? 13.422 -11.133 12.656 1 85.25 60 ARG B N 1
ATOM 3364 C CA . ARG B 1 60 ? 12.094 -11.484 12.18 1 85.25 60 ARG B CA 1
ATOM 3365 C C . ARG B 1 60 ? 11.156 -10.281 12.234 1 85.25 60 ARG B C 1
ATOM 3367 O O . ARG B 1 60 ? 10.406 -10.031 11.289 1 85.25 60 ARG B O 1
ATOM 3374 N N . PHE B 1 61 ? 11.281 -9.562 13.273 1 84.75 61 PHE B N 1
ATOM 3375 C CA . PHE B 1 61 ? 10.398 -8.414 13.453 1 84.75 61 PHE B CA 1
ATOM 3376 C C . PHE B 1 61 ? 10.688 -7.34 12.406 1 84.75 61 PHE B C 1
ATOM 3378 O O . PHE B 1 61 ? 9.766 -6.801 11.797 1 84.75 61 PHE B O 1
ATOM 3385 N N . GLN B 1 62 ? 11.914 -7.094 12.18 1 87.69 62 GLN B N 1
ATOM 3386 C CA . GLN B 1 62 ? 12.312 -6.078 11.211 1 87.69 62 GLN B CA 1
ATOM 3387 C C . GLN B 1 62 ? 11.922 -6.488 9.789 1 87.69 62 GLN B C 1
ATOM 3389 O O . GLN B 1 62 ? 11.508 -5.648 8.992 1 87.69 62 GLN B O 1
ATOM 3394 N N . THR B 1 63 ? 12.008 -7.777 9.625 1 90.69 63 THR B N 1
ATOM 3395 C CA . THR B 1 63 ? 11.664 -8.281 8.305 1 90.69 63 THR B CA 1
ATOM 3396 C C . THR B 1 63 ? 10.172 -8.125 8.039 1 90.69 63 THR B C 1
ATOM 3398 O O . THR B 1 63 ? 9.766 -7.672 6.961 1 90.69 63 THR B O 1
ATOM 3401 N N . ILE B 1 64 ? 9.391 -8.414 9.008 1 90.81 64 ILE B N 1
ATOM 3402 C CA . ILE B 1 64 ? 7.941 -8.328 8.844 1 90.81 64 ILE B CA 1
ATOM 3403 C C . ILE B 1 64 ? 7.527 -6.863 8.703 1 90.81 64 ILE B C 1
ATOM 3405 O O . ILE B 1 64 ? 6.625 -6.543 7.926 1 90.81 64 ILE B O 1
ATOM 3409 N N . LEU B 1 65 ? 8.195 -6.031 9.414 1 89.62 65 LEU B N 1
ATOM 3410 C CA . LEU B 1 65 ? 7.918 -4.605 9.305 1 89.62 65 LEU B CA 1
ATOM 3411 C C . LEU B 1 65 ? 8.258 -4.09 7.906 1 89.62 65 LEU B C 1
ATOM 3413 O O . LEU B 1 65 ? 7.5 -3.311 7.328 1 89.62 65 LEU B O 1
ATOM 3417 N N . ARG B 1 66 ? 9.305 -4.551 7.363 1 90.44 66 ARG B N 1
ATOM 3418 C CA . ARG B 1 66 ? 9.719 -4.16 6.02 1 90.44 66 ARG B CA 1
ATOM 3419 C C . ARG B 1 66 ? 8.703 -4.625 4.98 1 90.44 66 ARG B C 1
ATOM 3421 O O . ARG B 1 66 ? 8.398 -3.895 4.035 1 90.44 66 ARG B O 1
ATOM 3428 N N . ILE B 1 67 ? 8.273 -5.816 5.223 1 91.62 67 ILE B N 1
ATOM 3429 C CA . ILE B 1 67 ? 7.281 -6.379 4.312 1 91.62 67 ILE B CA 1
ATOM 3430 C C . ILE B 1 67 ? 5.988 -5.57 4.402 1 91.62 67 ILE B C 1
ATOM 3432 O O . ILE B 1 67 ? 5.414 -5.188 3.379 1 91.62 67 ILE B O 1
ATOM 3436 N N . TYR B 1 68 ? 5.652 -5.254 5.57 1 91.06 68 TYR B N 1
ATOM 3437 C CA . TYR B 1 68 ? 4.395 -4.566 5.836 1 91.06 68 TYR B CA 1
ATOM 3438 C C . TYR B 1 68 ? 4.402 -3.164 5.242 1 91.06 68 TYR B C 1
ATOM 3440 O O . TYR B 1 68 ? 3.346 -2.621 4.906 1 91.06 68 TYR B O 1
ATOM 3448 N N . ASN B 1 69 ? 5.52 -2.604 4.984 1 90.44 69 ASN B N 1
ATOM 3449 C CA . ASN B 1 69 ? 5.625 -1.219 4.539 1 90.44 69 ASN B CA 1
ATOM 3450 C C . ASN B 1 69 ? 5.707 -1.124 3.018 1 90.44 69 ASN B C 1
ATOM 3452 O O . ASN B 1 69 ? 5.832 -0.03 2.467 1 90.44 69 ASN B O 1
ATOM 3456 N N . THR B 1 70 ? 5.566 -2.23 2.371 1 92.38 70 THR B N 1
ATOM 3457 C CA . THR B 1 70 ? 5.555 -2.225 0.913 1 92.38 70 THR B CA 1
ATOM 3458 C C . THR B 1 70 ? 4.168 -2.572 0.383 1 92.38 70 THR B C 1
ATOM 3460 O O . THR B 1 70 ? 3.389 -3.25 1.06 1 92.38 70 THR B O 1
ATOM 3463 N N . VAL B 1 71 ? 3.93 -2.102 -0.74 1 93 71 VAL B N 1
ATOM 3464 C CA . VAL B 1 71 ? 2.646 -2.377 -1.377 1 93 71 VAL B CA 1
ATOM 3465 C C . VAL B 1 71 ? 2.521 -3.873 -1.66 1 93 71 VAL B C 1
ATOM 3467 O O . VAL B 1 71 ? 1.489 -4.48 -1.368 1 93 71 VAL B O 1
ATOM 3470 N N . THR B 1 72 ? 3.582 -4.449 -2.115 1 92.81 72 THR B N 1
ATOM 3471 C CA . THR B 1 72 ? 3.592 -5.871 -2.432 1 92.81 72 THR B CA 1
ATOM 3472 C C . THR B 1 72 ? 3.422 -6.711 -1.167 1 92.81 72 THR B C 1
ATOM 3474 O O . THR B 1 72 ? 2.693 -7.703 -1.167 1 92.81 72 THR B O 1
ATOM 3477 N N . GLY B 1 73 ? 4.09 -6.289 -0.19 1 94.31 73 GLY B N 1
ATOM 3478 C CA . GLY B 1 73 ? 3.971 -7.008 1.068 1 94.31 73 GLY B CA 1
ATOM 3479 C C . GLY B 1 73 ? 2.568 -6.973 1.647 1 94.31 73 GLY B C 1
ATOM 3480 O O . GLY B 1 73 ? 2.059 -7.992 2.119 1 94.31 73 GLY B O 1
ATOM 3481 N N . LYS B 1 74 ? 1.957 -5.832 1.58 1 94.25 74 LYS B N 1
ATOM 3482 C CA . LYS B 1 74 ? 0.587 -5.711 2.072 1 94.25 74 LYS B CA 1
ATOM 3483 C C . LYS B 1 74 ? -0.37 -6.562 1.243 1 94.25 74 LYS B C 1
ATOM 3485 O O . LYS B 1 74 ? -1.296 -7.172 1.784 1 94.25 74 LYS B O 1
ATOM 3490 N N . ASP B 1 75 ? -0.15 -6.621 0.011 1 94.88 75 ASP B N 1
ATOM 3491 C CA . ASP B 1 75 ? -0.987 -7.445 -0.854 1 94.88 75 ASP B CA 1
ATOM 3492 C C . ASP B 1 75 ? -0.822 -8.93 -0.524 1 94.88 75 ASP B C 1
ATOM 3494 O O . ASP B 1 75 ? -1.803 -9.672 -0.495 1 94.88 75 ASP B O 1
ATOM 3498 N N . LYS B 1 76 ? 0.409 -9.352 -0.294 1 95.69 76 LYS B N 1
ATOM 3499 C CA . LYS B 1 76 ? 0.656 -10.75 0.032 1 95.69 76 LYS B CA 1
ATOM 3500 C C . LYS B 1 76 ? 0.028 -11.125 1.373 1 95.69 76 LYS B C 1
ATOM 3502 O O . LYS B 1 76 ? -0.532 -12.211 1.522 1 95.69 76 LYS B O 1
ATOM 3507 N N . ILE B 1 77 ? 0.092 -10.258 2.283 1 94.69 77 ILE B N 1
ATOM 3508 C CA . ILE B 1 77 ? -0.527 -10.492 3.584 1 94.69 77 ILE B CA 1
ATOM 3509 C C . ILE B 1 77 ? -2.047 -10.523 3.434 1 94.69 77 ILE B C 1
ATOM 3511 O O . ILE B 1 77 ? -2.717 -11.375 4.016 1 94.69 77 ILE B O 1
ATOM 3515 N N . ALA B 1 78 ? -2.482 -9.594 2.682 1 95.44 78 ALA B N 1
ATOM 3516 C CA . ALA B 1 78 ? -3.924 -9.539 2.451 1 95.44 78 ALA B CA 1
ATOM 3517 C C . ALA B 1 78 ? -4.422 -10.82 1.789 1 95.44 78 ALA B C 1
ATOM 3519 O O . ALA B 1 78 ? -5.5 -11.32 2.121 1 95.44 78 ALA B O 1
ATOM 3520 N N . LYS B 1 79 ? -3.664 -11.312 0.865 1 96.12 79 LYS B N 1
ATOM 3521 C CA . LYS B 1 79 ? -4.051 -12.562 0.214 1 96.12 79 LYS B CA 1
ATOM 3522 C C . LYS B 1 79 ? -4.098 -13.711 1.215 1 96.12 79 LYS B C 1
ATOM 3524 O O . LYS B 1 79 ? -5.027 -14.523 1.193 1 96.12 79 LYS B O 1
ATOM 3529 N N . LEU B 1 80 ? -3.154 -13.758 2.049 1 95.38 80 LEU B N 1
ATOM 3530 C CA . LEU B 1 80 ? -3.102 -14.773 3.09 1 95.38 80 LEU B CA 1
ATOM 3531 C C . LEU B 1 80 ? -4.32 -14.688 4.004 1 95.38 80 LEU B C 1
ATOM 3533 O O . LEU B 1 80 ? -4.98 -15.688 4.27 1 95.38 80 LEU B O 1
ATOM 3537 N N . LEU B 1 81 ? -4.652 -13.531 4.395 1 93.88 81 LEU B N 1
ATOM 3538 C CA . LEU B 1 81 ? -5.762 -13.312 5.316 1 93.88 81 LEU B CA 1
ATOM 3539 C C . LEU B 1 81 ? -7.098 -13.609 4.637 1 93.88 81 LEU B C 1
ATOM 3541 O O . LEU B 1 81 ? -7.977 -14.234 5.234 1 93.88 81 LEU B O 1
ATOM 3545 N N . LYS B 1 82 ? -7.199 -13.148 3.449 1 95.31 82 LYS B N 1
ATOM 3546 C CA . LYS B 1 82 ? -8.453 -13.344 2.729 1 95.31 82 LYS B CA 1
ATOM 3547 C C . LYS B 1 82 ? -8.836 -14.82 2.67 1 95.31 82 LYS B C 1
ATOM 3549 O O . LYS B 1 82 ? -9.938 -15.195 3.062 1 95.31 82 LYS B O 1
ATOM 3554 N N . PHE B 1 83 ? -7.91 -15.617 2.25 1 95.12 83 PHE B N 1
ATOM 3555 C CA . PHE B 1 83 ? -8.25 -17.016 2 1 95.12 83 PHE B CA 1
ATOM 3556 C C . PHE B 1 83 ? -8.266 -17.812 3.301 1 95.12 83 PHE B C 1
ATOM 3558 O O . PHE B 1 83 ? -8.984 -18.797 3.42 1 95.12 83 PHE B O 1
ATOM 3565 N N . SER B 1 84 ? -7.543 -17.359 4.332 1 92.88 84 SER B N 1
ATOM 3566 C CA . SER B 1 84 ? -7.703 -17.938 5.66 1 92.88 84 SER B CA 1
ATOM 3567 C C . SER B 1 84 ? -9.117 -17.719 6.195 1 92.88 84 SER B C 1
ATOM 3569 O O . SER B 1 84 ? -9.742 -18.656 6.695 1 92.88 84 SER B O 1
ATOM 3571 N N . PHE B 1 85 ? -9.586 -16.547 5.984 1 92.69 85 PHE B N 1
ATOM 3572 C CA . PHE B 1 85 ? -10.906 -16.203 6.488 1 92.69 85 PHE B CA 1
ATOM 3573 C C . PHE B 1 85 ? -11.992 -16.922 5.684 1 92.69 85 PHE B C 1
ATOM 3575 O O . PHE B 1 85 ? -13.023 -17.297 6.227 1 92.69 85 PHE B O 1
ATOM 3582 N N . GLU B 1 86 ? -11.734 -17.094 4.445 1 93.38 86 GLU B N 1
ATOM 3583 C CA . GLU B 1 86 ? -12.695 -17.844 3.639 1 93.38 86 GLU B CA 1
ATOM 3584 C C . GLU B 1 86 ? -12.805 -19.281 4.113 1 93.38 86 GLU B C 1
ATOM 3586 O O . GLU B 1 86 ? -13.914 -19.812 4.238 1 93.38 86 GLU B O 1
ATOM 3591 N N . ILE B 1 87 ? -11.703 -19.844 4.328 1 90.25 87 ILE B N 1
ATOM 3592 C CA . ILE B 1 87 ? -11.688 -21.234 4.793 1 90.25 87 ILE B CA 1
ATOM 3593 C C . ILE B 1 87 ? -12.328 -21.328 6.176 1 90.25 87 ILE B C 1
ATOM 3595 O O . ILE B 1 87 ? -13.133 -22.219 6.441 1 90.25 87 ILE B O 1
ATOM 3599 N N . LEU B 1 88 ? -12.039 -20.359 7.016 1 87.31 88 LEU B N 1
ATOM 3600 C CA . LEU B 1 88 ? -12.617 -20.344 8.359 1 87.31 88 LEU B CA 1
ATOM 3601 C C . LEU B 1 88 ? -14.125 -20.156 8.289 1 87.31 88 LEU B C 1
ATOM 3603 O O . LEU B 1 88 ? -14.859 -20.703 9.117 1 87.31 88 LEU B O 1
ATOM 3607 N N . SER B 1 89 ? -14.555 -19.359 7.344 1 88.19 89 SER B N 1
ATOM 3608 C CA . SER B 1 89 ? -15.984 -19.156 7.156 1 88.19 89 SER B CA 1
ATOM 3609 C C . SER B 1 89 ? -16.688 -20.453 6.777 1 88.19 89 SER B C 1
ATOM 3611 O O . SER B 1 89 ? -17.766 -20.766 7.289 1 88.19 89 SER B O 1
ATOM 3613 N N . ILE B 1 90 ? -16.047 -21.234 5.969 1 84.56 90 ILE B N 1
ATOM 3614 C CA . ILE B 1 90 ? -16.609 -22.5 5.527 1 84.56 90 ILE B CA 1
ATOM 3615 C C . ILE B 1 90 ? -16.594 -23.5 6.68 1 84.56 90 ILE B C 1
ATOM 3617 O O . ILE B 1 90 ? -17.562 -24.219 6.902 1 84.56 90 ILE B O 1
ATOM 3621 N N . LEU B 1 91 ? -15.539 -23.438 7.426 1 81.38 91 LEU B N 1
ATOM 3622 C CA . LEU B 1 91 ? -15.391 -24.359 8.547 1 81.38 91 LEU B CA 1
ATOM 3623 C C . LEU B 1 91 ? -16.359 -24.016 9.664 1 81.38 91 LEU B C 1
ATOM 3625 O O . LEU B 1 91 ? -16.875 -24.906 10.344 1 81.38 91 LEU B O 1
ATOM 3629 N N . SER B 1 92 ? -16.547 -22.734 9.836 1 80.31 92 SER B N 1
ATOM 3630 C CA . SER B 1 92 ? -17.422 -22.297 10.914 1 80.31 92 SER B CA 1
ATOM 3631 C C . SER B 1 92 ? -18.875 -22.688 10.641 1 80.31 92 SER B C 1
ATOM 3633 O O . SER B 1 92 ? -19.688 -22.781 11.57 1 80.31 92 SER B O 1
ATOM 3635 N N . LYS B 1 93 ? -19.172 -22.812 9.461 1 76.88 93 LYS B N 1
ATOM 3636 C CA . LYS B 1 93 ? -20.516 -23.266 9.109 1 76.88 93 LYS B CA 1
ATOM 3637 C C . LYS B 1 93 ? -20.688 -24.75 9.445 1 76.88 93 LYS B C 1
ATOM 3639 O O . LYS B 1 93 ? -21.812 -25.188 9.734 1 76.88 93 LYS B O 1
ATOM 3644 N N . LYS B 1 94 ? -19.547 -25.375 9.461 1 71.44 94 LYS B N 1
ATOM 3645 C CA . LYS B 1 94 ? -19.625 -26.828 9.633 1 71.44 94 LYS B CA 1
ATOM 3646 C C . LYS B 1 94 ? -19.266 -27.219 11.062 1 71.44 94 LYS B C 1
ATOM 3648 O O . LYS B 1 94 ? -19.75 -28.234 11.57 1 71.44 94 LYS B O 1
ATOM 3653 N N . PHE B 1 95 ? -18.266 -26.328 11.57 1 67.69 95 PHE B N 1
ATOM 3654 C CA . PHE B 1 95 ? -17.734 -26.672 12.883 1 67.69 95 PHE B CA 1
ATOM 3655 C C . PHE B 1 95 ? -17.859 -25.5 13.852 1 67.69 95 PHE B C 1
ATOM 3657 O O . PHE B 1 95 ? -17.906 -24.344 13.43 1 67.69 95 PHE B O 1
ATOM 3664 N N . ASP B 1 96 ? -18.172 -25.812 15.086 1 59.97 96 ASP B N 1
ATOM 3665 C CA . ASP B 1 96 ? -18.125 -24.781 16.109 1 59.97 96 ASP B CA 1
ATOM 3666 C C . ASP B 1 96 ? -16.688 -24.312 16.359 1 59.97 96 ASP B C 1
ATOM 3668 O O . ASP B 1 96 ? -15.953 -24.969 17.109 1 59.97 96 ASP B O 1
ATOM 3672 N N . ILE B 1 97 ? -16.312 -23.375 15.656 1 59.78 97 ILE B N 1
ATOM 3673 C CA . ILE B 1 97 ? -14.945 -22.875 15.695 1 59.78 97 ILE B CA 1
ATOM 3674 C C . ILE B 1 97 ? -14.656 -22.266 17.078 1 59.78 97 ILE B C 1
ATOM 3676 O O . ILE B 1 97 ? -13.492 -22.125 17.469 1 59.78 97 ILE B O 1
ATOM 3680 N N . SER B 1 98 ? -15.758 -21.797 17.812 1 54.69 98 SER B N 1
ATOM 3681 C CA . SER B 1 98 ? -15.516 -21.281 19.156 1 54.69 98 SER B CA 1
ATOM 3682 C C . SER B 1 98 ? -14.75 -22.297 20 1 54.69 98 SER B C 1
ATOM 3684 O O . SER B 1 98 ? -14.047 -21.922 20.938 1 54.69 98 SER B O 1
ATOM 3686 N N . VAL B 1 99 ? -15.047 -23.531 19.641 1 53.03 99 VAL B N 1
ATOM 3687 C CA . VAL B 1 99 ? -14.352 -24.594 20.359 1 53.0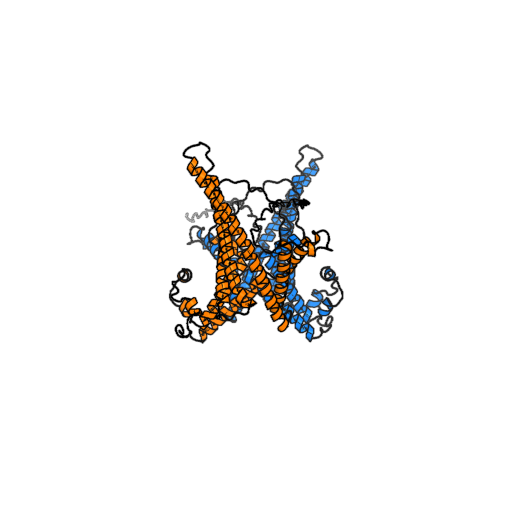3 99 VAL B CA 1
ATOM 3688 C C . VAL B 1 99 ? -12.859 -24.531 20.031 1 53.03 99 VAL B C 1
ATOM 3690 O O . VAL B 1 99 ? -12.031 -24.875 20.875 1 53.03 99 VAL B O 1
ATOM 3693 N N . LEU B 1 100 ? -12.617 -24.094 18.859 1 50.66 100 LEU B N 1
ATOM 3694 C CA . LEU B 1 100 ? -11.219 -23.953 18.469 1 50.66 100 LEU B CA 1
ATOM 3695 C C . LEU B 1 100 ? -10.523 -22.906 19.328 1 50.66 100 LEU B C 1
ATOM 3697 O O . LEU B 1 100 ? -9.312 -22.984 19.562 1 50.66 100 LEU B O 1
ATOM 3701 N N . PHE B 1 101 ? -11.328 -21.953 19.703 1 48.72 101 PHE B N 1
ATOM 3702 C CA . PHE B 1 101 ? -10.75 -20.859 20.484 1 48.72 101 PHE B CA 1
ATOM 3703 C C . PHE B 1 101 ? -10.945 -21.094 21.984 1 48.72 101 PHE B C 1
ATOM 3705 O O . PHE B 1 101 ? -10.266 -20.484 22.797 1 48.72 101 PHE B O 1
ATOM 3712 N N . ASN B 1 102 ? -11.898 -21.625 22.438 1 44.81 102 ASN B N 1
ATOM 3713 C CA . ASN B 1 102 ? -12.172 -21.828 23.859 1 44.81 102 ASN B CA 1
ATOM 3714 C C . ASN B 1 102 ? -11.164 -22.781 24.484 1 44.81 102 ASN B C 1
ATOM 3716 O O . ASN B 1 102 ? -11.078 -22.875 25.719 1 44.81 102 ASN B O 1
ATOM 3720 N N . LYS B 1 103 ? -10.742 -23.781 23.844 1 40.53 103 LYS B N 1
ATOM 3721 C CA . LYS B 1 103 ? -9.812 -24.5 24.703 1 40.53 103 LYS B CA 1
ATOM 3722 C C . LYS B 1 103 ? -8.531 -23.703 24.922 1 40.53 103 LYS B C 1
ATOM 3724 O O . LYS B 1 103 ? -8.062 -23 24.016 1 40.53 103 LYS B O 1
ATOM 3729 N N . ARG B 1 104 ? -8.094 -23.547 26.312 1 38.59 104 ARG B N 1
ATOM 3730 C CA . ARG B 1 104 ? -6.906 -22.969 26.922 1 38.59 104 ARG B CA 1
ATOM 3731 C C . ARG B 1 104 ? -5.703 -23.078 25.984 1 38.59 104 ARG B C 1
ATOM 3733 O O . ARG B 1 104 ? -4.562 -23.172 26.438 1 38.59 104 ARG B O 1
ATOM 3740 N N . GLN B 1 105 ? -5.832 -23.375 24.734 1 38.16 105 GLN B N 1
ATOM 3741 C CA . GLN B 1 105 ? -4.621 -23.516 23.938 1 38.16 105 GLN B CA 1
ATOM 3742 C C . GLN B 1 105 ? -4.094 -22.141 23.5 1 38.16 105 GLN B C 1
ATOM 3744 O O . GLN B 1 105 ? -4.875 -21.25 23.156 1 38.16 105 GLN B O 1
ATOM 3749 N N . ASN B 1 106 ? -2.959 -21.688 23.984 1 33.22 106 ASN B N 1
ATOM 3750 C CA . ASN B 1 106 ? -2.158 -20.484 23.812 1 33.22 106 ASN B CA 1
ATOM 3751 C C . ASN B 1 106 ? -2.055 -20.094 22.344 1 33.22 106 ASN B C 1
ATOM 3753 O O . ASN B 1 106 ? -2.146 -20.938 21.453 1 33.22 106 ASN B O 1
ATOM 3757 N N . ILE B 1 107 ? -2.295 -18.859 22.031 1 37.72 107 ILE B N 1
ATOM 3758 C CA . ILE B 1 107 ? -2.061 -18.281 20.719 1 37.72 107 ILE B CA 1
ATOM 3759 C C . ILE B 1 107 ? -0.857 -18.953 20.062 1 37.72 107 ILE B C 1
ATOM 3761 O O . ILE B 1 107 ? -0.801 -19.094 18.844 1 37.72 107 ILE B O 1
ATOM 3765 N N . TYR B 1 108 ? 0.068 -19.156 20.875 1 35.66 108 TYR B N 1
ATOM 3766 C CA . TYR B 1 108 ? 1.269 -19.844 20.406 1 35.66 108 TYR B CA 1
ATOM 3767 C C . TYR B 1 108 ? 0.936 -21.234 19.906 1 35.66 108 TYR B C 1
ATOM 3769 O O . TYR B 1 108 ? 1.552 -21.734 18.953 1 35.66 108 TYR B O 1
ATOM 3777 N N . ASP B 1 109 ? 0.068 -21.875 20.625 1 38.41 109 ASP B N 1
ATOM 3778 C CA . ASP B 1 109 ? -0.333 -23.203 20.156 1 38.41 109 ASP B CA 1
ATOM 3779 C C . ASP B 1 109 ? -1.111 -23.109 18.859 1 38.41 109 ASP B C 1
ATOM 3781 O O . ASP B 1 109 ? -1.035 -24.016 18.016 1 38.41 109 ASP B O 1
ATOM 3785 N N . LEU B 1 110 ? -1.814 -22.094 18.766 1 36.72 110 LEU B N 1
ATOM 3786 C CA . LEU B 1 110 ? -2.5 -21.828 17.516 1 36.72 110 LEU B CA 1
ATOM 3787 C C . LEU B 1 110 ? -1.498 -21.594 16.391 1 36.72 110 LEU B C 1
ATOM 3789 O O . LEU B 1 110 ? -1.744 -21.969 15.242 1 36.72 110 LEU B O 1
ATOM 3793 N N . LEU B 1 111 ? -0.51 -20.922 16.734 1 34.41 111 LEU B N 1
ATOM 3794 C CA . LEU B 1 111 ? 0.604 -20.688 15.82 1 34.41 111 LEU B CA 1
ATOM 3795 C C . LEU B 1 111 ? 1.453 -21.953 15.68 1 34.41 111 LEU B C 1
ATOM 3797 O O . LEU B 1 111 ? 2.271 -22.062 14.766 1 34.41 111 LEU B O 1
ATOM 3801 N N . GLU B 1 112 ? 1.824 -22.547 16.812 1 33.38 112 GLU B N 1
ATOM 3802 C CA . GLU B 1 112 ? 2.514 -23.828 16.703 1 33.38 112 GLU B CA 1
ATOM 3803 C C . GLU B 1 112 ? 1.658 -24.859 15.977 1 33.38 112 GLU B C 1
ATOM 3805 O O . GLU B 1 112 ? 2.043 -26.031 15.867 1 33.38 112 GLU B O 1
ATOM 3810 N N . CYS B 1 113 ? 1.39 -24.844 14.82 1 33.31 113 CYS B N 1
ATOM 3811 C CA . CYS B 1 113 ? 0.596 -25.781 14.031 1 33.31 113 CYS B CA 1
ATOM 3812 C C . CYS B 1 113 ? -0.149 -26.766 14.938 1 33.31 113 CYS B C 1
ATOM 3814 O O . CYS B 1 113 ? 0.445 -27.703 15.461 1 33.31 113 CYS B O 1
ATOM 3816 N N . PRO B 1 114 ? -0.938 -26.344 15.93 1 34.06 114 PRO B N 1
ATOM 3817 C CA . PRO B 1 114 ? -1.556 -27.438 16.688 1 34.06 114 PRO B CA 1
ATOM 3818 C C . PRO B 1 114 ? -1.717 -28.719 15.875 1 34.06 114 PRO B C 1
ATOM 3820 O O . PRO B 1 114 ? -1.77 -28.656 14.648 1 34.06 114 PRO B O 1
ATOM 3823 N N . SER B 1 115 ? -1.273 -29.859 16.312 1 33.81 115 SER B N 1
ATOM 3824 C CA . SER B 1 115 ? -1.897 -31.094 15.836 1 33.81 115 SER B CA 1
ATOM 3825 C C . SER B 1 115 ? -3.389 -30.891 15.586 1 33.81 115 SER B C 1
ATOM 3827 O O . SER B 1 115 ? -4.176 -30.828 16.531 1 33.81 115 SER B O 1
ATOM 3829 N N . PHE B 1 116 ? -3.854 -29.938 14.922 1 36.06 116 PHE B N 1
ATOM 3830 C CA . PHE B 1 116 ? -5.258 -29.891 14.523 1 36.06 116 PHE B CA 1
ATOM 3831 C C . PHE B 1 116 ? -5.844 -31.297 14.469 1 36.06 116 PHE B C 1
ATOM 3833 O O . PHE B 1 116 ? -5.41 -32.125 13.672 1 36.06 116 PHE B O 1
ATOM 3840 N N . SER B 1 117 ? -6.043 -31.781 15.477 1 38.69 117 SER B N 1
ATOM 3841 C CA . SER B 1 117 ? -6.734 -33.062 15.359 1 38.69 117 SER B CA 1
ATOM 3842 C C . SER B 1 117 ? -7.707 -33.062 14.188 1 38.69 117 SER B C 1
ATOM 3844 O O . SER B 1 117 ? -8.391 -34.062 13.938 1 38.69 117 SER B O 1
ATOM 3846 N N . PHE B 1 118 ? -8.039 -31.859 13.742 1 39.34 118 PHE B N 1
ATOM 3847 C CA . PHE B 1 118 ? -9.023 -31.734 12.672 1 39.34 118 PHE B CA 1
ATOM 3848 C C . PHE B 1 118 ? -8.328 -31.641 11.312 1 39.34 118 PHE B C 1
ATOM 3850 O O . PHE B 1 118 ? -7.406 -30.859 11.141 1 39.34 118 PHE B O 1
ATOM 3857 N N . ASP B 1 119 ? -8.227 -32.531 10.648 1 48.5 119 ASP B N 1
ATOM 3858 C CA . ASP B 1 119 ? -7.82 -32.562 9.25 1 48.5 119 ASP B CA 1
ATOM 3859 C C . ASP B 1 119 ? -8.711 -31.672 8.398 1 48.5 119 ASP B C 1
ATOM 3861 O O . ASP B 1 119 ? -9.859 -32 8.109 1 48.5 119 ASP B O 1
ATOM 3865 N N . PRO B 1 120 ? -8.352 -30.375 8.281 1 53.22 120 PRO B N 1
ATOM 3866 C CA . PRO B 1 120 ? -9.188 -29.5 7.445 1 53.22 120 PRO B CA 1
ATOM 3867 C C . PRO B 1 120 ? -9.633 -30.188 6.148 1 53.22 120 PRO B C 1
ATOM 3869 O O . PRO B 1 120 ? -10.734 -29.922 5.656 1 53.22 120 PRO B O 1
ATOM 3872 N N . PHE B 1 121 ? -8.781 -30.906 5.711 1 58.53 121 PHE B N 1
ATOM 3873 C CA . PHE B 1 121 ? -9.156 -31.609 4.492 1 58.53 121 PHE B CA 1
ATOM 3874 C C . PHE B 1 121 ? -10.312 -32.594 4.758 1 58.53 121 PHE B C 1
ATOM 3876 O O . PHE B 1 121 ? -11.234 -32.688 3.951 1 58.53 121 PHE B O 1
ATOM 3883 N N . LYS B 1 122 ? -10.086 -33.156 5.953 1 60.94 122 LYS B N 1
ATOM 3884 C CA . LYS B 1 122 ? -11.188 -34.031 6.312 1 60.94 122 LYS B CA 1
ATOM 3885 C C . LYS B 1 122 ? -12.453 -33.25 6.633 1 60.94 122 LYS B C 1
ATOM 3887 O O . LYS B 1 122 ? -13.562 -33.688 6.359 1 60.94 122 LYS B O 1
ATOM 3892 N N . ALA B 1 123 ? -12.164 -32.125 7.16 1 56.16 123 ALA B N 1
ATOM 3893 C CA . ALA B 1 123 ? -13.312 -31.297 7.492 1 56.16 123 ALA B CA 1
ATOM 3894 C C . ALA B 1 123 ? -13.984 -30.75 6.23 1 56.16 123 ALA B C 1
ATOM 3896 O O . ALA B 1 123 ? -15.211 -30.656 6.164 1 56.16 123 ALA B O 1
ATOM 3897 N N . ILE B 1 124 ? -13.164 -30.422 5.316 1 58.47 124 ILE B N 1
ATOM 3898 C CA . ILE B 1 124 ? -13.695 -29.828 4.098 1 58.47 124 ILE B CA 1
ATOM 3899 C C . ILE B 1 124 ? -14.203 -30.922 3.164 1 58.47 124 ILE B C 1
ATOM 3901 O O . ILE B 1 124 ? -15.258 -30.781 2.545 1 58.47 124 ILE B O 1
ATOM 3905 N N . TYR B 1 125 ? -13.414 -31.938 3.18 1 60.97 125 TYR B N 1
ATOM 3906 C CA . TYR B 1 125 ? -13.719 -32.969 2.182 1 60.97 125 TYR B CA 1
ATOM 3907 C C . TYR B 1 125 ? -14.375 -34.188 2.824 1 60.97 125 TYR B C 1
ATOM 3909 O O . TYR B 1 125 ? -14.859 -35.062 2.127 1 60.97 125 TYR B O 1
ATOM 3917 N N . GLY B 1 126 ? -14.289 -34.156 4.223 1 59.41 126 GLY B N 1
ATOM 3918 C CA . GLY B 1 126 ? -14.836 -35.344 4.875 1 59.41 126 GLY B CA 1
ATOM 3919 C C . GLY B 1 126 ? -16.344 -35.406 4.816 1 59.41 126 GLY B C 1
ATOM 3920 O O . GLY B 1 126 ? -17.016 -34.406 4.52 1 59.41 126 GLY B O 1
ATOM 3921 N N . PRO B 1 127 ? -16.922 -36.594 4.887 1 53.91 127 PRO B N 1
ATOM 3922 C CA . PRO B 1 127 ? -18.359 -36.812 4.879 1 53.91 127 PRO B CA 1
ATOM 3923 C C . PRO B 1 127 ? -19.078 -36.031 5.977 1 53.91 127 PRO B C 1
ATOM 3925 O O . PRO B 1 127 ? -18.484 -35.688 7 1 53.91 127 PRO B O 1
ATOM 3928 N N . GLU B 1 128 ? -20.156 -35.219 5.672 1 52.56 128 GLU B N 1
ATOM 3929 C CA . GLU B 1 128 ? -21.016 -34.406 6.535 1 52.56 128 GLU B CA 1
ATOM 3930 C C . GLU B 1 128 ? -21.203 -35.062 7.898 1 52.56 128 GLU B C 1
ATOM 3932 O O . GLU B 1 128 ? -21.406 -34.375 8.898 1 52.56 128 GLU B O 1
ATOM 3937 N N . LYS B 1 129 ? -21.344 -36.344 8.047 1 47.03 129 LYS B N 1
ATOM 3938 C CA . LYS B 1 129 ? -21.797 -37.031 9.25 1 47.03 129 LYS B CA 1
ATOM 3939 C C . LYS B 1 129 ? -20.812 -36.781 10.406 1 47.03 129 LYS B C 1
ATOM 3941 O O . LYS B 1 129 ? -21.188 -36.906 11.57 1 47.03 129 LYS B O 1
ATOM 3946 N N . SER B 1 130 ? -19.703 -36.938 10.305 1 40.09 130 SER B N 1
ATOM 3947 C CA . SER B 1 130 ? -18.812 -37.031 11.445 1 40.09 130 SER B CA 1
ATOM 3948 C C . SER B 1 130 ? -18.766 -35.688 12.219 1 40.09 130 SER B C 1
ATOM 3950 O O . SER B 1 130 ? -18.422 -35.688 13.398 1 40.09 130 SER B O 1
ATOM 3952 N N . ARG B 1 131 ? -18.594 -34.625 11.617 1 43.91 131 ARG B N 1
ATOM 3953 C CA . ARG B 1 131 ? -18.016 -33.438 12.242 1 43.91 131 ARG B CA 1
ATOM 3954 C C . ARG B 1 131 ? -19.094 -32.594 12.922 1 43.91 131 ARG B C 1
ATOM 3956 O O . ARG B 1 131 ? -18.906 -31.391 13.164 1 43.91 131 ARG B O 1
ATOM 3963 N N . ILE B 1 132 ? -20.297 -33 12.875 1 43.19 132 ILE B N 1
ATOM 3964 C CA . ILE B 1 132 ? -21.359 -32.031 13.148 1 43.19 132 ILE B CA 1
ATOM 3965 C C . ILE B 1 132 ? -21.234 -31.547 14.586 1 43.19 132 ILE B C 1
ATOM 3967 O O . ILE B 1 132 ? -21.812 -32.125 15.508 1 43.19 132 ILE B O 1
ATOM 3971 N N . ILE B 1 133 ? -20.188 -31.656 15.156 1 44.19 133 ILE B N 1
ATOM 3972 C CA . ILE B 1 133 ? -20.547 -30.953 16.375 1 44.19 133 ILE B CA 1
ATOM 3973 C C . ILE B 1 133 ? -21.219 -29.625 16.031 1 44.19 133 ILE B C 1
ATOM 3975 O O . ILE B 1 133 ? -20.609 -28.766 15.383 1 44.19 133 ILE B O 1
ATOM 3979 N N . LYS B 1 134 ? -22.5 -29.609 15.992 1 45.47 134 LYS B N 1
ATOM 3980 C CA . LYS B 1 134 ? -23.453 -28.547 15.711 1 45.47 134 LYS B CA 1
ATOM 3981 C C . LYS B 1 134 ? -23.031 -27.234 16.375 1 45.47 134 LYS B C 1
ATOM 3983 O O . LYS B 1 134 ? -22.891 -27.172 17.594 1 45.47 134 LYS B O 1
ATOM 3988 N N . ALA B 1 135 ? -22.219 -26.5 15.758 1 50.22 135 ALA B N 1
ATOM 3989 C CA . ALA B 1 135 ? -21.984 -25.141 16.234 1 50.22 135 ALA B CA 1
ATOM 3990 C C . ALA B 1 135 ? -23.281 -24.484 16.688 1 50.22 135 ALA B C 1
ATOM 3992 O O . ALA B 1 135 ? -24.344 -24.766 16.156 1 50.22 135 ALA B O 1
ATOM 3993 N N . THR B 1 136 ? -23.344 -24.219 17.938 1 50.62 136 THR B N 1
ATOM 3994 C CA . THR B 1 136 ? -24.516 -23.438 18.312 1 50.62 136 THR B CA 1
ATOM 3995 C C . THR B 1 136 ? -24.797 -22.359 17.266 1 50.62 136 THR B C 1
ATOM 3997 O O . THR B 1 136 ? -23.891 -21.641 16.844 1 50.62 136 THR B O 1
ATOM 4000 N N . PRO B 1 137 ? -25.984 -22.469 16.609 1 50.53 137 PRO B N 1
ATOM 4001 C CA . PRO B 1 137 ? -26.406 -21.719 15.422 1 50.53 137 PRO B CA 1
ATOM 4002 C C . PRO B 1 137 ? -26.109 -20.219 15.531 1 50.53 137 PRO B C 1
ATOM 4004 O O . PRO B 1 137 ? -25.766 -19.594 14.539 1 50.53 137 PRO B O 1
ATOM 4007 N N . ILE B 1 138 ? -26.312 -19.641 16.797 1 48.59 138 ILE B N 1
ATOM 4008 C CA . ILE B 1 138 ? -26.328 -18.188 16.859 1 48.59 138 ILE B CA 1
ATOM 4009 C C . ILE B 1 138 ? -24.906 -17.656 16.688 1 48.59 138 ILE B C 1
ATOM 4011 O O . ILE B 1 138 ? -24.672 -16.719 15.914 1 48.59 138 ILE B O 1
ATOM 4015 N N . ARG B 1 139 ? -24.062 -18.156 17.578 1 54.22 139 ARG B N 1
ATOM 4016 C CA . ARG B 1 139 ? -22.688 -17.672 17.625 1 54.22 139 ARG B CA 1
ATOM 4017 C C . ARG B 1 139 ? -21.938 -18.031 16.344 1 54.22 139 ARG B C 1
ATOM 4019 O O . ARG B 1 139 ? -21.094 -17.266 15.867 1 54.22 139 ARG B O 1
ATOM 4026 N N . SER B 1 140 ? -22.375 -19.109 15.812 1 59.75 140 SER B N 1
ATOM 4027 C CA . SER B 1 140 ? -21.719 -19.609 14.609 1 59.75 140 SER B CA 1
ATOM 4028 C C . SER B 1 140 ? -22.078 -18.766 13.391 1 59.75 140 SER B C 1
ATOM 4030 O O . SER B 1 140 ? -21.203 -18.484 12.562 1 59.75 140 SER B O 1
ATOM 4032 N N . ASN B 1 141 ? -23.297 -18.125 13.531 1 69.19 141 ASN B N 1
ATOM 4033 C CA . ASN B 1 141 ? -23.719 -17.328 12.383 1 69.19 141 ASN B CA 1
ATOM 4034 C C . ASN B 1 141 ? -23.016 -15.977 12.344 1 69.19 141 ASN B C 1
ATOM 4036 O O . ASN B 1 141 ? -22.609 -15.516 11.273 1 69.19 141 ASN B O 1
ATOM 4040 N N . THR B 1 142 ? -22.766 -15.609 13.641 1 75.75 142 THR B N 1
ATOM 4041 C CA . THR B 1 142 ? -22.125 -14.297 13.695 1 75.75 142 THR B CA 1
ATOM 4042 C C . THR B 1 142 ? -20.656 -14.383 13.281 1 75.75 142 THR B C 1
ATOM 4044 O O . THR B 1 142 ? -20.156 -13.523 12.555 1 75.75 142 THR B O 1
ATOM 4047 N N . LEU B 1 143 ? -20.062 -15.461 13.656 1 78.94 143 LEU B N 1
ATOM 4048 C CA . LEU B 1 143 ? -18.656 -15.648 13.32 1 78.94 143 LEU B CA 1
ATOM 4049 C C . LEU B 1 143 ? -18.484 -15.938 11.836 1 78.94 143 LEU B C 1
ATOM 4051 O O . LEU B 1 143 ? -17.547 -15.438 11.203 1 78.94 143 LEU B O 1
ATOM 4055 N N . THR B 1 144 ? -19.406 -16.703 11.398 1 83.25 144 THR B N 1
ATOM 4056 C CA . THR B 1 144 ? -19.375 -17.031 9.969 1 83.25 144 THR B CA 1
ATOM 4057 C C . THR B 1 144 ? -19.562 -15.766 9.133 1 83.25 144 THR B C 1
ATOM 4059 O O . THR B 1 144 ? -18.844 -15.562 8.148 1 83.25 144 THR B O 1
ATOM 4062 N N . GLN B 1 145 ? -20.391 -15 9.602 1 83 145 GLN B N 1
ATOM 4063 C CA . GLN B 1 145 ? -20.641 -13.758 8.891 1 83 145 GLN B CA 1
ATOM 4064 C C . GLN B 1 145 ? -19.438 -12.82 8.977 1 83 145 GLN B C 1
ATOM 4066 O O . GLN B 1 145 ? -19.109 -12.117 8.016 1 83 145 GLN B O 1
ATOM 4071 N N . PHE B 1 146 ? -18.812 -12.93 10.102 1 84.25 146 PHE B N 1
ATOM 4072 C CA . PHE B 1 146 ? -17.625 -12.117 10.281 1 84.25 146 PHE B CA 1
ATOM 4073 C C . PHE B 1 146 ? -16.531 -12.539 9.297 1 84.25 146 PHE B C 1
ATOM 4075 O O . PHE B 1 146 ? -15.953 -11.703 8.602 1 84.25 146 PHE B O 1
ATOM 4082 N N . PHE B 1 147 ? -16.344 -13.773 9.266 1 88.44 147 PHE B N 1
ATOM 4083 C CA . PHE B 1 147 ? -15.266 -14.266 8.414 1 88.44 147 PHE B CA 1
ATOM 4084 C C . PHE B 1 147 ? -15.578 -14 6.949 1 88.44 147 PHE B C 1
ATOM 4086 O O . PHE B 1 147 ? -14.688 -13.609 6.184 1 88.44 147 PHE B O 1
ATOM 4093 N N . ALA B 1 148 ? -16.75 -14.148 6.602 1 88.94 148 ALA B N 1
ATOM 4094 C CA . ALA B 1 148 ? -17.141 -13.914 5.215 1 88.94 148 ALA B CA 1
ATOM 4095 C C . ALA B 1 148 ? -17.031 -12.438 4.852 1 88.94 148 ALA B C 1
ATOM 4097 O O . ALA B 1 148 ? -16.5 -12.094 3.785 1 88.94 148 ALA B O 1
ATOM 4098 N N . SER B 1 149 ? -17.453 -11.609 5.742 1 87.75 149 SER B N 1
ATOM 4099 C CA . SER B 1 149 ? -17.375 -10.172 5.512 1 87.75 149 SER B CA 1
ATOM 4100 C C . SER B 1 149 ? -15.922 -9.695 5.473 1 87.75 149 SER B C 1
ATOM 4102 O O . SER B 1 149 ? -15.555 -8.875 4.629 1 87.75 149 SER B O 1
ATOM 4104 N N . ALA B 1 150 ? -15.148 -10.219 6.371 1 89.06 150 ALA B N 1
ATOM 4105 C CA . ALA B 1 150 ? -13.734 -9.852 6.406 1 89.06 150 ALA B CA 1
ATOM 4106 C C . ALA B 1 150 ? -13.031 -10.258 5.117 1 89.06 150 ALA B C 1
ATOM 4108 O O . ALA B 1 150 ? -12.266 -9.477 4.547 1 89.06 150 ALA B O 1
ATOM 4109 N N . ALA B 1 151 ? -13.328 -11.414 4.648 1 93.25 151 ALA B N 1
ATOM 4110 C CA . ALA B 1 151 ? -12.719 -11.898 3.412 1 93.25 151 ALA B CA 1
ATOM 4111 C C . ALA B 1 151 ? -13.094 -11.008 2.232 1 93.25 151 ALA B C 1
ATOM 4113 O O . ALA B 1 151 ? -12.25 -10.672 1.4 1 93.25 151 ALA B O 1
ATOM 4114 N N . GLN B 1 152 ? -14.312 -10.609 2.207 1 91.31 152 GLN B N 1
ATOM 4115 C CA . GLN B 1 152 ? -14.789 -9.75 1.128 1 91.31 152 GLN B CA 1
ATOM 4116 C C . GLN B 1 152 ? -14.117 -8.383 1.17 1 91.31 152 GLN B C 1
ATOM 4118 O O . GLN B 1 152 ? -13.695 -7.859 0.137 1 91.31 152 GLN B O 1
ATOM 4123 N N . GLN B 1 153 ? -13.992 -7.816 2.311 1 89 153 GLN B N 1
ATOM 4124 C CA . GLN B 1 153 ? -13.367 -6.504 2.461 1 89 153 GLN B CA 1
ATOM 4125 C C . GLN B 1 153 ? -11.883 -6.555 2.129 1 89 153 GLN B C 1
ATOM 4127 O O . GLN B 1 153 ? -11.344 -5.621 1.529 1 89 153 GLN B O 1
ATOM 4132 N N . ILE B 1 154 ? -11.305 -7.633 2.521 1 92.56 154 ILE B N 1
ATOM 4133 C CA . ILE B 1 154 ? -9.883 -7.785 2.217 1 92.56 154 ILE B CA 1
ATOM 4134 C C . ILE B 1 154 ? -9.695 -7.973 0.713 1 92.56 154 ILE B C 1
ATOM 4136 O O . ILE B 1 154 ? -8.727 -7.48 0.136 1 92.56 154 ILE B O 1
ATOM 4140 N N . GLY B 1 155 ? -10.609 -8.688 0.128 1 93.12 155 GLY B N 1
ATOM 4141 C CA . GLY B 1 155 ? -10.594 -8.781 -1.322 1 93.12 155 GLY B CA 1
ATOM 4142 C C . GLY B 1 155 ? -10.734 -7.434 -2.01 1 93.12 155 GLY B C 1
ATOM 4143 O O . GLY B 1 155 ? -10.039 -7.16 -2.99 1 93.12 155 GLY B O 1
ATOM 4144 N N . PHE B 1 156 ? -11.562 -6.656 -1.45 1 91.38 156 PHE B N 1
ATOM 4145 C CA . PHE B 1 156 ? -11.734 -5.301 -1.959 1 91.38 156 PHE B CA 1
ATOM 4146 C C . PHE B 1 156 ? -10.453 -4.488 -1.774 1 91.38 156 PHE B C 1
ATOM 4148 O O . PHE B 1 156 ? -10.062 -3.729 -2.664 1 91.38 156 PHE B O 1
ATOM 4155 N N . PHE B 1 157 ? -9.852 -4.629 -0.7 1 92.88 157 PHE B N 1
ATOM 4156 C CA . PHE B 1 157 ? -8.594 -3.951 -0.411 1 92.88 157 PHE B CA 1
ATOM 4157 C C . PHE B 1 157 ? -7.527 -4.328 -1.435 1 92.88 157 PHE B C 1
ATOM 4159 O O . PHE B 1 157 ? -6.855 -3.455 -1.989 1 92.88 157 PHE B O 1
ATOM 4166 N N . ARG B 1 158 ? -7.418 -5.543 -1.668 1 93.75 158 ARG B N 1
ATOM 4167 C CA . ARG B 1 158 ? -6.438 -6.004 -2.645 1 93.75 158 ARG B CA 1
ATOM 4168 C C . ARG B 1 158 ? -6.699 -5.391 -4.016 1 93.75 158 ARG B C 1
ATOM 4170 O O . ARG B 1 158 ? -5.766 -4.965 -4.703 1 93.75 158 ARG B O 1
ATOM 4177 N N . HIS B 1 159 ? -7.93 -5.418 -4.371 1 93.62 159 HIS B N 1
ATOM 4178 C CA . HIS B 1 159 ? -8.312 -4.84 -5.652 1 93.62 159 HIS B CA 1
ATOM 4179 C C . HIS B 1 159 ? -7.977 -3.354 -5.707 1 93.62 159 HIS B C 1
ATOM 4181 O O . HIS B 1 159 ? -7.504 -2.857 -6.73 1 93.62 159 HIS B O 1
ATOM 4187 N N . SER B 1 160 ? -8.148 -2.682 -4.605 1 93.12 160 SER B N 1
ATOM 4188 C CA . SER B 1 160 ? -7.852 -1.255 -4.52 1 93.12 160 SER B CA 1
ATOM 4189 C C . SER B 1 160 ? -6.355 -0.989 -4.645 1 93.12 160 SER B C 1
ATOM 4191 O O . SER B 1 160 ? -5.945 0.025 -5.215 1 93.12 160 SER B O 1
ATOM 4193 N N . LEU B 1 161 ? -5.602 -1.875 -4.16 1 93.88 161 LEU B N 1
ATOM 4194 C CA . LEU B 1 161 ? -4.152 -1.734 -4.23 1 93.88 161 LEU B CA 1
ATOM 4195 C C . LEU B 1 161 ? -3.67 -1.78 -5.676 1 93.88 161 LEU B C 1
ATOM 4197 O O . LEU B 1 161 ? -2.68 -1.135 -6.027 1 93.88 161 LEU B O 1
ATOM 4201 N N . ARG B 1 162 ? -4.387 -2.479 -6.5 1 91.44 162 ARG B N 1
ATOM 4202 C CA . ARG B 1 162 ? -3.953 -2.707 -7.875 1 91.44 162 ARG B CA 1
ATOM 4203 C C . ARG B 1 162 ? -4.629 -1.731 -8.828 1 91.44 162 ARG B C 1
ATOM 4205 O O . ARG B 1 162 ? -4.258 -1.646 -10 1 91.44 162 ARG B O 1
ATOM 4212 N N . PHE B 1 163 ? -5.574 -1.058 -8.398 1 92.56 163 PHE B N 1
ATOM 4213 C CA . PHE B 1 163 ? -6.34 -0.16 -9.258 1 92.56 163 PHE B CA 1
ATOM 4214 C C . PHE B 1 163 ? -5.441 0.913 -9.859 1 92.56 163 PHE B C 1
ATOM 4216 O O . PHE B 1 163 ? -4.602 1.487 -9.164 1 92.56 163 PHE B O 1
ATOM 4223 N N . GLY B 1 164 ? -5.578 1.116 -11.094 1 89.31 164 GLY B N 1
ATOM 4224 C CA . GLY B 1 164 ? -4.852 2.176 -11.773 1 89.31 164 GLY B CA 1
ATOM 4225 C C . GLY B 1 164 ? -3.639 1.672 -12.539 1 89.31 164 GLY B C 1
ATOM 4226 O O . GLY B 1 164 ? -3.062 2.4 -13.352 1 89.31 164 GLY B O 1
ATOM 4227 N N . LEU B 1 165 ? -3.312 0.452 -12.328 1 88.88 165 LEU B N 1
ATOM 4228 C CA . LEU B 1 165 ? -2.141 -0.109 -12.992 1 88.88 165 LEU B CA 1
ATOM 4229 C C . LEU B 1 165 ? -2.336 -0.139 -14.5 1 88.88 165 LEU B C 1
ATOM 4231 O O . LEU B 1 165 ? -1.361 -0.155 -15.258 1 88.88 165 LEU B O 1
ATOM 4235 N N . SER B 1 166 ? -3.617 -0.182 -14.93 1 90.56 166 SER B N 1
ATOM 4236 C CA . SER B 1 166 ? -3.912 -0.207 -16.359 1 90.56 166 SER B CA 1
ATOM 4237 C C . SER B 1 166 ? -3.332 1.015 -17.062 1 90.56 166 SER B C 1
ATOM 4239 O O . SER B 1 166 ? -2.791 0.904 -18.172 1 90.56 166 SER B O 1
ATOM 4241 N N . TYR B 1 167 ? -3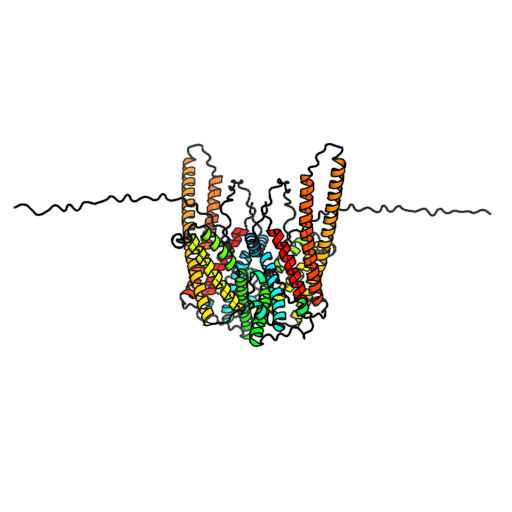.383 2.096 -16.406 1 88.19 167 TYR B N 1
ATOM 4242 C CA . TYR B 1 167 ? -2.861 3.324 -16.984 1 88.19 167 TYR B CA 1
ATOM 4243 C C . TYR B 1 167 ? -1.35 3.25 -17.156 1 88.19 167 TYR B C 1
ATOM 4245 O O . TYR B 1 167 ? -0.83 3.496 -18.25 1 88.19 167 TYR B O 1
ATOM 4253 N N . PHE B 1 168 ? -0.681 2.863 -16.188 1 88.38 168 PHE B N 1
ATOM 4254 C CA . PHE B 1 168 ? 0.776 2.846 -16.219 1 88.38 168 PHE B CA 1
ATOM 4255 C C . PHE B 1 168 ? 1.284 1.797 -17.203 1 88.38 168 PHE B C 1
ATOM 4257 O O . PHE B 1 168 ? 2.211 2.057 -17.984 1 88.38 168 PHE B O 1
ATOM 4264 N N . ASN B 1 169 ? 0.634 0.682 -17.188 1 89.44 169 ASN B N 1
ATOM 4265 C CA . ASN B 1 169 ? 1.048 -0.376 -18.109 1 89.44 169 ASN B CA 1
ATOM 4266 C C . ASN B 1 169 ? 0.725 -0.021 -19.562 1 89.44 169 ASN B C 1
ATOM 4268 O O . ASN B 1 169 ? 1.454 -0.406 -20.469 1 89.44 169 ASN B O 1
ATOM 4272 N N . SER B 1 170 ? -0.353 0.735 -19.781 1 91.06 170 SER B N 1
ATOM 4273 C CA . SER B 1 170 ? -0.701 1.165 -21.125 1 91.06 170 SER B CA 1
ATOM 4274 C C . SER B 1 170 ? 0.326 2.15 -21.672 1 91.06 170 SER B C 1
ATOM 4276 O O . SER B 1 170 ? 0.681 2.092 -22.859 1 91.06 170 SER B O 1
ATOM 4278 N N . VAL B 1 171 ? 0.764 2.988 -20.828 1 89.62 171 VAL B N 1
ATOM 4279 C CA . VAL B 1 171 ? 1.772 3.955 -21.25 1 89.62 171 VAL B CA 1
ATOM 4280 C C . VAL B 1 171 ? 3.076 3.232 -21.578 1 89.62 171 VAL B C 1
ATOM 4282 O O . VAL B 1 171 ? 3.734 3.547 -22.578 1 89.62 171 VAL B O 1
ATOM 4285 N N . GLN B 1 172 ? 3.41 2.295 -20.797 1 87.62 172 GLN B N 1
ATOM 4286 C CA . GLN B 1 172 ? 4.605 1.504 -21.062 1 87.62 172 GLN B CA 1
ATOM 4287 C C . GLN B 1 172 ? 4.48 0.743 -22.375 1 87.62 172 GLN B C 1
ATOM 4289 O O . GLN B 1 172 ? 5.438 0.668 -23.141 1 87.62 172 GLN B O 1
ATOM 4294 N N . LEU B 1 173 ? 3.328 0.177 -22.609 1 88.88 173 LEU B N 1
ATOM 4295 C CA . LEU B 1 173 ? 3.08 -0.542 -23.844 1 88.88 173 LEU B CA 1
ATOM 4296 C C . LEU B 1 173 ? 3.178 0.396 -25.047 1 88.88 173 LEU B C 1
ATOM 4298 O O . LEU B 1 173 ? 3.785 0.051 -26.062 1 88.88 173 LEU B O 1
ATOM 4302 N N . TYR B 1 174 ? 2.586 1.549 -24.859 1 87.38 174 TYR B N 1
ATOM 4303 C CA . TYR B 1 174 ? 2.643 2.549 -25.922 1 87.38 174 TYR B CA 1
ATOM 4304 C C . TYR B 1 174 ? 4.082 2.926 -26.25 1 87.38 174 TYR B C 1
ATOM 4306 O O . TYR B 1 174 ? 4.469 3 -27.422 1 87.38 174 TYR B O 1
ATOM 4314 N N . ASN B 1 175 ? 4.887 3.109 -25.266 1 84.44 175 ASN B N 1
ATOM 4315 C CA . ASN B 1 175 ? 6.285 3.469 -25.453 1 84.44 175 ASN B CA 1
ATOM 4316 C C . ASN B 1 175 ? 7.078 2.336 -26.094 1 84.44 175 ASN B C 1
ATOM 4318 O O . ASN B 1 175 ? 7.945 2.578 -26.938 1 84.44 175 ASN B O 1
ATOM 4322 N N . GLN B 1 176 ? 6.793 1.204 -25.688 1 83.81 176 GLN B N 1
ATOM 4323 C CA . GLN B 1 176 ? 7.469 0.042 -26.266 1 83.81 176 GLN B CA 1
ATOM 4324 C C . GLN B 1 176 ? 7.113 -0.136 -27.734 1 83.81 176 GLN B C 1
ATOM 4326 O O . GLN B 1 176 ? 7.977 -0.461 -28.547 1 83.81 176 GLN B O 1
ATOM 4331 N N . LEU B 1 177 ? 5.898 0.096 -28.109 1 84 177 LEU B N 1
ATOM 4332 C CA . LEU B 1 177 ? 5.453 -0.06 -29.484 1 84 177 LEU B CA 1
ATOM 4333 C C . LEU B 1 177 ? 5.945 1.095 -30.344 1 84 177 LEU B C 1
ATOM 4335 O O . LEU B 1 177 ? 6.266 0.903 -31.516 1 84 177 LEU B O 1
ATOM 4339 N N . LYS B 1 178 ? 5.938 2.264 -29.766 1 82.06 178 LYS B N 1
ATOM 4340 C CA . LYS B 1 178 ? 6.402 3.441 -30.5 1 82.06 178 LYS B CA 1
ATOM 4341 C C . LYS B 1 178 ? 7.883 3.322 -30.844 1 82.06 178 LYS B C 1
ATOM 4343 O O . LYS B 1 178 ? 8.32 3.824 -31.891 1 82.06 178 LYS B O 1
ATOM 4348 N N . ALA B 1 179 ? 8.539 2.797 -29.891 1 76.19 179 ALA B N 1
ATOM 4349 C CA . ALA B 1 179 ? 9.969 2.613 -30.109 1 76.19 179 ALA B CA 1
ATOM 4350 C C . ALA B 1 179 ? 10.219 1.67 -31.281 1 76.19 179 ALA B C 1
ATOM 4352 O O . ALA B 1 179 ? 11.289 1.708 -31.906 1 76.19 179 ALA B O 1
ATOM 4353 N N . LYS B 1 180 ? 9.18 0.968 -31.5 1 76.88 180 LYS B N 1
ATOM 4354 C CA . LYS B 1 180 ? 9.352 0.047 -32.625 1 76.88 180 LYS B CA 1
ATOM 4355 C C . LYS B 1 180 ? 8.992 0.72 -33.938 1 76.88 180 LYS B C 1
ATOM 4357 O O . LYS B 1 180 ? 8.172 1.642 -33.969 1 76.88 180 LYS B O 1
ATOM 4362 N N . LYS B 1 181 ? 9.906 1.138 -34.719 1 63.62 181 LYS B N 1
ATOM 4363 C CA . LYS B 1 181 ? 9.984 1.913 -35.938 1 63.62 181 LYS B CA 1
ATOM 4364 C C . LYS B 1 181 ? 8.641 1.958 -36.656 1 63.62 181 LYS B C 1
ATOM 4366 O O . LYS B 1 181 ? 8.195 3.023 -37.094 1 63.62 181 LYS B O 1
ATOM 4371 N N . SER B 1 182 ? 8.125 0.941 -37.469 1 55.88 182 SER B N 1
ATOM 4372 C CA . SER B 1 182 ? 7.066 1.065 -38.469 1 55.88 182 SER B CA 1
ATOM 4373 C C . SER B 1 182 ? 5.727 0.586 -37.906 1 55.88 182 SER B C 1
ATOM 4375 O O . SER B 1 182 ? 5.57 -0.593 -37.594 1 55.88 182 SER B O 1
ATOM 4377 N N . PHE B 1 183 ? 5.027 1.514 -37.281 1 55.5 183 PHE B N 1
ATOM 4378 C CA . PHE B 1 183 ? 3.67 1.22 -36.812 1 55.5 183 PHE B CA 1
ATOM 4379 C C . PHE B 1 183 ? 2.949 0.332 -37.844 1 55.5 183 PHE B C 1
ATOM 4381 O O . PHE B 1 183 ? 2.006 -0.379 -37.469 1 55.5 183 PHE B O 1
ATOM 4388 N N . LYS B 1 184 ? 3.205 0.523 -39.062 1 53.69 184 LYS B N 1
ATOM 4389 C CA . LYS B 1 184 ? 2.479 -0.18 -40.125 1 53.69 184 LYS B CA 1
ATOM 4390 C C . LYS B 1 184 ? 2.607 -1.692 -39.969 1 53.69 184 LYS B C 1
ATOM 4392 O O . LYS B 1 184 ? 1.662 -2.434 -40.25 1 53.69 184 LYS B O 1
ATOM 4397 N N . ASN B 1 185 ? 3.857 -2.186 -39.562 1 58.25 185 ASN B N 1
ATOM 4398 C CA . ASN B 1 185 ? 4.082 -3.623 -39.469 1 58.25 185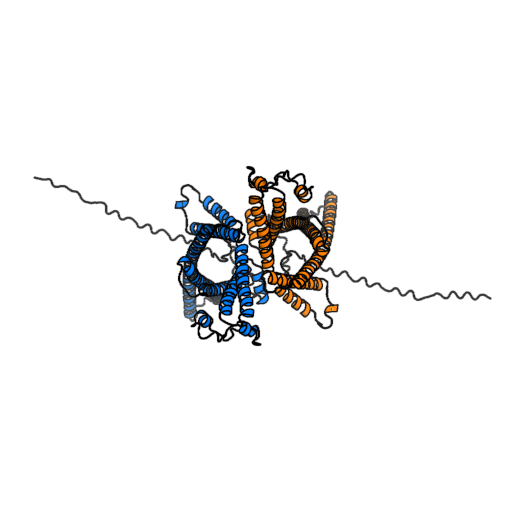 ASN B CA 1
ATOM 4399 C C . ASN B 1 185 ? 4.223 -4.062 -38 1 58.25 185 ASN B C 1
ATOM 4401 O O . ASN B 1 185 ? 5.004 -4.965 -37.688 1 58.25 185 ASN B O 1
ATOM 4405 N N . VAL B 1 186 ? 3.688 -3.381 -37.094 1 55.56 186 VAL B N 1
ATOM 4406 C CA . VAL B 1 186 ? 3.83 -3.547 -35.656 1 55.56 186 VAL B CA 1
ATOM 4407 C C . VAL B 1 186 ? 3.412 -4.961 -35.25 1 55.56 186 VAL B C 1
ATOM 4409 O O . VAL B 1 186 ? 4.062 -5.594 -34.406 1 55.56 186 VAL B O 1
ATOM 4412 N N . PHE B 1 187 ? 2.342 -5.426 -35.938 1 61.09 187 PHE B N 1
ATOM 4413 C CA . PHE B 1 187 ? 1.859 -6.746 -35.531 1 61.09 187 PHE B CA 1
ATOM 4414 C C . PHE B 1 187 ? 2.852 -7.824 -35.969 1 61.09 187 PHE B C 1
ATOM 4416 O O . PHE B 1 187 ? 2.902 -8.898 -35.344 1 61.09 187 PHE B O 1
ATOM 4423 N N . LEU B 1 188 ? 3.584 -7.398 -37.031 1 59.94 188 LEU B N 1
ATOM 4424 C CA . LEU B 1 188 ? 4.535 -8.391 -37.5 1 59.94 188 LEU B CA 1
ATOM 4425 C C . LEU B 1 188 ? 5.781 -8.43 -36.625 1 59.94 188 LEU B C 1
ATOM 4427 O O . LEU B 1 188 ? 6.484 -9.438 -36.594 1 59.94 188 LEU B O 1
ATOM 4431 N N . ASP B 1 189 ? 5.93 -7.398 -35.844 1 68 189 ASP B N 1
ATOM 4432 C CA . ASP B 1 189 ? 7.168 -7.344 -35.062 1 68 189 ASP B CA 1
ATOM 4433 C C . ASP B 1 189 ? 6.902 -7.547 -33.594 1 68 189 ASP B C 1
ATOM 4435 O O . ASP B 1 189 ? 7.723 -7.172 -32.75 1 68 189 ASP B O 1
ATOM 4439 N N . LEU B 1 190 ? 5.781 -8.164 -33.375 1 76.81 190 LEU B N 1
ATOM 4440 C CA . LEU B 1 190 ? 5.496 -8.375 -31.969 1 76.81 190 LEU B CA 1
ATOM 4441 C C . LEU B 1 190 ? 6.352 -9.5 -31.406 1 76.81 190 LEU B C 1
ATOM 4443 O O . LEU B 1 190 ? 6.457 -10.57 -32.031 1 76.81 190 LEU B O 1
ATOM 4447 N N . ASN B 1 191 ? 7.125 -9.172 -30.422 1 82.56 191 ASN B N 1
ATOM 4448 C CA . ASN B 1 191 ? 7.898 -10.188 -29.719 1 82.56 191 ASN B CA 1
ATOM 4449 C C . ASN B 1 191 ? 7.148 -10.719 -28.5 1 82.56 191 ASN B C 1
ATOM 4451 O O . ASN B 1 191 ? 6.039 -10.266 -28.203 1 82.56 191 ASN B O 1
ATOM 4455 N N . GLU B 1 192 ? 7.617 -11.742 -27.938 1 85.94 192 GLU B N 1
ATOM 4456 C CA . GLU B 1 192 ? 7 -12.391 -26.781 1 85.94 192 GLU B CA 1
ATOM 4457 C C . GLU B 1 192 ? 6.781 -11.391 -25.641 1 85.94 192 GLU B C 1
ATOM 4459 O O . GLU B 1 192 ? 5.742 -11.414 -24.984 1 85.94 192 GLU B O 1
ATOM 4464 N N . ASP B 1 193 ? 7.645 -10.469 -25.5 1 84 193 ASP B N 1
ATOM 4465 C CA . ASP B 1 193 ? 7.551 -9.477 -24.438 1 84 193 ASP B CA 1
ATOM 4466 C C . ASP B 1 193 ? 6.387 -8.516 -24.688 1 84 193 ASP B C 1
ATOM 4468 O O . ASP B 1 193 ? 5.719 -8.094 -23.75 1 84 193 ASP B O 1
ATOM 4472 N N . ASP B 1 194 ? 6.188 -8.258 -25.906 1 86.5 194 ASP B N 1
ATOM 4473 C CA . ASP B 1 194 ? 5.074 -7.379 -26.25 1 86.5 194 ASP B CA 1
ATOM 4474 C C . ASP B 1 194 ? 3.734 -8.055 -25.969 1 86.5 194 ASP B C 1
ATOM 4476 O O . ASP B 1 194 ? 2.814 -7.422 -25.453 1 86.5 194 ASP B O 1
ATOM 4480 N N . LEU B 1 195 ? 3.725 -9.312 -26.312 1 88.62 195 LEU B N 1
ATOM 4481 C CA . LEU B 1 195 ? 2.482 -10.047 -26.125 1 88.62 195 LEU B CA 1
ATOM 4482 C C . LEU B 1 195 ? 2.156 -10.172 -24.641 1 88.62 195 LEU B C 1
ATOM 4484 O O . LEU B 1 195 ? 0.995 -10.055 -24.234 1 88.62 195 LEU B O 1
ATOM 4488 N N . VAL B 1 196 ? 3.115 -10.391 -23.891 1 90.19 196 VAL B N 1
ATOM 4489 C CA . VAL B 1 196 ? 2.928 -10.516 -22.438 1 90.19 196 VAL B CA 1
ATOM 4490 C C . VAL B 1 196 ? 2.434 -9.195 -21.859 1 90.19 196 VAL B C 1
ATOM 4492 O O . VAL B 1 196 ? 1.51 -9.172 -21.047 1 90.19 196 VAL B O 1
ATOM 4495 N N . LEU B 1 197 ? 3.014 -8.148 -22.328 1 90.69 197 LEU B N 1
ATOM 4496 C CA . LEU B 1 197 ? 2.611 -6.836 -21.844 1 90.69 197 LEU B CA 1
ATOM 4497 C C . LEU B 1 197 ? 1.194 -6.5 -22.297 1 90.69 197 LEU B C 1
ATOM 4499 O O . LEU B 1 197 ? 0.435 -5.871 -21.562 1 90.69 197 LEU B O 1
ATOM 4503 N N . MET B 1 198 ? 0.878 -6.91 -23.469 1 92 198 MET B N 1
ATOM 4504 C CA . MET B 1 198 ? -0.48 -6.691 -23.953 1 92 198 MET B CA 1
ATOM 4505 C C . MET B 1 198 ? -1.493 -7.441 -23.094 1 92 198 MET B C 1
ATOM 4507 O O . MET B 1 198 ? -2.555 -6.906 -22.781 1 92 198 MET B O 1
ATOM 4511 N N . LEU B 1 199 ? -1.124 -8.641 -22.781 1 93.69 199 LEU B N 1
ATOM 4512 C CA . LEU B 1 199 ? -1.998 -9.43 -21.922 1 93.69 199 LEU B CA 1
ATOM 4513 C C . LEU B 1 199 ? -2.145 -8.773 -20.547 1 93.69 199 LEU B C 1
ATOM 4515 O O . LEU B 1 199 ? -3.242 -8.734 -20 1 93.69 199 LEU B O 1
ATOM 4519 N N . GLU B 1 200 ? -1.125 -8.25 -20.109 1 93.62 200 GLU B N 1
ATOM 4520 C CA . GLU B 1 200 ? -1.137 -7.586 -18.797 1 93.62 200 GLU B CA 1
ATOM 4521 C C . GLU B 1 200 ? -2.004 -6.332 -18.828 1 93.62 200 GLU B C 1
ATOM 4523 O O . GLU B 1 200 ? -2.766 -6.078 -17.891 1 93.62 200 GLU B O 1
ATOM 4528 N N . VAL B 1 201 ? -1.855 -5.59 -19.828 1 94.56 201 VAL B N 1
ATOM 4529 C CA . VAL B 1 201 ? -2.65 -4.375 -19.953 1 94.56 201 VAL B CA 1
ATOM 4530 C C . VAL B 1 201 ? -4.133 -4.73 -20.016 1 94.56 201 VAL B C 1
ATOM 4532 O O . VAL B 1 201 ? -4.961 -4.098 -19.359 1 94.56 201 VAL B O 1
ATOM 4535 N N . TYR B 1 202 ? -4.406 -5.711 -20.781 1 95.31 202 TYR B N 1
ATOM 4536 C CA . TYR B 1 202 ? -5.797 -6.125 -20.906 1 95.31 202 TYR B CA 1
ATOM 4537 C C . TYR B 1 202 ? -6.336 -6.621 -19.562 1 95.31 202 TYR B C 1
ATOM 4539 O O . TYR B 1 202 ? -7.453 -6.273 -19.172 1 95.31 202 TYR B O 1
ATOM 4547 N N . TYR B 1 203 ? -5.574 -7.398 -18.953 1 95 203 TYR B N 1
ATOM 4548 C CA . TYR B 1 203 ? -5.965 -7.902 -17.641 1 95 203 TYR B CA 1
ATOM 4549 C C . TYR B 1 203 ? -6.246 -6.758 -16.672 1 95 203 TYR B C 1
ATOM 4551 O O . TYR B 1 203 ? -7.285 -6.742 -16.016 1 95 203 TYR B O 1
ATOM 4559 N N . ASN B 1 204 ? -5.355 -5.816 -16.625 1 95 204 ASN B N 1
ATOM 4560 C CA . ASN B 1 204 ? -5.504 -4.695 -15.711 1 95 204 ASN B CA 1
ATOM 4561 C C . ASN B 1 204 ? -6.699 -3.824 -16.078 1 95 204 ASN B C 1
ATOM 4563 O O . ASN B 1 204 ? -7.363 -3.27 -15.195 1 95 204 ASN B O 1
ATOM 4567 N N . PHE B 1 205 ? -6.926 -3.756 -17.281 1 95.56 205 PHE B N 1
ATOM 4568 C CA . PHE B 1 205 ? -8.078 -2.984 -17.734 1 95.56 205 PHE B CA 1
ATOM 4569 C C . PHE B 1 205 ? -9.375 -3.625 -17.266 1 95.56 205 PHE B C 1
ATOM 4571 O O . PHE B 1 205 ? -10.242 -2.949 -16.703 1 95.56 205 PHE B O 1
ATOM 4578 N N . VAL B 1 206 ? -9.445 -4.84 -17.484 1 96.12 206 VAL B N 1
ATOM 4579 C CA . VAL B 1 206 ? -10.633 -5.578 -17.062 1 96.12 206 VAL B CA 1
ATOM 4580 C C . VAL B 1 206 ? -10.758 -5.531 -15.547 1 96.12 206 VAL B C 1
ATOM 4582 O O . VAL B 1 206 ? -11.852 -5.324 -15.008 1 96.12 206 VAL B O 1
ATOM 4585 N N . ASP B 1 207 ? -9.648 -5.684 -14.898 1 94.56 207 ASP B N 1
ATOM 4586 C CA . ASP B 1 207 ? -9.609 -5.633 -13.445 1 94.56 207 ASP B CA 1
ATOM 4587 C C . ASP B 1 207 ? -10.109 -4.285 -12.922 1 94.56 207 ASP B C 1
ATOM 4589 O O . ASP B 1 207 ? -10.867 -4.227 -11.961 1 94.56 207 ASP B O 1
ATOM 4593 N N . ASP B 1 208 ? -9.75 -3.217 -13.562 1 94.38 208 ASP B N 1
ATOM 4594 C CA . ASP B 1 208 ? -10.188 -1.88 -13.18 1 94.38 208 ASP B CA 1
ATOM 4595 C C . ASP B 1 208 ? -11.695 -1.717 -13.391 1 94.38 208 ASP B C 1
ATOM 4597 O O . ASP B 1 208 ? -12.375 -1.117 -12.555 1 94.38 208 ASP B O 1
ATOM 4601 N N . LEU B 1 209 ? -12.18 -2.277 -14.438 1 94.19 209 LEU B N 1
ATOM 4602 C CA . LEU B 1 209 ? -13.609 -2.199 -14.711 1 94.19 209 LEU B CA 1
ATOM 4603 C C . LEU B 1 209 ? -14.406 -2.947 -13.641 1 94.19 209 LEU B C 1
ATOM 4605 O O . LEU B 1 209 ? -15.461 -2.477 -13.203 1 94.19 209 LEU B O 1
ATOM 4609 N N . LEU B 1 210 ? -13.891 -3.992 -13.305 1 94.12 210 LEU B N 1
ATOM 4610 C CA . LEU B 1 210 ? -14.562 -4.781 -12.273 1 94.12 210 LEU B CA 1
ATOM 4611 C C . LEU B 1 210 ? -14.516 -4.066 -10.93 1 94.12 210 LEU B C 1
ATOM 4613 O O . LEU B 1 210 ? -15.461 -4.156 -10.141 1 94.12 210 LEU B O 1
ATOM 4617 N N . TYR B 1 211 ? -13.422 -3.406 -10.703 1 92.12 211 TYR B N 1
ATOM 4618 C CA . TYR B 1 211 ? -13.32 -2.617 -9.484 1 92.12 211 TYR B CA 1
ATOM 4619 C C . TYR B 1 211 ? -14.352 -1.499 -9.469 1 92.12 211 TYR B C 1
ATOM 4621 O O . TYR B 1 211 ? -15 -1.261 -8.445 1 92.12 211 TYR B O 1
ATOM 4629 N N . LEU B 1 212 ? -14.562 -0.872 -10.531 1 88.44 212 LEU B N 1
ATOM 4630 C CA . LEU B 1 212 ? -15.531 0.213 -10.633 1 88.44 212 LEU B CA 1
ATOM 4631 C C . LEU B 1 212 ? -16.953 -0.308 -10.445 1 88.44 212 LEU B C 1
ATOM 4633 O O . LEU B 1 212 ? -17.812 0.398 -9.914 1 88.44 212 LEU B O 1
ATOM 4637 N N . HIS B 1 213 ? -17.125 -1.495 -10.836 1 89.81 213 HIS B N 1
ATOM 4638 C CA . HIS B 1 213 ? -18.422 -2.119 -10.578 1 89.81 213 HIS B CA 1
ATOM 4639 C C . HIS B 1 213 ? -18.656 -2.295 -9.078 1 89.81 213 HIS B C 1
ATOM 4641 O O . HIS B 1 213 ? -19.766 -2.051 -8.586 1 89.81 213 HIS B O 1
ATOM 4647 N N . LYS B 1 214 ? -17.641 -2.744 -8.414 1 86.12 214 LYS B N 1
ATOM 4648 C CA . LYS B 1 214 ? -17.734 -2.928 -6.965 1 86.12 214 LYS B CA 1
ATOM 4649 C C . LYS B 1 214 ? -18.016 -1.605 -6.258 1 86.12 214 LYS B C 1
ATOM 4651 O O . LYS B 1 214 ? -18.672 -1.58 -5.215 1 86.12 214 LYS B O 1
ATOM 4656 N N . LEU B 1 215 ? -17.547 -0.524 -6.902 1 83.06 215 LEU B N 1
ATOM 4657 C CA . LEU B 1 215 ? -17.797 0.812 -6.371 1 83.06 215 LEU B CA 1
ATOM 4658 C C . LEU B 1 215 ? -19.156 1.334 -6.816 1 83.06 215 LEU B C 1
ATOM 4660 O O . LEU B 1 215 ? -19.531 2.467 -6.5 1 83.06 215 LEU B O 1
ATOM 4664 N N . LYS B 1 216 ? -19.812 0.565 -7.664 1 81.25 216 LYS B N 1
ATOM 4665 C CA . LYS B 1 216 ? -21.156 0.856 -8.141 1 81.25 216 LYS B CA 1
ATOM 4666 C C . LYS B 1 216 ? -21.156 2.016 -9.133 1 81.25 216 LYS B C 1
ATOM 4668 O O . LYS B 1 216 ? -22.109 2.809 -9.172 1 81.25 216 LYS B O 1
ATOM 4673 N N . VAL B 1 217 ? -20.062 2.154 -9.781 1 80 217 VAL B N 1
ATOM 4674 C CA . VAL B 1 217 ? -20 3.146 -10.852 1 80 217 VAL B CA 1
ATOM 4675 C C . VAL B 1 217 ? -20.891 2.715 -12.016 1 80 217 VAL B C 1
ATOM 4677 O O . VAL B 1 217 ? -21.516 3.551 -12.672 1 80 217 VAL B O 1
ATOM 4680 N N . TRP B 1 218 ? -20.891 1.418 -12.234 1 82.62 218 TRP B N 1
ATOM 4681 C CA . TRP B 1 218 ? -21.766 0.833 -13.25 1 82.62 218 TRP B CA 1
ATOM 4682 C C . TRP B 1 218 ? -22.391 -0.463 -12.75 1 82.62 218 TRP B C 1
ATOM 4684 O O . TRP B 1 218 ? -21.844 -1.122 -11.867 1 82.62 218 TRP B O 1
ATOM 4694 N N . ASN B 1 219 ? -23.656 -0.641 -13.297 1 85.75 219 ASN B N 1
ATOM 4695 C CA . ASN B 1 219 ? -24.391 -1.831 -12.859 1 85.75 219 ASN B CA 1
ATOM 4696 C C . ASN B 1 219 ? -25.031 -2.561 -14.039 1 85.75 219 ASN B C 1
ATOM 4698 O O . ASN B 1 219 ? -26.016 -2.096 -14.594 1 85.75 219 ASN B O 1
ATOM 4702 N N . ASN B 1 220 ? -24.375 -3.488 -14.508 1 91.94 220 ASN B N 1
ATOM 4703 C CA . ASN B 1 220 ? -24.828 -4.406 -15.547 1 91.94 220 ASN B CA 1
ATOM 4704 C C . ASN B 1 220 ? -24.391 -5.84 -15.266 1 91.94 220 ASN B C 1
ATOM 4706 O O . ASN B 1 220 ? -23.219 -6.184 -15.461 1 91.94 220 ASN B O 1
ATOM 4710 N N . LYS B 1 221 ? -25.297 -6.629 -14.938 1 92.25 221 LYS B N 1
ATOM 4711 C CA . LYS B 1 221 ? -25 -7.977 -14.453 1 92.25 221 LYS B CA 1
ATOM 4712 C C . LYS B 1 221 ? -24.391 -8.828 -15.57 1 92.25 221 LYS B C 1
ATOM 4714 O O . LYS B 1 221 ? -23.344 -9.445 -15.383 1 92.25 221 LYS B O 1
ATOM 4719 N N . PRO B 1 222 ? -25.031 -8.836 -16.75 1 94.19 222 PRO B N 1
ATOM 4720 C CA . PRO B 1 222 ? -24.453 -9.664 -17.812 1 94.19 222 PRO B CA 1
ATOM 4721 C C . PRO B 1 222 ? -23.031 -9.234 -18.188 1 94.19 222 PRO B C 1
ATOM 4723 O O . PRO B 1 222 ? -22.172 -10.086 -18.438 1 94.19 222 PRO B O 1
ATOM 4726 N N . LEU B 1 223 ? -22.797 -7.941 -18.219 1 95.25 223 LEU B N 1
ATOM 4727 C CA . LEU B 1 223 ? -21.453 -7.445 -18.531 1 95.25 223 LEU B CA 1
ATOM 4728 C C . LEU B 1 223 ? -20.469 -7.832 -17.453 1 95.25 223 LEU B C 1
ATOM 4730 O O . LEU B 1 223 ? -19.312 -8.172 -17.75 1 95.25 223 LEU B O 1
ATOM 4734 N N . LYS B 1 224 ? -20.922 -7.734 -16.266 1 95.56 224 LYS B N 1
ATOM 4735 C CA . LYS B 1 224 ? -20.047 -8.109 -15.148 1 95.56 224 LYS B CA 1
ATOM 4736 C C . LYS B 1 224 ? -19.625 -9.578 -15.25 1 95.56 224 LYS B C 1
ATOM 4738 O O . LYS B 1 224 ? -18.453 -9.906 -15.062 1 95.56 224 LYS B O 1
ATOM 4743 N N . GLU B 1 225 ? -20.531 -10.43 -15.586 1 93.94 225 GLU B N 1
ATOM 4744 C CA . GLU B 1 225 ? -20.234 -11.859 -15.711 1 93.94 225 GLU B CA 1
ATOM 4745 C C . GLU B 1 225 ? -19.266 -12.125 -16.859 1 93.94 225 GLU B C 1
ATOM 4747 O O . GLU B 1 225 ? -18.359 -12.953 -16.734 1 93.94 225 GLU B O 1
ATOM 4752 N N . LYS B 1 226 ? -19.484 -11.414 -17.891 1 95.31 226 LYS B N 1
ATOM 4753 C CA . LYS B 1 226 ? -18.578 -11.547 -19.031 1 95.31 226 LYS B CA 1
ATOM 4754 C C . LYS B 1 226 ? -17.172 -11.086 -18.656 1 95.31 226 LYS B C 1
ATOM 4756 O O . LYS B 1 226 ? -16.188 -11.734 -19.016 1 95.31 226 LYS B O 1
ATOM 4761 N N . LEU B 1 227 ? -17.125 -10.016 -17.969 1 95.94 227 LEU B N 1
ATOM 4762 C CA . LEU B 1 227 ? -15.828 -9.477 -17.578 1 95.94 227 LEU B CA 1
ATOM 4763 C C . LEU B 1 227 ? -15.148 -10.383 -16.562 1 95.94 227 LEU B C 1
ATOM 4765 O O . LEU B 1 227 ? -13.922 -10.531 -16.578 1 95.94 227 LEU B O 1
ATOM 4769 N N . ASP B 1 228 ? -15.883 -10.984 -15.727 1 94.38 228 ASP B N 1
ATOM 4770 C CA . ASP B 1 228 ? -15.336 -11.93 -14.766 1 94.38 228 ASP B CA 1
ATOM 4771 C C . ASP B 1 228 ? -14.664 -13.109 -15.469 1 94.38 228 ASP B C 1
ATOM 4773 O O . ASP B 1 228 ? -13.57 -13.523 -15.086 1 94.38 228 ASP B O 1
ATOM 4777 N N . LYS B 1 229 ? -15.297 -13.57 -16.422 1 94.5 229 LYS B N 1
ATOM 4778 C CA . LYS B 1 229 ? -14.75 -14.695 -17.172 1 94.5 229 LYS B CA 1
ATOM 4779 C C . LYS B 1 229 ? -13.492 -14.289 -17.938 1 94.5 229 LYS B C 1
ATOM 4781 O O . LYS B 1 229 ? -12.516 -15.039 -17.984 1 94.5 229 LYS B O 1
ATOM 4786 N N . GLN B 1 230 ? -13.547 -13.18 -18.5 1 95.88 230 GLN B N 1
ATOM 4787 C CA . GLN B 1 230 ? -12.383 -12.688 -19.219 1 95.88 230 GLN B CA 1
ATOM 4788 C C . GLN B 1 230 ? -11.203 -12.477 -18.266 1 95.88 230 GLN B C 1
ATOM 4790 O O . GLN B 1 230 ? -10.062 -12.789 -18.609 1 95.88 230 GLN B O 1
ATOM 4795 N N . ASP B 1 231 ? -11.508 -11.93 -17.156 1 95.94 231 ASP B N 1
ATOM 4796 C CA . ASP B 1 231 ? -10.484 -11.711 -16.141 1 95.94 231 ASP B CA 1
ATOM 4797 C C . ASP B 1 231 ? -9.812 -13.023 -15.75 1 95.94 231 ASP B C 1
ATOM 4799 O O . ASP B 1 231 ? -8.586 -13.117 -15.727 1 95.94 231 ASP B O 1
ATOM 4803 N N . ALA B 1 232 ? -10.586 -14.031 -15.57 1 94.62 232 ALA B N 1
ATOM 4804 C CA . ALA B 1 232 ? -10.07 -15.344 -15.172 1 94.62 232 ALA B CA 1
ATOM 4805 C C . ALA B 1 232 ? -9.25 -15.969 -16.297 1 94.62 232 ALA B C 1
ATOM 4807 O O . ALA B 1 232 ? -8.188 -16.547 -16.047 1 94.62 232 ALA B O 1
ATOM 4808 N N . THR B 1 233 ? -9.734 -15.797 -17.453 1 96.25 233 THR B N 1
ATOM 4809 C CA . THR B 1 233 ? -9.078 -16.406 -18.594 1 96.25 233 THR B CA 1
ATOM 4810 C C . THR B 1 233 ? -7.715 -15.766 -18.844 1 96.25 233 THR B C 1
ATOM 4812 O O . THR B 1 233 ? -6.719 -16.469 -19.062 1 96.25 233 THR B O 1
ATOM 4815 N N . VAL B 1 234 ? -7.715 -14.508 -18.812 1 96.19 234 VAL B N 1
ATOM 4816 C CA . VAL B 1 234 ? -6.461 -13.812 -19.078 1 96.19 234 VAL B CA 1
ATOM 4817 C C . VAL B 1 234 ? -5.465 -14.102 -17.953 1 96.19 234 VAL B C 1
ATOM 4819 O O . VAL B 1 234 ? -4.277 -14.312 -18.219 1 96.19 234 VAL B O 1
ATOM 4822 N N . TRP B 1 235 ? -5.938 -14.102 -16.781 1 95.31 235 TRP B N 1
ATOM 4823 C CA . TRP B 1 235 ? -5.086 -14.461 -15.656 1 95.31 235 TRP B CA 1
ATOM 4824 C C . TRP B 1 235 ? -4.527 -15.875 -15.82 1 95.31 235 TRP B C 1
ATOM 4826 O O . TRP B 1 235 ? -3.355 -16.125 -15.531 1 95.31 235 TRP B O 1
ATOM 4836 N N . TYR B 1 236 ? -5.328 -16.75 -16.328 1 95.94 236 TYR B N 1
ATOM 4837 C CA . TYR B 1 236 ? -4.926 -18.125 -16.594 1 95.94 236 TYR B CA 1
ATOM 4838 C C . TYR B 1 236 ? -3.77 -18.188 -17.578 1 95.94 236 TYR B C 1
ATOM 4840 O O . TYR B 1 236 ? -2.795 -18.906 -17.375 1 95.94 236 TYR B O 1
ATOM 4848 N N . TYR B 1 237 ? -3.889 -17.422 -18.578 1 95.75 237 TYR B N 1
ATOM 4849 C CA . TYR B 1 237 ? -2.818 -17.375 -19.578 1 95.75 237 TYR B CA 1
ATOM 4850 C C . TYR B 1 237 ? -1.535 -16.828 -18.953 1 95.75 237 TYR B C 1
ATOM 4852 O O . TYR B 1 237 ? -0.44 -17.297 -19.281 1 95.75 237 TYR B O 1
ATOM 4860 N N . GLN B 1 238 ? -1.665 -15.906 -18.125 1 95.31 238 GLN B N 1
ATOM 4861 C CA . GLN B 1 238 ? -0.492 -15.344 -17.469 1 95.31 238 GLN B CA 1
ATOM 4862 C C . GLN B 1 238 ? 0.18 -16.375 -16.562 1 95.31 238 GLN B C 1
ATOM 4864 O O . GLN B 1 238 ? 1.408 -16.438 -16.484 1 95.31 238 GLN B O 1
ATOM 4869 N N . ILE B 1 239 ? -0.645 -17.125 -15.93 1 96.31 239 ILE B N 1
ATOM 4870 C CA . ILE B 1 239 ? -0.113 -18.172 -15.062 1 96.31 239 ILE B CA 1
ATOM 4871 C C . ILE B 1 239 ? 0.654 -19.188 -15.906 1 96.31 239 ILE B C 1
ATOM 4873 O O . ILE B 1 239 ? 1.765 -19.594 -15.547 1 96.31 239 ILE B O 1
ATOM 4877 N N . ILE B 1 240 ? 0.069 -19.578 -17 1 96.38 240 ILE B N 1
ATOM 4878 C CA . ILE B 1 240 ? 0.699 -20.562 -17.875 1 96.38 240 ILE B CA 1
ATOM 4879 C C . ILE B 1 240 ? 2.041 -20.031 -18.359 1 96.38 240 ILE B C 1
ATOM 4881 O O . ILE B 1 240 ? 3.041 -20.75 -18.359 1 96.38 240 ILE B O 1
ATOM 4885 N N . TYR B 1 241 ? 2.021 -18.828 -18.734 1 95.75 241 TYR B N 1
ATOM 4886 C CA . TYR B 1 241 ? 3.268 -18.219 -19.172 1 95.75 241 TYR B CA 1
ATOM 4887 C C . TYR B 1 241 ? 4.285 -18.156 -18.047 1 95.75 241 TYR B C 1
ATOM 4889 O O . TYR B 1 241 ? 5.465 -18.438 -18.25 1 95.75 241 TYR B O 1
ATOM 4897 N N . GLY B 1 242 ? 3.82 -17.766 -16.906 1 95.06 242 GLY B N 1
ATOM 4898 C CA . GLY B 1 242 ? 4.707 -17.734 -15.75 1 95.06 242 GLY B CA 1
ATOM 4899 C C . GLY B 1 242 ? 5.316 -19.078 -15.422 1 95.06 242 GLY B C 1
ATOM 4900 O O . GLY B 1 242 ? 6.504 -19.172 -15.102 1 95.06 242 GLY B O 1
ATOM 4901 N N . LEU B 1 243 ? 4.551 -20.094 -15.555 1 96.62 243 LEU B N 1
ATOM 4902 C CA . LEU B 1 243 ? 5.031 -21.453 -15.32 1 96.62 243 LEU B CA 1
ATOM 4903 C C . LEU B 1 243 ? 6.105 -21.828 -16.328 1 96.62 243 LEU B C 1
ATOM 4905 O O . LEU B 1 243 ? 7.137 -22.406 -15.969 1 96.62 243 LEU B O 1
ATOM 4909 N N . LYS B 1 244 ? 5.875 -21.438 -17.531 1 95.88 244 LYS B N 1
ATOM 4910 C CA . LYS B 1 244 ? 6.852 -21.719 -18.578 1 95.88 244 LYS B CA 1
ATOM 4911 C C . LYS B 1 244 ? 8.18 -21.031 -18.281 1 95.88 244 LYS B C 1
ATOM 4913 O O . LYS B 1 244 ? 9.242 -21.672 -18.344 1 95.88 244 LYS B O 1
ATOM 4918 N N . VAL B 1 245 ? 8.109 -19.812 -17.969 1 94.56 245 VAL B N 1
ATOM 4919 C CA . VAL B 1 245 ? 9.312 -19.016 -17.75 1 94.56 245 VAL B CA 1
ATOM 4920 C C . VAL B 1 245 ? 10.062 -19.547 -16.516 1 94.56 245 VAL B C 1
ATOM 4922 O O . VAL B 1 245 ? 11.281 -19.719 -16.562 1 94.56 245 VAL B O 1
ATOM 4925 N N . LYS B 1 246 ? 9.336 -19.828 -15.477 1 95.81 246 LYS B N 1
ATOM 4926 C CA . LYS B 1 246 ? 9.984 -20.281 -14.25 1 95.81 246 LYS B CA 1
ATOM 4927 C C . LYS B 1 246 ? 10.531 -21.703 -14.398 1 95.81 246 LYS B C 1
ATOM 4929 O O . LYS B 1 246 ? 11.562 -22.031 -13.812 1 95.81 246 LYS B O 1
ATOM 4934 N N . TYR B 1 247 ? 9.852 -22.469 -15.148 1 96.19 247 TYR B N 1
ATOM 4935 C CA . TYR B 1 247 ? 10.359 -23.812 -15.398 1 96.19 247 TYR B CA 1
ATOM 4936 C C . TYR B 1 247 ? 11.656 -23.766 -16.203 1 96.19 247 TYR B C 1
ATOM 4938 O O . TYR B 1 247 ? 12.602 -24.5 -15.914 1 96.19 247 TYR B O 1
ATOM 4946 N N . SER B 1 248 ? 11.695 -22.906 -17.188 1 96.62 248 SER B N 1
ATOM 4947 C CA . SER B 1 248 ? 12.922 -22.719 -17.953 1 96.62 248 SER B CA 1
ATOM 4948 C C . SER B 1 248 ? 14.062 -22.25 -17.062 1 96.62 248 SER B C 1
ATOM 4950 O O . SER B 1 248 ? 15.188 -22.75 -17.156 1 96.62 248 SER B O 1
ATOM 4952 N N . SER B 1 249 ? 13.766 -21.328 -16.219 1 96.19 249 SER B N 1
ATOM 4953 C CA . SER B 1 249 ? 14.766 -20.844 -15.273 1 96.19 249 SER B CA 1
ATOM 4954 C C . SER B 1 249 ? 15.242 -21.953 -14.352 1 96.19 249 SER B C 1
ATOM 4956 O O . SER B 1 249 ? 16.438 -22.031 -14.031 1 96.19 249 SER B O 1
ATOM 4958 N N . TYR B 1 250 ? 14.328 -22.766 -13.922 1 96.69 250 TYR B N 1
ATOM 4959 C CA . TYR B 1 250 ? 14.648 -23.906 -13.062 1 96.69 250 TYR B CA 1
ATOM 4960 C C . TYR B 1 250 ? 15.641 -24.844 -13.75 1 96.69 250 TYR B C 1
ATOM 4962 O O . TYR B 1 250 ? 16.641 -25.234 -13.156 1 96.69 250 TYR B O 1
ATOM 4970 N N . CYS B 1 251 ? 15.461 -25.078 -14.984 1 96.5 251 CYS B N 1
ATOM 4971 C CA . CYS B 1 251 ? 16.328 -25.969 -15.75 1 96.5 251 CYS B CA 1
ATOM 4972 C C . CYS B 1 251 ? 17.703 -25.344 -15.977 1 96.5 251 CYS B C 1
ATOM 4974 O O . CYS B 1 251 ? 18.719 -26.016 -15.828 1 96.5 251 CYS B O 1
ATOM 4976 N N . GLU B 1 252 ? 17.672 -24.109 -16.281 1 96.69 252 GLU B N 1
ATOM 4977 C CA . GLU B 1 252 ? 18.938 -23.406 -16.516 1 96.69 252 GLU B CA 1
ATOM 4978 C C . GLU B 1 252 ? 19.797 -23.375 -15.258 1 96.69 252 GLU B C 1
ATOM 4980 O O . GLU B 1 252 ? 21 -23.609 -15.312 1 96.69 252 GLU B O 1
ATOM 4985 N N . LEU B 1 253 ? 19.141 -23.141 -14.172 1 96.19 253 LEU B N 1
ATOM 4986 C CA . LEU B 1 253 ? 19.875 -23.078 -12.906 1 96.19 253 LEU B CA 1
ATOM 4987 C C . LEU B 1 253 ? 20.406 -24.453 -12.516 1 96.19 253 LEU B C 1
ATOM 4989 O O . LEU B 1 253 ? 21.531 -24.578 -12.031 1 96.19 253 LEU B O 1
ATOM 4993 N N . ASN B 1 254 ? 19.625 -25.438 -12.742 1 95.31 254 ASN B N 1
ATOM 4994 C CA . ASN B 1 254 ? 20.078 -26.781 -12.453 1 95.31 254 ASN B CA 1
ATOM 4995 C C . ASN B 1 254 ? 21.266 -27.172 -13.32 1 95.31 254 ASN B C 1
ATOM 4997 O O . ASN B 1 254 ? 22.203 -27.828 -12.844 1 95.31 254 ASN B O 1
ATOM 5001 N N . ASP B 1 255 ? 21.266 -26.75 -14.523 1 95.75 255 ASP B N 1
ATOM 5002 C CA . ASP B 1 255 ? 22.375 -27.016 -15.43 1 95.75 255 ASP B CA 1
ATOM 5003 C C . ASP B 1 255 ? 23.641 -26.297 -14.953 1 95.75 255 ASP B C 1
ATOM 5005 O O . ASP B 1 255 ? 24.734 -26.891 -14.961 1 95.75 255 ASP B O 1
ATOM 5009 N N . LYS B 1 256 ? 23.469 -25.094 -14.578 1 94.75 256 LYS B N 1
ATOM 5010 C CA . LYS B 1 256 ? 24.609 -24.328 -14.086 1 94.75 256 LYS B CA 1
ATOM 5011 C C . LYS B 1 256 ? 25.188 -24.938 -12.812 1 94.75 256 LYS B C 1
ATOM 5013 O O . LYS B 1 256 ? 26.406 -25.031 -12.648 1 94.75 256 LYS B O 1
ATOM 5018 N N . ILE B 1 257 ? 24.312 -25.344 -11.922 1 94.56 257 ILE B N 1
ATOM 5019 C CA . ILE B 1 257 ? 24.719 -25.953 -10.664 1 94.56 257 ILE B CA 1
ATOM 5020 C C . ILE B 1 257 ? 25.469 -27.266 -10.938 1 94.56 257 ILE B C 1
ATOM 5022 O O . ILE B 1 257 ? 26.516 -27.531 -10.352 1 94.56 257 ILE B O 1
ATOM 5026 N N . LEU B 1 258 ? 24.969 -28.016 -11.906 1 93.88 258 LEU B N 1
ATOM 5027 C CA . LEU B 1 258 ? 25.609 -29.281 -12.273 1 93.88 258 LEU B CA 1
ATOM 5028 C C . LEU B 1 258 ? 27 -29.031 -12.859 1 93.88 258 LEU B C 1
ATOM 5030 O O . LEU B 1 258 ? 27.953 -29.734 -12.523 1 93.88 258 LEU B O 1
ATOM 5034 N N . LYS B 1 259 ? 27.109 -28.062 -13.695 1 93.25 259 LYS B N 1
ATOM 5035 C CA . LYS B 1 259 ? 28.406 -27.719 -14.297 1 93.25 259 LYS B CA 1
ATOM 5036 C C . LYS B 1 259 ? 29.406 -27.328 -13.227 1 93.25 259 LYS B C 1
ATOM 5038 O O . LYS B 1 259 ? 30.562 -27.766 -13.266 1 93.25 259 LYS B O 1
ATOM 5043 N N . LEU B 1 260 ? 28.922 -26.531 -12.305 1 90.94 260 LEU B N 1
ATOM 5044 C CA . LEU B 1 260 ? 29.812 -26.062 -11.25 1 90.94 260 LEU B CA 1
ATOM 5045 C C . LEU B 1 260 ? 30.188 -27.203 -10.312 1 90.94 260 LEU B C 1
ATOM 5047 O O . LEU B 1 260 ? 31.312 -27.25 -9.812 1 90.94 260 LEU B O 1
ATOM 5051 N N . GLN B 1 261 ? 29.297 -28.094 -10.062 1 90.31 261 GLN B N 1
ATOM 5052 C CA . GLN B 1 261 ? 29.594 -29.25 -9.219 1 90.31 261 GLN B CA 1
ATOM 5053 C C . GLN B 1 261 ? 30.625 -30.156 -9.875 1 90.31 261 GLN B C 1
ATOM 5055 O O . GLN B 1 261 ? 31.516 -30.688 -9.195 1 90.31 261 GLN B O 1
ATOM 5060 N N . ILE B 1 262 ? 30.562 -30.328 -11.203 1 89.44 262 ILE B N 1
ATOM 5061 C CA . ILE B 1 262 ? 31.516 -31.141 -11.945 1 89.44 262 ILE B CA 1
ATOM 5062 C C . ILE B 1 262 ? 32.906 -30.484 -11.891 1 89.44 262 ILE B C 1
ATOM 5064 O O . ILE B 1 262 ? 33.906 -31.156 -11.672 1 89.44 262 ILE B O 1
ATOM 5068 N N . GLU B 1 263 ? 32.844 -29.188 -12.062 1 85.12 263 GLU B N 1
ATOM 5069 C CA . GLU B 1 263 ? 34.094 -28.453 -11.977 1 85.12 263 GLU B CA 1
ATOM 5070 C C . GLU B 1 263 ? 34.719 -28.578 -10.594 1 85.12 263 GLU B C 1
ATOM 5072 O O . GLU B 1 263 ? 35.938 -28.781 -10.477 1 85.12 263 GLU B O 1
ATOM 5077 N N . ARG B 1 264 ? 33.906 -28.453 -9.586 1 84.81 264 ARG B N 1
ATOM 5078 C CA . ARG B 1 264 ? 34.375 -28.594 -8.219 1 84.81 264 ARG B CA 1
ATOM 5079 C C . ARG B 1 264 ? 34.938 -30 -7.969 1 84.81 264 ARG B C 1
ATOM 5081 O O . ARG B 1 264 ? 36 -30.141 -7.375 1 84.81 264 ARG B O 1
ATOM 5088 N N . ASN B 1 265 ? 34.344 -31.031 -8.445 1 84 265 ASN B N 1
ATOM 5089 C CA . ASN B 1 265 ? 34.75 -32.406 -8.266 1 84 265 ASN B CA 1
ATOM 5090 C C . ASN B 1 265 ? 36.062 -32.688 -9.023 1 84 265 ASN B C 1
ATOM 5092 O O . ASN B 1 265 ? 36.938 -33.438 -8.531 1 84 265 ASN B O 1
ATOM 5096 N N . THR B 1 266 ? 36.188 -32.062 -10.195 1 83.19 266 THR B N 1
ATOM 5097 C CA . THR B 1 266 ? 37.406 -32.219 -10.992 1 83.19 266 THR B CA 1
ATOM 5098 C C . THR B 1 266 ? 38.594 -31.594 -10.289 1 83.19 266 THR B C 1
ATOM 5100 O O . THR B 1 266 ? 39.688 -32.156 -10.273 1 83.19 266 THR B O 1
ATOM 5103 N N . LEU B 1 267 ? 38.281 -30.453 -9.727 1 76.94 267 LEU B N 1
ATOM 5104 C CA . LEU B 1 267 ? 39.344 -29.766 -9 1 76.94 267 LEU B CA 1
ATOM 5105 C C . LEU B 1 267 ? 39.75 -30.547 -7.766 1 76.94 267 LEU B C 1
ATOM 5107 O O . LEU B 1 267 ? 40.938 -30.641 -7.457 1 76.94 267 LEU B O 1
ATOM 5111 N N . LEU B 1 268 ? 38.781 -31.047 -7.059 1 75.62 268 LEU B N 1
ATOM 5112 C CA . LEU B 1 268 ? 39.062 -31.812 -5.852 1 75.62 268 LEU B CA 1
ATOM 5113 C C . LEU B 1 268 ? 39.812 -33.094 -6.18 1 75.62 268 LEU B C 1
ATOM 5115 O O . LEU B 1 268 ? 40.688 -33.5 -5.426 1 75.62 268 LEU B O 1
ATOM 5119 N N . LYS B 1 269 ? 39.594 -33.656 -7.277 1 74.06 269 LYS B N 1
ATOM 5120 C CA . LYS B 1 269 ? 40.281 -34.875 -7.691 1 74.06 269 LYS B CA 1
ATOM 5121 C C . LYS B 1 269 ? 41.688 -34.594 -8.125 1 74.06 269 LYS B C 1
ATOM 5123 O O . LYS B 1 269 ? 42.594 -35.406 -7.902 1 74.06 269 LYS B O 1
ATOM 5128 N N . ASN B 1 270 ? 41.875 -33.438 -8.68 1 65.69 270 ASN B N 1
ATOM 5129 C CA . ASN B 1 270 ? 43.219 -33.062 -9.148 1 65.69 270 ASN B CA 1
ATOM 5130 C C . ASN B 1 270 ? 44.031 -32.438 -8.031 1 65.69 270 ASN B C 1
ATOM 5132 O O . ASN B 1 270 ? 45.25 -32.219 -8.203 1 65.69 270 ASN B O 1
ATOM 5136 N N . GLU B 1 271 ? 43.406 -31.688 -7.125 1 60.91 271 GLU B N 1
ATOM 5137 C CA . GLU B 1 271 ? 44.156 -31.109 -6.012 1 60.91 271 GLU B CA 1
ATOM 5138 C C . GLU B 1 271 ? 45.094 -32.156 -5.391 1 60.91 271 GLU B C 1
ATOM 5140 O O . GLU B 1 271 ? 46.156 -31.781 -4.859 1 60.91 271 GLU B O 1
ATOM 5145 N N . ASN B 1 272 ? 44.906 -33.469 -5.258 1 53.59 272 ASN B N 1
ATOM 5146 C CA . ASN B 1 272 ? 46 -34.344 -4.84 1 53.59 272 ASN B CA 1
ATOM 5147 C C . ASN B 1 272 ? 47.219 -34.188 -5.75 1 53.59 272 ASN B C 1
ATOM 5149 O O . ASN B 1 272 ? 48.312 -34.656 -5.418 1 53.59 272 ASN B O 1
ATOM 5153 N N . ASN B 1 273 ? 47.156 -33.969 -7.047 1 49.62 273 ASN B N 1
ATOM 5154 C CA . ASN B 1 273 ? 48.344 -33.688 -7.816 1 49.62 273 ASN B CA 1
ATOM 5155 C C . ASN B 1 273 ? 48.688 -32.219 -7.797 1 49.62 273 ASN B C 1
ATOM 5157 O O . ASN B 1 273 ? 49.844 -31.844 -7.559 1 49.62 273 ASN B O 1
ATOM 5161 N N . LEU B 1 274 ? 48.438 -31.312 -8.93 1 46.22 274 LEU B N 1
ATOM 5162 C CA . LEU B 1 274 ? 48.906 -29.953 -9.211 1 46.22 274 LEU B CA 1
ATOM 5163 C C . LEU B 1 274 ? 48.312 -28.953 -8.219 1 46.22 274 LEU B C 1
ATOM 5165 O O . LEU B 1 274 ? 47.281 -29.203 -7.625 1 46.22 274 LEU B O 1
ATOM 5169 N N . VAL B 1 275 ? 49.125 -27.766 -7.871 1 42.84 275 VAL B N 1
ATOM 5170 C CA . VAL B 1 275 ? 49.344 -26.562 -7.074 1 42.84 275 VAL B CA 1
ATOM 5171 C C . VAL B 1 275 ? 48.094 -25.672 -7.121 1 42.84 275 VAL B C 1
ATOM 5173 O O . VAL B 1 275 ? 47.938 -24.781 -6.289 1 42.84 275 VAL B O 1
ATOM 5176 N N . GLU B 1 276 ? 47.406 -25.438 -8.336 1 47.12 276 GLU B N 1
ATOM 5177 C CA . GLU B 1 276 ? 46.719 -24.156 -8.445 1 47.12 276 GLU B CA 1
ATOM 5178 C C . GLU B 1 276 ? 45.469 -24.141 -7.555 1 47.12 276 GLU B C 1
ATOM 5180 O O . GLU B 1 276 ? 44.625 -25.016 -7.656 1 47.12 276 GLU B O 1
ATOM 5185 N N . LYS B 1 277 ? 45.5 -23.594 -6.309 1 48.12 277 LYS B N 1
ATOM 5186 C CA . LYS B 1 277 ? 44.562 -23.141 -5.277 1 48.12 277 LYS B CA 1
ATOM 5187 C C . LYS B 1 277 ? 43.312 -22.562 -5.898 1 48.12 277 LYS B C 1
ATOM 5189 O O . LYS B 1 277 ? 43.25 -21.391 -6.238 1 48.12 277 LYS B O 1
ATOM 5194 N N . ILE B 1 278 ? 42.719 -23.156 -6.891 1 53.03 278 ILE B N 1
ATOM 5195 C CA . ILE B 1 278 ? 41.406 -22.625 -7.273 1 53.03 278 ILE B CA 1
ATOM 5196 C C . ILE B 1 278 ? 40.594 -22.297 -6.023 1 53.03 278 ILE B C 1
ATOM 5198 O O . ILE B 1 278 ? 40.562 -23.094 -5.078 1 53.03 278 ILE B O 1
ATOM 5202 N N . ASP B 1 279 ? 40.375 -21.016 -5.816 1 62.41 279 ASP B N 1
ATOM 5203 C CA . ASP B 1 279 ? 39.656 -20.406 -4.699 1 62.41 279 ASP B CA 1
ATOM 5204 C C . ASP B 1 279 ? 38.375 -21.156 -4.379 1 62.41 279 ASP B C 1
ATOM 5206 O O . ASP B 1 279 ? 37.312 -20.859 -4.934 1 62.41 279 ASP B O 1
ATOM 5210 N N . HIS B 1 280 ? 38.5 -22.422 -3.916 1 73.06 280 HIS B N 1
ATOM 5211 C CA . HIS B 1 280 ? 37.438 -23.266 -3.398 1 73.06 280 HIS B CA 1
ATOM 5212 C C . HIS B 1 280 ? 36.375 -22.422 -2.689 1 73.06 280 HIS B C 1
ATOM 5214 O O . HIS B 1 280 ? 35.188 -22.719 -2.787 1 73.06 280 HIS B O 1
ATOM 5220 N N . GLY B 1 281 ? 36.844 -21.422 -2.105 1 75.75 281 GLY B N 1
ATOM 5221 C CA . GLY B 1 281 ? 35.906 -20.531 -1.408 1 75.75 281 GLY B CA 1
ATOM 5222 C C . GLY B 1 281 ? 35 -19.797 -2.342 1 75.75 281 GLY B C 1
ATOM 5223 O O . GLY B 1 281 ? 33.781 -19.688 -2.074 1 75.75 281 GLY B O 1
ATOM 5224 N N . SER B 1 282 ? 35.562 -19.422 -3.48 1 81 282 SER B N 1
ATOM 5225 C CA . SER B 1 282 ? 34.75 -18.688 -4.453 1 81 282 SER B CA 1
ATOM 5226 C C . SER B 1 282 ? 33.719 -19.578 -5.121 1 81 282 SER B C 1
ATOM 5228 O O . SER B 1 282 ? 32.594 -19.172 -5.359 1 81 282 SER B O 1
ATOM 5230 N N . LEU B 1 283 ? 34.125 -20.828 -5.395 1 83 283 LEU B N 1
ATOM 5231 C CA . LEU B 1 283 ? 33.219 -21.781 -6.027 1 83 283 LEU B CA 1
ATOM 5232 C C . LEU B 1 283 ? 32.094 -22.156 -5.086 1 83 283 LEU B C 1
ATOM 5234 O O . LEU B 1 283 ? 30.938 -22.266 -5.516 1 83 283 LEU B O 1
ATOM 5238 N N . LEU B 1 284 ? 32.406 -22.344 -3.846 1 83.81 284 LEU B N 1
ATOM 5239 C CA . LEU B 1 284 ? 31.391 -22.672 -2.852 1 83.81 284 LEU B CA 1
ATOM 5240 C C . LEU B 1 284 ? 30.406 -21.516 -2.676 1 83.81 284 LEU B C 1
ATOM 5242 O O . LEU B 1 284 ? 29.203 -21.734 -2.518 1 83.81 284 LEU B O 1
ATOM 5246 N N . HIS B 1 285 ? 30.906 -20.391 -2.734 1 86.5 285 HIS B N 1
ATOM 5247 C CA . HIS B 1 285 ? 30.047 -19.219 -2.621 1 86.5 285 HIS B CA 1
ATOM 5248 C C . HIS B 1 285 ? 29.109 -19.094 -3.82 1 86.5 285 HIS B C 1
ATOM 5250 O O . HIS B 1 285 ? 27.938 -18.766 -3.662 1 86.5 285 HIS B O 1
ATOM 5256 N N . GLU B 1 286 ? 29.656 -19.328 -4.918 1 89.38 286 GLU B N 1
ATOM 5257 C CA . GLU B 1 286 ? 28.828 -19.281 -6.121 1 89.38 286 GLU B CA 1
ATOM 5258 C C . GLU B 1 286 ? 27.75 -20.344 -6.094 1 89.38 286 GLU B C 1
ATOM 5260 O O . GLU B 1 286 ? 26.594 -20.094 -6.473 1 89.38 286 GLU B O 1
ATOM 5265 N N . LEU B 1 287 ? 28.125 -21.484 -5.672 1 91.69 287 LEU B N 1
ATOM 5266 C CA . LEU B 1 287 ? 27.156 -22.578 -5.566 1 91.69 287 LEU B CA 1
ATOM 5267 C C . LEU B 1 287 ? 26.062 -22.234 -4.566 1 91.69 287 LEU B C 1
ATOM 5269 O O . LEU B 1 287 ? 24.875 -22.484 -4.816 1 91.69 287 LEU B O 1
ATOM 5273 N N . ASP B 1 288 ? 26.422 -21.656 -3.482 1 89.56 288 ASP B N 1
ATOM 5274 C CA . ASP B 1 288 ? 25.438 -21.266 -2.469 1 89.56 288 ASP B CA 1
ATOM 5275 C C . ASP B 1 288 ? 24.469 -20.219 -3.018 1 89.56 288 ASP B C 1
ATOM 5277 O O . ASP B 1 288 ? 23.266 -20.281 -2.76 1 89.56 288 ASP B O 1
ATOM 5281 N N . THR B 1 289 ? 25 -19.312 -3.756 1 90.56 289 THR B N 1
ATOM 5282 C CA . THR B 1 289 ? 24.172 -18.281 -4.363 1 90.56 289 THR B CA 1
ATOM 5283 C C . THR B 1 289 ? 23.188 -18.891 -5.352 1 90.56 289 THR B C 1
ATOM 5285 O O . THR B 1 289 ? 22 -18.516 -5.383 1 90.56 289 THR B O 1
ATOM 5288 N N . LEU B 1 290 ? 23.672 -19.875 -6.039 1 93.38 290 LEU B N 1
ATOM 5289 C CA . LEU B 1 290 ? 22.828 -20.516 -7.027 1 93.38 290 LEU B CA 1
ATOM 5290 C C . LEU B 1 290 ? 21.75 -21.359 -6.344 1 93.38 290 LEU B C 1
ATOM 5292 O O . LEU B 1 290 ? 20.609 -21.438 -6.824 1 93.38 290 LEU B O 1
ATOM 5296 N N . TYR B 1 291 ? 22.109 -21.969 -5.262 1 93.31 291 TYR B N 1
ATOM 5297 C CA . TYR B 1 291 ? 21.109 -22.734 -4.52 1 93.31 291 TYR B CA 1
ATOM 5298 C C . TYR B 1 291 ? 20.016 -21.828 -3.971 1 93.31 291 TYR B C 1
ATOM 5300 O O . TYR B 1 291 ? 18.844 -22.203 -3.949 1 93.31 291 TYR B O 1
ATOM 5308 N N . LYS B 1 292 ? 20.359 -20.703 -3.535 1 91.88 292 LYS B N 1
ATOM 5309 C CA . LYS B 1 292 ? 19.375 -19.734 -3.047 1 91.88 292 LYS B CA 1
ATOM 5310 C C . LYS B 1 292 ? 18.453 -19.281 -4.172 1 91.88 292 LYS B C 1
ATOM 5312 O O . LYS B 1 292 ? 17.25 -19.172 -3.979 1 91.88 292 LYS B O 1
ATOM 5317 N N . GLU B 1 293 ? 19.047 -19.078 -5.215 1 94.62 293 GLU B N 1
ATOM 5318 C CA . GLU B 1 293 ? 18.234 -18.703 -6.371 1 94.62 293 GLU B CA 1
ATOM 5319 C C . GLU B 1 293 ? 17.297 -19.828 -6.785 1 94.62 293 GLU B C 1
ATOM 5321 O O . GLU B 1 293 ? 16.141 -19.562 -7.137 1 94.62 293 GLU B O 1
ATOM 5326 N N . LEU B 1 294 ? 17.797 -20.984 -6.754 1 95.88 294 LEU B N 1
ATOM 5327 C CA . LEU B 1 294 ? 16.984 -22.141 -7.102 1 95.88 294 LEU B CA 1
ATOM 5328 C C . LEU B 1 294 ? 15.812 -22.281 -6.145 1 95.88 294 LEU B C 1
ATOM 5330 O O . LEU B 1 294 ? 14.703 -22.609 -6.566 1 95.88 294 LEU B O 1
ATOM 5334 N N . GLU B 1 295 ? 16.062 -22.078 -4.969 1 95.06 295 GLU B N 1
ATOM 5335 C CA . GLU B 1 295 ? 14.992 -22.141 -3.979 1 95.06 295 GLU B CA 1
ATOM 5336 C C . GLU B 1 295 ? 13.906 -21.125 -4.277 1 95.06 295 GLU B C 1
ATOM 5338 O O . GLU B 1 295 ? 12.711 -21.422 -4.168 1 95.06 295 GLU B O 1
ATOM 5343 N N . MET B 1 296 ? 14.266 -19.953 -4.633 1 95.88 296 MET B N 1
ATOM 5344 C CA . MET B 1 296 ? 13.305 -18.906 -4.961 1 95.88 296 MET B CA 1
ATOM 5345 C C . MET B 1 296 ? 12.477 -19.297 -6.18 1 95.88 296 MET B C 1
ATOM 5347 O O . MET B 1 296 ? 11.266 -19.062 -6.211 1 95.88 296 MET B O 1
ATOM 5351 N N . VAL B 1 297 ? 13.094 -19.891 -7.102 1 97.19 297 VAL B N 1
ATOM 5352 C CA . VAL B 1 297 ? 12.398 -20.312 -8.312 1 97.19 297 VAL B CA 1
ATOM 5353 C C . VAL B 1 297 ? 11.422 -21.438 -7.992 1 97.19 297 VAL B C 1
ATOM 5355 O O . VAL B 1 297 ? 10.312 -21.469 -8.516 1 97.19 297 VAL B O 1
ATOM 5358 N N . LYS B 1 298 ? 11.867 -22.328 -7.168 1 96.81 298 LYS B N 1
ATOM 5359 C CA . LYS B 1 298 ? 10.992 -23.422 -6.762 1 96.81 298 LYS B CA 1
ATOM 5360 C C . LYS B 1 298 ? 9.742 -22.891 -6.059 1 96.81 298 LYS B C 1
ATOM 5362 O O . LYS B 1 298 ? 8.633 -23.375 -6.301 1 96.81 298 LYS B O 1
ATOM 5367 N N . LEU B 1 299 ? 9.938 -21.953 -5.223 1 96.81 299 LEU B N 1
ATOM 5368 C CA . LEU B 1 299 ? 8.805 -21.359 -4.527 1 96.81 299 LEU B CA 1
ATOM 5369 C C . LEU B 1 299 ? 7.836 -20.719 -5.516 1 96.81 299 LEU B C 1
ATOM 5371 O O . LEU B 1 299 ? 6.617 -20.812 -5.348 1 96.81 299 LEU B O 1
ATOM 5375 N N . ASP B 1 300 ? 8.375 -20.125 -6.5 1 97.62 300 ASP B N 1
ATOM 5376 C CA . ASP B 1 300 ? 7.527 -19.547 -7.539 1 97.62 300 ASP B CA 1
ATOM 5377 C C . ASP B 1 300 ? 6.762 -20.625 -8.297 1 97.62 300 ASP B C 1
ATOM 5379 O O . ASP B 1 300 ? 5.578 -20.469 -8.594 1 97.62 300 ASP B O 1
ATOM 5383 N N . LEU B 1 301 ? 7.441 -21.672 -8.57 1 97.69 301 LEU B N 1
ATOM 5384 C CA . LEU B 1 301 ? 6.809 -22.766 -9.297 1 97.69 301 LEU B CA 1
ATOM 5385 C C . LEU B 1 301 ? 5.676 -23.375 -8.484 1 97.69 301 LEU B C 1
ATOM 5387 O O . LEU B 1 301 ? 4.594 -23.641 -9.016 1 97.69 301 LEU B O 1
ATOM 5391 N N . TYR B 1 302 ? 5.941 -23.562 -7.246 1 97.19 302 TYR B N 1
ATOM 5392 C CA . TYR B 1 302 ? 4.898 -24.109 -6.375 1 97.19 302 TYR B CA 1
ATOM 5393 C C . TYR B 1 302 ? 3.713 -23.156 -6.293 1 97.19 302 TYR B C 1
ATOM 5395 O O . TYR B 1 302 ? 2.559 -23.578 -6.371 1 97.19 302 TYR B O 1
ATOM 5403 N N . ARG B 1 303 ? 3.99 -21.891 -6.129 1 97.5 303 ARG B N 1
ATOM 5404 C CA . ARG B 1 303 ? 2.951 -20.859 -6.059 1 97.5 303 ARG B CA 1
ATOM 5405 C C . ARG B 1 303 ? 2.098 -20.859 -7.324 1 97.5 303 ARG B C 1
ATOM 5407 O O . ARG B 1 303 ? 0.869 -20.922 -7.25 1 97.5 303 ARG B O 1
ATOM 5414 N N . LEU B 1 304 ? 2.76 -20.906 -8.43 1 97.94 304 LEU B N 1
ATOM 5415 C CA . LEU B 1 304 ? 2.074 -20.828 -9.711 1 97.94 304 LEU B CA 1
ATOM 5416 C C . LEU B 1 304 ? 1.28 -22.094 -9.984 1 97.94 304 LEU B C 1
ATOM 5418 O O . LEU B 1 304 ? 0.205 -22.047 -10.586 1 97.94 304 LEU B O 1
ATOM 5422 N N . ALA B 1 305 ? 1.8 -23.203 -9.555 1 97.25 305 ALA B N 1
ATOM 5423 C CA . ALA B 1 305 ? 1.08 -24.453 -9.719 1 97.25 305 ALA B CA 1
ATOM 5424 C C . ALA B 1 305 ? -0.236 -24.438 -8.945 1 97.25 305 ALA B C 1
ATOM 5426 O O . ALA B 1 305 ? -1.271 -24.875 -9.461 1 97.25 305 ALA B O 1
ATOM 5427 N N . CYS B 1 306 ? -0.159 -23.953 -7.805 1 97.12 306 CYS B N 1
ATOM 5428 C CA . CYS B 1 306 ? -1.369 -23.844 -6.996 1 97.12 306 CYS B CA 1
ATOM 5429 C C . CYS B 1 306 ? -2.355 -22.859 -7.613 1 97.12 306 CYS B C 1
ATOM 5431 O O . CYS B 1 306 ? -3.559 -23.125 -7.648 1 97.12 306 CYS B O 1
ATOM 5433 N N . ASP B 1 307 ? -1.841 -21.719 -8.094 1 97.19 307 ASP B N 1
ATOM 5434 C CA . ASP B 1 307 ? -2.699 -20.75 -8.773 1 97.19 307 ASP B CA 1
ATOM 5435 C C . ASP B 1 307 ? -3.334 -21.375 -10.016 1 97.19 307 ASP B C 1
ATOM 5437 O O . ASP B 1 307 ? -4.496 -21.109 -10.328 1 97.19 307 ASP B O 1
ATOM 5441 N N . PHE B 1 308 ? -2.547 -22.188 -10.688 1 97.44 308 PHE B N 1
ATOM 5442 C CA . PHE B 1 308 ? -3.021 -22.859 -11.891 1 97.44 308 PHE B CA 1
ATOM 5443 C C . PHE B 1 308 ? -4.207 -23.766 -11.57 1 97.44 308 PHE B C 1
ATOM 5445 O O . PHE B 1 308 ? -5.23 -23.719 -12.258 1 97.44 308 PHE B O 1
ATOM 5452 N N . ILE B 1 309 ? -4.098 -24.5 -10.562 1 95.62 309 ILE B N 1
ATOM 5453 C CA . ILE B 1 309 ? -5.16 -25.406 -10.156 1 95.62 309 ILE B CA 1
ATOM 5454 C C . ILE B 1 309 ? -6.391 -24.609 -9.727 1 95.62 309 ILE B C 1
ATOM 5456 O O . ILE B 1 309 ? -7.508 -24.906 -10.156 1 95.62 309 ILE B O 1
ATOM 5460 N N . ALA B 1 310 ? -6.188 -23.625 -8.953 1 95.25 310 ALA B N 1
ATOM 5461 C CA . ALA B 1 310 ? -7.293 -22.828 -8.453 1 95.25 310 ALA B CA 1
ATOM 5462 C C . ALA B 1 310 ? -8.031 -22.141 -9.602 1 95.25 310 ALA B C 1
ATOM 5464 O O . ALA B 1 310 ? -9.258 -22.203 -9.688 1 95.25 310 ALA B O 1
ATOM 5465 N N . ASP B 1 311 ? -7.246 -21.562 -10.492 1 95.94 311 ASP B N 1
ATOM 5466 C CA . ASP B 1 311 ? -7.863 -20.797 -11.57 1 95.94 311 ASP B CA 1
ATOM 5467 C C . ASP B 1 311 ? -8.523 -21.719 -12.594 1 95.94 311 ASP B C 1
ATOM 5469 O O . ASP B 1 311 ? -9.43 -21.297 -13.32 1 95.94 311 ASP B O 1
ATOM 5473 N N . SER B 1 312 ? -8.078 -22.922 -12.719 1 95.69 312 SER B N 1
ATOM 5474 C CA . SER B 1 312 ? -8.711 -23.875 -13.617 1 95.69 312 SER B CA 1
ATOM 5475 C C . SER B 1 312 ? -10.156 -24.141 -13.211 1 95.69 312 SER B C 1
ATOM 5477 O O . SER B 1 312 ? -11.008 -24.391 -14.07 1 95.69 312 SER B O 1
ATOM 5479 N N . ILE B 1 313 ? -10.391 -24.031 -11.969 1 92.5 313 ILE B N 1
ATOM 5480 C CA . ILE B 1 313 ? -11.75 -24.25 -11.469 1 92.5 313 ILE B CA 1
ATOM 5481 C C . ILE B 1 313 ? -12.688 -23.188 -12.039 1 92.5 313 ILE B C 1
ATOM 5483 O O . ILE B 1 313 ? -13.789 -23.5 -12.484 1 92.5 313 ILE B O 1
ATOM 5487 N N . ASP B 1 314 ? -12.273 -21.953 -12.086 1 90.19 314 ASP B N 1
ATOM 5488 C CA . ASP B 1 314 ? -13.094 -20.844 -12.57 1 90.19 314 ASP B CA 1
ATOM 5489 C C . ASP B 1 314 ? -13.18 -20.844 -14.094 1 90.19 314 ASP B C 1
ATOM 5491 O O . ASP B 1 314 ? -14.266 -20.672 -14.664 1 90.19 314 ASP B O 1
ATOM 5495 N N . VAL B 1 315 ? -12.047 -21.062 -14.727 1 94 315 VAL B N 1
ATOM 5496 C CA . VAL B 1 315 ? -11.977 -20.938 -16.172 1 94 315 VAL B CA 1
ATOM 5497 C C . VAL B 1 315 ? -12.781 -22.062 -16.828 1 94 315 VAL B C 1
ATOM 5499 O O . VAL B 1 315 ? -13.516 -21.844 -17.781 1 94 315 VAL B O 1
ATOM 5502 N N . PHE B 1 316 ? -12.781 -23.234 -16.281 1 94.94 316 PHE B N 1
ATOM 5503 C CA . PHE B 1 316 ? -13.445 -24.391 -16.906 1 94.94 316 PHE B CA 1
ATOM 5504 C C . PHE B 1 316 ? -14.711 -24.75 -16.141 1 94.94 316 PHE B C 1
ATOM 5506 O O . PHE B 1 316 ? -15.336 -25.781 -16.422 1 94.94 316 PHE B O 1
ATOM 5513 N N . ASP B 1 317 ? -15.016 -24.016 -15.188 1 91.56 317 ASP B N 1
ATOM 5514 C CA . ASP B 1 317 ? -16.219 -24.234 -14.383 1 91.56 317 ASP B CA 1
ATOM 5515 C C . ASP B 1 317 ? -16.25 -25.656 -13.82 1 91.56 317 ASP B C 1
ATOM 5517 O O . ASP B 1 317 ? -17.25 -26.359 -13.961 1 91.56 317 ASP B O 1
ATOM 5521 N N . LEU B 1 318 ? -15.195 -26.078 -13.195 1 92.25 318 LEU B N 1
ATOM 5522 C CA . LEU B 1 318 ? -15.102 -27.422 -12.648 1 92.25 318 LEU B CA 1
ATOM 5523 C C . LEU B 1 318 ? -15.969 -27.562 -11.398 1 92.25 318 LEU B C 1
ATOM 5525 O O . LEU B 1 318 ? -16.047 -26.641 -10.586 1 92.25 318 LEU B O 1
ATOM 5529 N N . LYS B 1 319 ? -16.656 -28.672 -11.266 1 90.62 319 LYS B N 1
ATOM 5530 C CA . LYS B 1 319 ? -17.453 -28.953 -10.078 1 90.62 319 LYS B CA 1
ATOM 5531 C C . LYS B 1 319 ? -16.609 -29.578 -8.977 1 90.62 319 LYS B C 1
ATOM 5533 O O . LYS B 1 319 ? -16.312 -30.781 -9.023 1 90.62 319 LYS B O 1
ATOM 5538 N N . VAL B 1 320 ? -16.156 -28.812 -8.109 1 88.25 320 VAL B N 1
ATOM 5539 C CA . VAL B 1 320 ? -15.328 -29.266 -6.988 1 88.25 320 VAL B CA 1
ATOM 5540 C C . VAL B 1 320 ? -15.992 -28.875 -5.668 1 88.25 320 VAL B C 1
ATOM 5542 O O . VAL B 1 320 ? -16.844 -27.984 -5.637 1 88.25 320 VAL B O 1
ATOM 5545 N N . PRO B 1 321 ? -15.672 -29.594 -4.617 1 84.25 321 PRO B N 1
ATOM 5546 C CA . PRO B 1 321 ? -16.219 -29.219 -3.316 1 84.25 321 PRO B CA 1
ATOM 5547 C C . PRO B 1 321 ? -15.922 -27.766 -2.955 1 84.25 321 PRO B C 1
ATOM 5549 O O . PRO B 1 321 ? -14.875 -27.234 -3.318 1 84.25 321 PRO B O 1
ATOM 5552 N N . LYS B 1 322 ? -16.859 -27.281 -2.232 1 84.19 322 LYS B N 1
ATOM 5553 C CA . LYS B 1 322 ? -16.703 -25.891 -1.8 1 84.19 322 LYS B CA 1
ATOM 5554 C C . LYS B 1 322 ? -15.453 -25.703 -0.951 1 84.19 322 LYS B C 1
ATOM 5556 O O . LYS B 1 322 ? -15.172 -26.516 -0.067 1 84.19 322 LYS B O 1
ATOM 5561 N N . GLY B 1 323 ? -14.648 -24.734 -1.313 1 87.56 323 GLY B N 1
ATOM 5562 C CA . GLY B 1 323 ? -13.453 -24.453 -0.532 1 87.56 323 GLY B CA 1
ATOM 5563 C C . GLY B 1 323 ? -12.172 -24.844 -1.242 1 87.56 323 GLY B C 1
ATOM 5564 O O . GLY B 1 323 ? -11.086 -24.406 -0.856 1 87.56 323 GLY B O 1
ATOM 5565 N N . THR B 1 324 ? -12.312 -25.656 -2.273 1 89.81 324 THR B N 1
ATOM 5566 C CA . THR B 1 324 ? -11.125 -26.125 -2.986 1 89.81 324 THR B CA 1
ATOM 5567 C C . THR B 1 324 ? -10.344 -24.953 -3.557 1 89.81 324 THR B C 1
ATOM 5569 O O . THR B 1 324 ? -9.117 -24.891 -3.428 1 89.81 324 THR B O 1
ATOM 5572 N N . TYR B 1 325 ? -11.023 -24.016 -4.133 1 93.19 325 TYR B N 1
ATOM 5573 C CA . TYR B 1 325 ? -10.375 -22.812 -4.664 1 93.19 325 TYR B CA 1
ATOM 5574 C C . TYR B 1 325 ? -9.633 -22.062 -3.57 1 93.19 325 TYR B C 1
ATOM 5576 O O . TYR B 1 325 ? -8.477 -21.656 -3.758 1 93.19 325 TYR B O 1
ATOM 5584 N N . SER B 1 326 ? -10.203 -21.922 -2.438 1 93.38 326 SER B N 1
ATOM 5585 C CA . SER B 1 326 ? -9.641 -21.156 -1.332 1 93.38 326 SER B CA 1
ATOM 5586 C C . SER B 1 326 ? -8.422 -21.859 -0.739 1 93.38 326 SER B C 1
ATOM 5588 O O . SER B 1 326 ? -7.457 -21.203 -0.34 1 93.38 326 SER B O 1
ATOM 5590 N N . ILE B 1 327 ? -8.477 -23.094 -0.716 1 91.88 327 ILE B N 1
ATOM 5591 C CA . ILE B 1 327 ? -7.367 -23.859 -0.152 1 91.88 327 ILE B CA 1
ATOM 5592 C C . ILE B 1 327 ? -6.133 -23.703 -1.035 1 91.88 327 ILE B C 1
ATOM 5594 O O . ILE B 1 327 ? -5.047 -23.375 -0.544 1 91.88 327 ILE B O 1
ATOM 5598 N N . PHE B 1 328 ? -6.348 -23.938 -2.305 1 94.25 328 PHE B N 1
ATOM 5599 C CA . PHE B 1 328 ? -5.211 -23.812 -3.211 1 94.25 328 PHE B CA 1
ATOM 5600 C C . PHE B 1 328 ? -4.719 -22.375 -3.27 1 94.25 328 PHE B C 1
ATOM 5602 O O . PHE B 1 328 ? -3.521 -22.125 -3.404 1 94.25 328 PHE B O 1
ATOM 5609 N N . SER B 1 329 ? -5.605 -21.453 -3.148 1 96.12 329 SER B N 1
ATOM 5610 C CA . SER B 1 329 ? -5.215 -20.047 -3.133 1 96.12 329 SER B CA 1
ATOM 5611 C C . SER B 1 329 ? -4.453 -19.703 -1.858 1 96.12 329 SER B C 1
ATOM 5613 O O . SER B 1 329 ? -3.529 -18.891 -1.885 1 96.12 329 SER B O 1
ATOM 5615 N N . LEU B 1 330 ? -4.832 -20.297 -0.759 1 95.56 330 LEU B N 1
ATOM 5616 C CA . LEU B 1 330 ? -4.113 -20.078 0.492 1 95.56 330 LEU B CA 1
ATOM 5617 C C . LEU B 1 330 ? -2.699 -20.656 0.414 1 95.56 330 LEU B C 1
ATOM 5619 O O . LEU B 1 330 ? -1.74 -20 0.833 1 95.56 330 LEU B O 1
ATOM 5623 N N . ILE B 1 331 ? -2.625 -21.828 -0.138 1 94.81 331 ILE B N 1
ATOM 5624 C CA . ILE B 1 331 ? -1.31 -22.438 -0.28 1 94.81 331 ILE B CA 1
ATOM 5625 C C . ILE B 1 331 ? -0.429 -21.578 -1.18 1 94.81 331 ILE B C 1
ATOM 5627 O O . ILE B 1 331 ? 0.747 -21.359 -0.881 1 94.81 331 ILE B O 1
ATOM 5631 N N . SER B 1 332 ? -1.001 -21.141 -2.264 1 96.88 332 SER B N 1
ATOM 5632 C CA . SER B 1 332 ? -0.28 -20.219 -3.143 1 96.88 332 SER B CA 1
ATOM 5633 C C . SER B 1 332 ? 0.18 -18.984 -2.385 1 96.88 332 SER B C 1
ATOM 5635 O O . SER B 1 332 ? 1.318 -18.531 -2.547 1 96.88 332 SER B O 1
ATOM 5637 N N . ALA B 1 333 ? -0.688 -18.469 -1.522 1 97 333 ALA B N 1
ATOM 5638 C CA . ALA B 1 333 ? -0.367 -17.281 -0.741 1 97 333 ALA B CA 1
ATOM 5639 C C . ALA B 1 333 ? 0.785 -17.547 0.223 1 97 333 ALA B C 1
ATOM 5641 O O . ALA B 1 333 ? 1.64 -16.688 0.436 1 97 333 ALA B O 1
ATOM 5642 N N . ILE B 1 334 ? 0.804 -18.672 0.73 1 95.62 334 ILE B N 1
ATOM 5643 C CA . ILE B 1 334 ? 1.851 -19.047 1.672 1 95.62 334 ILE B CA 1
ATOM 5644 C C . ILE B 1 334 ? 3.199 -19.094 0.958 1 95.62 334 ILE B C 1
ATOM 5646 O O . ILE B 1 334 ? 4.18 -18.516 1.442 1 95.62 334 ILE B O 1
ATOM 5650 N N . PHE B 1 335 ? 3.186 -19.672 -0.164 1 96.12 335 PHE B N 1
ATOM 5651 C CA . PHE B 1 335 ? 4.434 -19.75 -0.918 1 96.12 335 PHE B CA 1
ATOM 5652 C C . PHE B 1 335 ? 4.867 -18.359 -1.379 1 96.12 335 PHE B C 1
ATOM 5654 O O . PHE B 1 335 ? 6.059 -18.047 -1.364 1 96.12 335 PHE B O 1
ATOM 5661 N N . GLY B 1 336 ? 3.938 -17.625 -1.785 1 95.62 336 GLY B N 1
ATOM 5662 C CA . GLY B 1 336 ? 4.25 -16.266 -2.18 1 95.62 336 GLY B CA 1
ATOM 5663 C C . GLY B 1 336 ? 4.812 -15.43 -1.046 1 95.62 336 GLY B C 1
ATOM 5664 O O . GLY B 1 336 ? 5.773 -14.68 -1.237 1 95.62 336 GLY B O 1
ATOM 5665 N N . PHE B 1 337 ? 4.25 -15.586 0.053 1 95.62 337 PHE B N 1
ATOM 5666 C CA . PHE B 1 337 ? 4.727 -14.852 1.22 1 95.62 337 PHE B CA 1
ATOM 5667 C C . PHE B 1 337 ? 6.113 -15.336 1.631 1 95.62 337 PHE B C 1
ATOM 5669 O O . PHE B 1 337 ? 6.988 -14.523 1.947 1 95.62 337 PHE B O 1
ATOM 5676 N N . LYS B 1 338 ? 6.266 -16.562 1.632 1 94.12 338 LYS B N 1
ATOM 5677 C CA . LYS B 1 338 ? 7.559 -17.141 2.002 1 94.12 338 LYS B CA 1
ATOM 5678 C C . LYS B 1 338 ? 8.672 -16.609 1.097 1 94.12 338 LYS B C 1
ATOM 5680 O O . LYS B 1 338 ? 9.75 -16.266 1.572 1 94.12 338 LYS B O 1
ATOM 5685 N N . LYS B 1 339 ? 8.406 -16.625 -0.141 1 94.56 339 LYS B N 1
ATOM 5686 C CA . LYS B 1 339 ? 9.391 -16.094 -1.083 1 94.56 339 LYS B CA 1
ATOM 5687 C C . LYS B 1 339 ? 9.727 -14.641 -0.783 1 94.56 339 LYS B C 1
ATOM 5689 O O . LYS B 1 339 ? 10.898 -14.258 -0.748 1 94.56 339 LYS B O 1
ATOM 5694 N N . PHE B 1 340 ? 8.68 -13.898 -0.577 1 93.94 340 PHE B N 1
ATOM 5695 C CA . PHE B 1 340 ? 8.859 -12.477 -0.317 1 93.94 340 PHE B CA 1
ATOM 5696 C C . PHE B 1 340 ? 9.594 -12.258 1.002 1 93.94 340 PHE B C 1
ATOM 5698 O O . PHE B 1 340 ? 10.453 -11.383 1.104 1 93.94 340 PHE B O 1
ATOM 5705 N N . TYR B 1 341 ? 9.297 -13.031 1.952 1 93.06 341 TYR B N 1
ATOM 5706 C CA . TYR B 1 341 ? 9.961 -12.977 3.248 1 93.06 341 TYR B CA 1
ATOM 5707 C C . TYR B 1 341 ? 11.461 -13.234 3.102 1 93.06 341 TYR B C 1
ATOM 5709 O O . TYR B 1 341 ? 12.281 -12.477 3.629 1 93.06 341 TYR B O 1
ATOM 5717 N N . LYS B 1 342 ? 11.781 -14.172 2.35 1 90.62 342 LYS B N 1
ATOM 5718 C CA . LYS B 1 342 ? 13.188 -14.523 2.152 1 90.62 342 LYS B CA 1
ATOM 5719 C C . LYS B 1 342 ? 13.93 -13.414 1.417 1 90.62 342 LYS B C 1
ATOM 5721 O O . LYS B 1 342 ? 15.109 -13.164 1.692 1 90.62 342 LYS B O 1
ATOM 5726 N N . SER B 1 343 ? 13.297 -12.828 0.539 1 89.19 343 SER B N 1
ATOM 5727 C CA . SER B 1 343 ? 13.93 -11.75 -0.214 1 89.19 343 SER B CA 1
ATOM 5728 C C . SER B 1 343 ? 14.164 -10.523 0.666 1 89.19 343 SER B C 1
ATOM 5730 O O . SER B 1 343 ? 15.125 -9.781 0.463 1 89.19 343 SER B O 1
ATOM 5732 N N . LYS B 1 344 ? 13.328 -10.336 1.682 1 89.44 344 LYS B N 1
ATOM 5733 C CA . LYS B 1 344 ? 13.406 -9.133 2.496 1 89.44 344 LYS B CA 1
ATOM 5734 C C . LYS B 1 344 ? 14.25 -9.367 3.746 1 89.44 344 LYS B C 1
ATOM 5736 O O . LYS B 1 344 ? 14.594 -8.414 4.457 1 89.44 344 LYS B O 1
ATOM 5741 N N . GLU B 1 345 ? 14.523 -10.547 3.951 1 87.19 345 GLU B N 1
ATOM 5742 C CA . GLU B 1 345 ? 15.336 -10.891 5.121 1 87.19 345 GLU B CA 1
ATOM 5743 C C . GLU B 1 345 ? 16.797 -10.5 4.914 1 87.19 345 GLU B C 1
ATOM 5745 O O . GLU B 1 345 ? 17.531 -10.32 5.879 1 87.19 345 GLU B O 1
ATOM 5750 N N . LEU B 1 346 ? 17.172 -10.305 3.641 1 78.5 346 LEU B N 1
ATOM 5751 C CA . LEU B 1 346 ? 18.578 -10.023 3.35 1 78.5 346 LEU B CA 1
ATOM 5752 C C . LEU B 1 346 ? 18.828 -8.523 3.307 1 78.5 346 LEU B C 1
ATOM 5754 O O . LEU B 1 346 ? 18.031 -7.766 2.762 1 78.5 346 LEU B O 1
ATOM 5758 N N . LYS B 1 347 ? 19.828 -8.016 4.156 1 66.88 347 LYS B N 1
ATOM 5759 C CA . LYS B 1 347 ? 20.219 -6.609 4.156 1 66.88 347 LYS B CA 1
ATOM 5760 C C . LYS B 1 347 ? 20.938 -6.242 2.859 1 66.88 347 LYS B C 1
ATOM 5762 O O . LYS B 1 347 ? 21.844 -6.961 2.41 1 66.88 347 LYS B O 1
ATOM 5767 N N . GLU B 1 348 ? 20.375 -5.59 1.938 1 56.59 348 GLU B N 1
ATOM 5768 C CA . GLU B 1 348 ? 21.078 -5.172 0.729 1 56.59 348 GLU B CA 1
ATOM 5769 C C . GLU B 1 348 ? 22.375 -4.461 1.07 1 56.59 348 GLU B C 1
ATOM 5771 O O . GLU B 1 348 ? 22.453 -3.723 2.055 1 56.59 348 GLU B O 1
ATOM 5776 N N . LYS B 1 349 ? 23.578 -4.883 0.696 1 49.09 349 LYS B N 1
ATOM 5777 C CA . LYS B 1 349 ? 24.859 -4.191 0.787 1 49.09 349 LYS B CA 1
ATOM 5778 C C . LYS B 1 349 ? 24.797 -2.828 0.102 1 49.09 349 LYS B C 1
ATOM 5780 O O . LYS B 1 349 ? 24.156 -2.684 -0.948 1 49.09 349 LYS B O 1
#

Foldseek 3Di:
DDDDDDPPVDDPPPPPPPPPDPPCPPDQCPPDPPQPPPPDSPPPPDPPPPPVPPLDFDDPVVLLVVLCPDLNSLLLVLLLLLLVLVLVLVLLQQAQCVVVVPPPQDVVCVVVPPVCCPPSCCSQVNDSPPHRPPRPVPVSVVSSVVSNVSSVVSVLVSLVSLAPSLVVLVVSLVVVQVVVPDVPCSVVPDDPVSVLSVLVSVLNVLSNVLSCVVVVVDDDDVVNVVSVLVNLVSVLVNLVVLLVVLVVVLVVLVVVLVVLVVVLVVCVVCVVPDDDPPVNVVSVVVNVVSVVVNVLSVLSNLLSVLVNVLSCCVNVVDDDGPSSNSVSSSSSSVSVSVSSSVVSRGDDD/DDCPCPPPPDDPPPPPPPPPDPPPPPDQPPPDPPQPPPPDSPPPPDPPPDPPPPLDFDDPVVLLVVLCPDLNSLLLVLLLLLLVLVLVLVLLQLAQCVVVVPDPQDVVCVVVVPVPCDPSCCSQVNDSPPHRPPRPVPVSVVSSVVSNVSSVVSVLVSLVSLAPSLVVLVVVLVVVQVVVPDVPCSVVPDDPVSVLSVLVSVLNVLSNVLSCVVVVVDDDDVVNVVSVLVNLVSVLVNLVVLLVVLVVVLVVLVVVLVVLVVVLVVCVVCVVPDDDPPVNVVSVVVNVVSVVVNVLSVLSNLLSVLVNVLSCCVNVVDDDGPSSNSVSSSSSSVSVSVSSSVVSRGDDD

InterPro domains:
  IPR008733 Peroxisomal biogenesis factor 11 [PF05648] (140-339)

Radius of gyration: 33.37 Å; Cα contacts (8 Å, |Δi|>4): 552; chains: 2; bounding box: 82×98×163 Å

pLDDT: mean 72.48, std 26.56, range [18.45, 98.0]

Solvent-accessible surface area (backbone atoms only — not comparable to full-atom values): 39310 Å² total; per-residue (Å²): 144,84,71,87,83,74,88,71,86,72,84,75,75,81,79,77,78,77,75,76,75,78,75,79,72,73,77,71,79,76,67,79,82,62,78,75,77,79,69,82,80,76,79,67,70,76,76,67,82,66,72,91,62,79,72,52,65,53,51,72,67,57,28,51,52,55,34,58,62,32,45,66,36,40,45,38,50,38,46,35,49,23,26,49,24,44,49,47,21,58,42,21,72,49,27,40,50,63,58,71,63,62,47,88,65,49,70,60,41,67,66,42,71,51,82,55,85,63,45,60,61,44,67,64,69,36,72,77,79,75,55,54,53,73,31,61,68,66,66,29,48,54,50,23,47,26,24,44,44,41,20,52,52,36,50,50,41,48,52,58,72,54,51,65,50,27,58,59,41,44,51,51,50,48,51,58,52,60,70,42,80,56,72,88,51,41,83,77,63,58,46,73,68,52,51,52,49,50,50,48,29,51,39,35,43,47,50,39,53,53,48,37,35,77,44,53,72,51,91,50,68,71,59,49,53,51,48,51,50,49,42,45,44,48,51,46,53,50,43,54,50,49,47,52,53,43,48,51,50,49,51,51,48,50,49,51,52,50,52,52,50,50,52,49,51,52,48,61,66,40,53,83,68,68,83,84,75,66,61,60,66,57,56,52,48,51,50,50,53,48,51,53,51,48,51,50,41,49,34,49,46,51,19,43,51,25,43,47,56,28,45,45,34,68,62,66,62,55,94,66,67,80,57,52,49,39,52,30,43,27,52,19,25,49,31,50,39,50,47,51,48,59,63,53,28,50,55,80,130,143,77,88,69,85,74,80,76,85,72,86,73,78,80,77,78,76,76,72,74,76,78,73,80,71,73,76,71,80,77,65,79,84,63,77,74,77,80,70,83,78,75,78,66,71,74,77,66,83,66,72,92,62,79,73,52,65,55,51,72,67,57,28,52,50,55,36,58,62,30,46,66,35,41,44,39,50,38,44,35,49,21,28,50,26,44,48,47,21,58,42,22,74,49,28,40,52,62,58,70,62,62,47,93,65,48,73,60,41,66,66,56,62,51,81,56,85,61,48,62,62,46,66,64,68,34,71,77,80,77,55,55,53,72,29,60,68,68,67,28,48,54,49,24,49,24,22,46,43,40,20,51,52,36,49,50,42,48,51,59,71,53,52,64,49,26,58,59,42,43,52,51,49,48,51,58,52,61,69,40,80,56,72,90,51,42,82,76,63,59,46,73,66,51,51,52,50,51,51,49,27,50,39,34,44,48,51,40,52,53,50,38,35,77,44,51,71,49,89,50,68,71,60,49,54,52,47,51,51,50,41,45,44,49,50,45,52,50,42,53,50,49,47,53,54,43,49,51,50,49,51,52,48,51,50,51,51,50,51,51,50,52,51,51,51,53,47,61,64,39,52,82,71,65,83,83,75,66,60,60,66,58,55,52,49,51,50,51,51,48,50,53,50,48,51,50,42,50,35,48,46,53,21,44,50,26,43,48,57,29,46,45,33,68,63,67,61,54,93,65,67,80,57,54,50,36,50,29,43,28,53,18,24,50,32,49,38,51,48,51,50,58,63,54,28,51,54,80,130

Secondary structure (DSSP, 8-state):
----------------------------------SS----S---------------BPPHHHHHHHHHTBHHHHHHHHHHHHHHHHHHHHHHHHS-THHHHHS---HHHHHS----SS-HHHHHHS-TTS------HHHHHHHHHHHHHHHHHHHHHHHHHHTTHHHHHHHHHHHHHHSSS-GGGTGGG--HHHHHHHHHHHHHHHHHHHHHHHTTS---HHHHHHHHHHHHHHHHHHHHHHHHHHHHHHHHHHHHHHHHHHHHHHHHHHHTT------HHHHHHHHHHHHHHHHHHHHHHHHHHHHHHHHHHHHTT----TTHHHHHHHHHHHHHHHHHHHHHSB---/----------------------------------SS----S---------------BPPHHHHHHHHHTBHHHHHHHHHHHHHHHHHHHHHHHHS-THHHHHSS--HHHHHS----SS-HHHHHHS-TTS------HHHHHHHHHHHHHHHHHHHHHHHHHHTTHHHHHHHHHHHHHHSSS-GGGTTTT--HHHHHHHHHHHHHHHHHHHHHHHTTS---HHHHHHHHHHHHHHHHHHHHHHHHHHHHHHHHHHHHHHHHHHHHHHHHHHHTT------HHHHHHHHHHHHHHHHHHHHHHHHHHHHHHHHHHHHTT----TTHHHHHHHHHHHHHHHHHHHHHHB---

Organism: NCBI:txid211096

Sequence (698 aa):
MTHSDNSQSPFMSTNILFTPKKSNNHERDSDDSSTSVITDPNLIKQKEVLPIELIEKFNRFQTILRIYNTVTGKDKIAKLLKFSFEILSILSKKFDISVLFNKRQNIYDLLECPSFSFDPFKAIYGPEKSRIIKATPIRSNTLTQFFASAAQQIGFFRHSLRFGLSYFNSVQLYNQLKAKKSFKNVFLDLNEDDLVLMLEVYYNFVDDLLYLHKLKVWNNKPLKEKLDKQDATVWYYQIIYGLKVKYSSYCELNDKILKLQIERNTLLKNENNLVEKIDHGSLLHELDTLYKELEMVKLDLYRLACDFIADSIDVFDLKVPKGTYSIFSLISAIFGFKKFYKSKELKEKMTHSDNSQSPFMSTNILFTPKKSNNHERDSDDSSTSVITDPNLIKQKEVLPIELIEKFNRFQTILRIYNTVTGKDKIAKLLKFSFEILSILSKKFDISVLFNKRQNIYDLLECPSFSFDPFKAIYGPEKSRIIKATPIRSNTLTQFFASAAQQIGFFRHSLRFGLSYFNSVQLYNQLKAKKSFKNVFLDLNEDDLVLMLEVYYNFVDDLLYLHKLKVWNNKPLKEKLDKQDATVWYYQIIYGLKVKYSSYCELNDKILK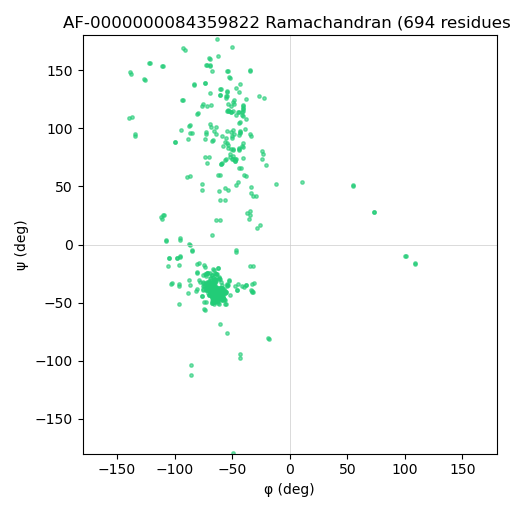LQIERNTLLKNENNLVEKIDHGSLLHELDTLYKELEMVKLDLYRLACDFIADSIDVFDLKVPKGTYSIFSLISAIFGFKKFYKSKELKEK